Protein AF-0000000082321046 (afdb_homodimer)

Radius of gyration: 27.22 Å; Cα contacts (8 Å, |Δi|>4): 852; chains: 2; bounding box: 82×93×74 Å

Sequence (554 aa):
MPVHYVDAFMRAALNEAELALVEGEVPVGCVLVRTDANEKVHAKLRLQSADAVTGASPHATSLVGFDQLIESCIAARGRNQTNLQHHALAHAEFVAAQNLMDAVARGRGARASASSSEAGRGKGAADPVDEESDNVWTSSPLSSLAEYVLYVTVEPCVMCGAMLLYSRIAHVFFGCCNARFGGNGTVLALHTSPFQRQRLQPRSSQPDQVEPSESRSVRTWECLPSADKSRTAYGGGWWPGYVSEGGHTEEEAIGLLQRFYERENPNAPEHKRRRKVMPVHYVDAFMRAALNEAELALVEGEVPVGCVLVRTDANEKVHAKLRLQSADAVTGASPHATSLVGFDQLIESCIAARGRNQTNLQHHALAHAEFVAAQNLMDAVARGRGARASASSSEAGRGKGAADPVDEESDNVWTSSPLSSLAEYVLYVTVEPCVMCGAMLLYSRIAHVFFGCCNARFGGNGTVLALHTSPFQRQRLQPRSSQPDQVEPSESRSVRTWECLPSADKSRTAYGGGWWPGYVSEGGHTEEEAIGLLQRFYERENPNAPEHKRRRKV

Secondary structure (DSSP, 8-state):
-PPPP-HHHHHHHHHHHHHHHHTTS---EEEEEEHHHHHHHHHHHHHHHHHHHTT-------HHHHHHHHHHHEEEEEE--HHHHT-TT--HHHHHHHHHHHHHHHHHHHHHHHHTTTTTS--------------GGG--SS---TTEEEEEEE--BHHHHHHHHHTT-SEEEEEE--TTTBTBTTS-BTTS-HHHHHHTS-------------------------S-S------TT-----EEE--TTHHHHHHHHHHHHHHH-TTS-GGGS----/-PPPP-HHHHHHHHHHHHHHHHTTS---EEEEEEHHHHHHHHHHHHHHHHHHHTT-------HHHHHHHHHHHEEEEEE--HHHHT-TT--HHHHHHHHHHHHHHHHHHHHHHHHTTTTTS--------------GGG--SS---TTEEEEEEE--BHHHHHHHHHTT-SEEEEEE--TTTBTBTTS-BTTS-HHHHHHTS-------------------------S-S------TT-----EEE--TTHHHHHHHHHHHHHHH-TTS-GGGS----

Solvent-accessible surface area (backbone atoms only — not comparable to full-atom values): 30841 Å² total; per-residue (Å²): 132,90,83,71,87,52,68,70,52,45,52,53,4,45,53,33,9,49,53,12,40,75,72,75,28,72,36,32,7,19,30,34,25,36,47,69,51,46,50,50,51,44,53,54,52,50,53,51,54,51,44,51,68,69,67,51,72,73,65,78,67,47,63,66,54,52,50,50,49,54,57,71,42,48,67,23,56,15,30,23,35,27,74,85,63,70,28,63,69,28,37,15,67,50,37,16,54,50,47,35,50,53,53,51,52,51,51,50,49,52,48,54,63,59,50,67,68,68,64,74,67,82,85,70,82,81,70,81,73,76,73,71,74,66,63,58,85,66,63,53,69,38,75,68,30,51,58,27,30,38,26,27,28,45,34,45,34,42,34,53,30,37,52,38,43,78,22,34,33,45,33,36,41,19,6,24,81,24,78,75,46,6,7,69,54,72,65,38,48,59,39,43,51,72,68,59,58,62,64,69,52,73,80,73,82,69,75,84,68,80,77,76,78,86,63,91,64,74,76,70,72,62,85,63,80,75,80,82,76,83,65,71,68,70,55,95,74,75,49,87,26,40,51,73,48,70,62,50,62,26,67,61,34,48,48,45,44,48,55,48,54,42,23,59,30,83,85,30,60,73,90,48,28,68,72,87,120,132,89,84,71,87,53,68,71,52,44,52,52,4,45,51,32,9,51,51,13,41,76,72,74,28,72,36,30,7,17,30,34,26,36,48,68,51,46,50,50,53,44,53,54,52,49,51,51,54,53,45,51,67,70,66,51,73,75,66,78,67,48,63,67,54,51,51,50,49,53,56,70,42,49,67,24,56,14,30,24,34,27,74,85,64,72,28,64,68,28,37,16,68,51,38,16,53,50,46,35,50,52,52,52,52,51,50,50,50,52,48,53,63,57,51,67,68,67,66,75,68,84,83,69,85,77,72,82,74,77,75,71,76,66,64,58,86,65,62,55,70,37,76,69,31,52,58,26,30,37,26,27,27,45,33,44,33,42,34,53,31,36,51,39,43,76,22,33,32,45,32,37,40,18,7,25,81,25,76,76,44,7,8,70,54,72,65,38,48,60,40,45,50,72,69,61,59,63,66,68,52,73,82,74,82,70,75,85,72,79,78,75,78,85,64,90,65,75,76,70,75,61,85,64,79,75,80,80,72,81,64,71,68,73,55,95,74,74,49,87,25,40,49,74,48,70,64,51,64,25,67,62,34,50,48,46,43,50,54,48,55,43,23,58,29,82,86,30,60,73,92,48,29,69,72,85,121

Nearest PDB structures (foldseek):
  7nz9-assembly1_A  TM=8.332E-01  e=8.127E-14  Mus musculus
  3dh1-assembly2_C  TM=8.004E-01  e=1.618E-13  Homo sapiens
  7bv5-assembly2_B  TM=8.369E-01  e=2.131E-11  Saccharomyces cerevisiae S288C
  1wwr-assembly1_A  TM=8.849E-01  e=5.446E-11  Aquifex aeolicus
  6vpc-assembly1_E  TM=8.682E-01  e=3.180E-09  Escherichia coli

InterPro domains:
  IPR002125 Cytidine and deoxycytidylate deaminase domain [PF00383] (71-176)
  IPR002125 Cytidine and deoxycytidylate deaminase domain [PS51747] (4-203)
  IPR016193 Cytidine deaminase-like [SSF53927] (4-200)

pLDDT: mean 71.38, std 27.26, range [24.44, 98.94]

Structure (mmCIF, N/CA/C/O backbone):
data_AF-0000000082321046-model_v1
#
loop_
_entity.id
_entity.type
_entity.pdbx_description
1 polymer 'CMP/dCMP-type deaminase domain-containing protein'
#
loop_
_atom_site.group_PDB
_atom_site.id
_atom_site.type_symbol
_atom_site.label_atom_id
_atom_site.label_alt_id
_atom_site.label_comp_id
_atom_site.label_asym_id
_atom_site.label_entity_id
_atom_site.label_seq_id
_atom_site.pdbx_PDB_ins_code
_atom_site.Cartn_x
_atom_site.Cartn_y
_atom_site.Cartn_z
_atom_site.occupancy
_atom_site.B_iso_or_equiv
_atom_site.auth_seq_id
_atom_site.auth_comp_id
_atom_site.auth_asym_id
_atom_site.auth_atom_id
_atom_site.pdbx_PDB_model_num
ATOM 1 N N . MET A 1 1 ? 15.484 17.109 16.094 1 63.12 1 MET A N 1
ATOM 2 C CA . MET A 1 1 ? 14.664 18.172 16.672 1 63.12 1 MET A CA 1
ATOM 3 C C . MET A 1 1 ? 13.18 17.828 16.562 1 63.12 1 MET A C 1
ATOM 5 O O . MET A 1 1 ? 12.75 17.219 15.586 1 63.12 1 MET A O 1
ATOM 9 N N . PRO A 1 2 ? 12.359 18.219 17.594 1 83.88 2 PRO A N 1
ATOM 10 C CA . PRO A 1 2 ? 10.93 17.891 17.562 1 83.88 2 PRO A CA 1
ATOM 11 C C . PRO A 1 2 ? 10.18 18.656 16.469 1 83.88 2 PRO A C 1
ATOM 13 O O . PRO A 1 2 ? 10.555 19.766 16.109 1 83.88 2 PRO A O 1
ATOM 16 N N . VAL A 1 3 ? 9.359 18.094 15.719 1 94.75 3 VAL A N 1
ATOM 17 C CA . VAL A 1 3 ? 8.5 18.688 14.695 1 94.75 3 VAL A CA 1
ATOM 18 C C . VAL A 1 3 ? 7.215 19.203 15.336 1 94.75 3 VAL A C 1
ATOM 20 O O . VAL A 1 3 ? 6.535 18.469 16.062 1 94.75 3 VAL A O 1
ATOM 23 N N . HIS A 1 4 ? 6.926 20.547 15.109 1 96.94 4 HIS A N 1
ATOM 24 C CA . HIS A 1 4 ? 5.773 21.156 15.766 1 96.94 4 HIS A CA 1
ATOM 25 C C . HIS A 1 4 ? 4.57 21.203 14.828 1 96.94 4 HIS A C 1
ATOM 27 O O . HIS A 1 4 ? 4.719 21.422 13.625 1 96.94 4 HIS A O 1
ATOM 33 N N . TYR A 1 5 ? 3.422 21.109 15.422 1 97.31 5 TYR A N 1
ATOM 34 C CA . TYR A 1 5 ? 2.164 21.156 14.68 1 97.31 5 TYR A CA 1
ATOM 35 C C . TYR A 1 5 ? 1.86 22.578 14.219 1 97.31 5 TYR A C 1
ATOM 37 O O . TYR A 1 5 ? 2.055 23.547 14.969 1 97.31 5 TYR A O 1
ATOM 45 N N . VAL A 1 6 ? 1.441 22.734 12.961 1 97.06 6 VAL A N 1
ATOM 46 C CA . VAL A 1 6 ? 0.991 24 12.398 1 97.06 6 VAL A CA 1
ATOM 47 C C . VAL A 1 6 ? -0.424 23.844 11.844 1 97.06 6 VAL A C 1
ATOM 49 O O . VAL A 1 6 ? -0.629 23.188 10.82 1 97.06 6 VAL A O 1
ATOM 52 N N . ASP A 1 7 ? -1.38 24.5 12.438 1 97.19 7 ASP A N 1
ATOM 53 C CA . ASP A 1 7 ? -2.797 24.328 12.133 1 97.19 7 ASP A CA 1
ATOM 54 C C . ASP A 1 7 ? -3.09 24.703 10.68 1 97.19 7 ASP A C 1
ATOM 56 O O . ASP A 1 7 ? -3.961 24.094 10.047 1 97.19 7 ASP A O 1
ATOM 60 N N . ALA A 1 8 ? -2.402 25.703 10.156 1 96.75 8 ALA A N 1
ATOM 61 C CA . ALA A 1 8 ? -2.646 26.172 8.797 1 96.75 8 ALA A CA 1
ATOM 62 C C . ALA A 1 8 ? -2.447 25.047 7.785 1 96.75 8 ALA A C 1
ATOM 64 O O . ALA A 1 8 ? -3.143 24.984 6.77 1 96.75 8 ALA A O 1
ATOM 65 N N . PHE A 1 9 ? -1.509 24.141 7.953 1 98.31 9 PHE A N 1
ATOM 66 C CA . PHE A 1 9 ? -1.267 23.016 7.047 1 98.31 9 PHE A CA 1
ATOM 67 C C . PHE A 1 9 ? -2.365 21.969 7.172 1 98.31 9 PHE A C 1
ATOM 69 O O . PHE A 1 9 ? -2.748 21.344 6.184 1 98.31 9 PHE A O 1
ATOM 76 N N . MET A 1 10 ? -2.908 21.766 8.383 1 98.62 10 MET A N 1
ATOM 77 C CA . MET A 1 10 ? -4.031 20.859 8.555 1 98.62 10 MET A CA 1
ATOM 78 C C . MET A 1 10 ? -5.285 21.391 7.871 1 98.62 10 MET A C 1
ATOM 80 O O . MET A 1 10 ? -6.059 20.625 7.289 1 98.62 10 MET A O 1
ATOM 84 N N . ARG A 1 11 ? -5.438 22.688 7.977 1 98.12 11 ARG A N 1
ATOM 85 C CA . ARG A 1 11 ? -6.559 23.312 7.281 1 98.12 11 ARG A CA 1
ATOM 86 C C . ARG A 1 11 ? -6.434 23.125 5.773 1 98.12 11 ARG A C 1
ATOM 88 O O . ARG A 1 11 ? -7.434 22.906 5.082 1 98.12 11 ARG A O 1
ATOM 95 N N . ALA A 1 12 ? -5.184 23.234 5.281 1 98.44 12 ALA A N 1
ATOM 96 C CA . ALA A 1 12 ? -4.949 22.953 3.865 1 98.44 12 ALA A CA 1
ATOM 97 C C . ALA A 1 12 ? -5.32 21.516 3.52 1 98.44 12 ALA A C 1
ATOM 99 O O . ALA A 1 12 ? -5.898 21.25 2.461 1 98.44 12 ALA A O 1
ATOM 100 N N . ALA A 1 13 ? -5.008 20.578 4.387 1 98.81 13 ALA A N 1
ATOM 101 C CA . ALA A 1 13 ? -5.387 19.172 4.199 1 98.81 13 ALA A CA 1
ATOM 102 C C . ALA A 1 13 ? -6.902 19.016 4.188 1 98.81 13 ALA A C 1
ATOM 104 O O . ALA A 1 13 ? -7.445 18.266 3.369 1 98.81 13 ALA A O 1
ATOM 105 N N . LEU A 1 14 ? -7.59 19.703 5.078 1 98.81 14 LEU A N 1
ATOM 106 C CA . LEU A 1 14 ? -9.047 19.656 5.141 1 98.81 14 LEU A CA 1
ATOM 107 C C . LEU A 1 14 ? -9.664 20.172 3.846 1 98.81 14 LEU A C 1
ATOM 109 O O . LEU A 1 14 ? -10.672 19.641 3.377 1 98.81 14 LEU A O 1
ATOM 113 N N . ASN A 1 15 ? -9.047 21.219 3.318 1 98.56 15 ASN A N 1
ATOM 114 C CA . ASN A 1 15 ? -9.516 21.734 2.035 1 98.56 15 ASN A CA 1
ATOM 115 C C . ASN A 1 15 ? -9.414 20.672 0.939 1 98.56 15 ASN A C 1
ATOM 117 O O . ASN A 1 15 ? -10.305 20.547 0.1 1 98.56 15 ASN A O 1
ATOM 121 N N . GLU A 1 16 ? -8.297 19.906 0.89 1 98.75 16 GLU A N 1
ATOM 122 C CA . GLU A 1 16 ? -8.164 18.812 -0.056 1 98.75 16 GLU A CA 1
ATOM 123 C C . GLU A 1 16 ? -9.258 17.766 0.164 1 98.75 16 GLU A C 1
ATOM 125 O O . GLU A 1 16 ? -9.797 17.219 -0.796 1 98.75 16 GLU A O 1
ATOM 130 N N . ALA A 1 17 ? -9.555 17.484 1.417 1 98.75 17 ALA A N 1
ATOM 131 C CA . ALA A 1 17 ? -10.594 16.5 1.74 1 98.75 17 ALA A CA 1
ATOM 132 C C . ALA A 1 17 ? -11.961 16.984 1.241 1 98.75 17 ALA A C 1
ATOM 134 O O . ALA A 1 17 ? -12.758 16.188 0.746 1 98.75 17 ALA A O 1
ATOM 135 N N . GLU A 1 18 ? -12.195 18.219 1.396 1 98.56 18 GLU A N 1
ATOM 136 C CA . GLU A 1 18 ? -13.438 18.797 0.897 1 98.56 18 GLU A CA 1
ATOM 137 C C . GLU A 1 18 ? -13.562 18.625 -0.615 1 98.56 18 GLU A C 1
ATOM 139 O O . GLU A 1 18 ? -14.633 18.312 -1.126 1 98.56 18 GLU A O 1
ATOM 144 N N . LEU A 1 19 ? -12.484 18.875 -1.304 1 98.06 19 LEU A N 1
ATOM 145 C CA . LEU A 1 19 ? -12.477 18.688 -2.75 1 98.06 19 LEU A CA 1
ATOM 146 C C . LEU A 1 19 ? -12.773 17.234 -3.117 1 98.06 19 LEU A C 1
ATOM 148 O O . LEU A 1 19 ? -13.508 16.969 -4.07 1 98.06 19 LEU A O 1
ATOM 152 N N . ALA A 1 20 ? -12.148 16.312 -2.367 1 97.38 20 ALA A N 1
ATOM 153 C CA . ALA A 1 20 ? -12.445 14.898 -2.588 1 97.38 20 ALA A CA 1
ATOM 154 C C . ALA A 1 20 ? -13.938 14.625 -2.422 1 97.38 20 ALA A C 1
ATOM 156 O O . ALA A 1 20 ? -14.539 13.891 -3.215 1 97.38 20 ALA A O 1
ATOM 157 N N . LEU A 1 21 ? -14.531 15.172 -1.411 1 96.31 21 LEU A N 1
ATOM 158 C CA . LEU A 1 21 ? -15.953 15.008 -1.155 1 96.31 21 LEU A CA 1
ATOM 159 C C . LEU A 1 21 ? -16.781 15.492 -2.342 1 96.31 21 LEU A C 1
ATOM 161 O O . LEU A 1 21 ? -17.703 14.812 -2.779 1 96.31 21 LEU A O 1
ATOM 165 N N . VAL A 1 22 ? -16.438 16.641 -2.881 1 95.19 22 VAL A N 1
ATOM 166 C CA . VAL A 1 22 ? -17.141 17.234 -4.008 1 95.19 22 VAL A CA 1
ATOM 167 C C . VAL A 1 22 ? -17.031 16.328 -5.23 1 95.19 22 VAL A C 1
ATOM 169 O O . VAL A 1 22 ? -17.969 16.234 -6.027 1 95.19 22 VAL A O 1
ATOM 172 N N . GLU A 1 23 ? -15.945 15.625 -5.371 1 93.62 23 GLU A N 1
ATOM 173 C CA . GLU A 1 23 ? -15.68 14.758 -6.512 1 93.62 23 GLU A CA 1
ATOM 174 C C . GLU A 1 23 ? -16.297 13.375 -6.301 1 93.62 23 GLU A C 1
ATOM 176 O O . GLU A 1 23 ? -16.125 12.477 -7.125 1 93.62 23 GLU A O 1
ATOM 181 N N . GLY A 1 24 ? -16.922 13.172 -5.191 1 91.5 24 GLY A N 1
ATOM 182 C CA . GLY A 1 24 ? -17.578 11.906 -4.918 1 91.5 24 GLY A CA 1
ATOM 183 C C . GLY A 1 24 ? -16.656 10.844 -4.379 1 91.5 24 GLY A C 1
ATOM 184 O O . GLY A 1 24 ? -16.906 9.648 -4.535 1 91.5 24 GLY A O 1
ATOM 185 N N . GLU A 1 25 ? -15.57 11.305 -3.785 1 93.94 25 GLU A N 1
ATOM 186 C CA . GLU A 1 25 ? -14.594 10.406 -3.178 1 93.94 25 GLU A CA 1
ATOM 187 C C . GLU A 1 25 ? -14.695 10.43 -1.654 1 93.94 25 GLU A C 1
ATOM 189 O O . GLU A 1 25 ? -15.18 11.398 -1.074 1 93.94 25 GLU A O 1
ATOM 194 N N . VAL A 1 26 ? -14.273 9.227 -0.971 1 94.31 26 VAL A N 1
ATOM 195 C CA . VAL A 1 26 ? -14.109 9.312 0.477 1 94.31 26 VAL A CA 1
ATOM 196 C C . VAL A 1 26 ? -13.234 10.508 0.832 1 94.31 26 VAL A C 1
ATOM 198 O O . VAL A 1 26 ? -12.117 10.648 0.321 1 94.31 26 VAL A O 1
ATOM 201 N N . PRO A 1 27 ? -13.695 11.422 1.654 1 97.69 27 PRO A N 1
ATOM 202 C CA . PRO A 1 27 ? -13.055 12.727 1.836 1 97.69 27 PRO A CA 1
ATOM 203 C C . PRO A 1 27 ? -11.82 12.656 2.738 1 97.69 27 PRO A C 1
ATOM 205 O O . PRO A 1 27 ? -11.891 13.039 3.908 1 97.69 27 PRO A O 1
ATOM 208 N N . VAL A 1 28 ? -10.781 12.219 2.232 1 98.62 28 VAL A N 1
ATOM 209 C CA . VAL A 1 28 ? -9.477 12.258 2.879 1 98.62 28 VAL A CA 1
ATOM 210 C C . VAL A 1 28 ? -8.531 13.156 2.078 1 98.62 28 VAL A C 1
ATOM 212 O O . VAL A 1 28 ? -8.453 13.047 0.852 1 98.62 28 VAL A O 1
ATOM 215 N N . GLY A 1 29 ? -7.914 14.07 2.719 1 98.81 29 GLY A N 1
ATOM 216 C CA . GLY A 1 29 ? -6.949 14.977 2.119 1 98.81 29 GLY A CA 1
ATOM 217 C C . GLY A 1 29 ? -5.672 15.117 2.93 1 98.81 29 GLY A C 1
ATOM 218 O O . GLY A 1 29 ? -5.668 14.859 4.133 1 98.81 29 GLY A O 1
ATOM 219 N N . CYS A 1 30 ? -4.574 15.469 2.207 1 98.88 30 CYS A N 1
ATOM 220 C CA . CYS A 1 30 ? -3.312 15.633 2.92 1 98.88 30 CYS A CA 1
ATOM 221 C C . CYS A 1 30 ? -2.396 16.609 2.186 1 98.88 30 CYS A C 1
ATOM 223 O O . CYS A 1 30 ? -2.654 16.953 1.032 1 98.88 30 CYS A O 1
ATOM 225 N N . VAL A 1 31 ? -1.384 17.109 2.865 1 98.88 31 VAL A N 1
ATOM 226 C CA . VAL A 1 31 ? -0.323 17.922 2.279 1 98.88 31 VAL A CA 1
ATOM 227 C C . VAL A 1 31 ? 1.031 17.469 2.828 1 98.88 31 VAL A C 1
ATOM 229 O O . VAL A 1 31 ? 1.123 17 3.961 1 98.88 31 VAL A O 1
ATOM 232 N N . LEU A 1 32 ? 1.985 17.547 2.045 1 98.44 32 LEU A N 1
ATOM 233 C CA . LEU A 1 32 ? 3.379 17.344 2.416 1 98.44 32 LEU A CA 1
ATOM 234 C C . LEU A 1 32 ? 4.129 18.656 2.516 1 98.44 32 LEU A C 1
ATOM 236 O O . LEU A 1 32 ? 4.059 19.484 1.603 1 98.44 32 LEU A O 1
ATOM 240 N N . VAL A 1 33 ? 4.816 18.844 3.662 1 98.38 33 VAL A N 1
ATOM 241 C CA . VAL A 1 33 ? 5.586 20.047 3.932 1 98.38 33 VAL A CA 1
ATOM 242 C C . VAL A 1 33 ? 7.004 19.672 4.355 1 98.38 33 VAL A C 1
ATOM 244 O O . VAL A 1 33 ? 7.203 18.75 5.145 1 98.38 33 VAL A O 1
ATOM 247 N N . ARG A 1 34 ? 7.949 20.391 3.832 1 96.38 34 ARG A N 1
ATOM 248 C CA . ARG A 1 34 ? 9.305 20.141 4.301 1 96.38 34 ARG A CA 1
ATOM 249 C C . ARG A 1 34 ? 9.445 20.484 5.781 1 96.38 34 ARG A C 1
ATOM 251 O O . ARG A 1 34 ? 8.891 21.484 6.246 1 96.38 34 ARG A O 1
ATOM 258 N N . THR A 1 35 ? 10.297 19.75 6.43 1 96.62 35 THR A N 1
ATOM 259 C CA . THR A 1 35 ? 10.445 19.922 7.871 1 96.62 35 THR A CA 1
ATOM 260 C C . THR A 1 35 ? 10.977 21.312 8.203 1 96.62 35 THR A C 1
ATOM 262 O O . THR A 1 35 ? 10.516 21.938 9.164 1 96.62 35 THR A O 1
ATOM 265 N N . ASP A 1 36 ? 11.93 21.766 7.414 1 95.12 36 ASP A N 1
ATOM 266 C CA . ASP A 1 36 ? 12.484 23.094 7.672 1 95.12 36 ASP A CA 1
ATOM 267 C C . ASP A 1 36 ? 11.438 24.172 7.449 1 95.12 36 ASP A C 1
ATOM 269 O O . ASP A 1 36 ? 11.344 25.125 8.234 1 95.12 36 ASP A O 1
ATOM 273 N N . ALA A 1 37 ? 10.648 24.047 6.352 1 95.44 37 ALA A N 1
ATOM 274 C CA . ALA A 1 37 ? 9.562 24.984 6.09 1 95.44 37 ALA A CA 1
ATOM 275 C C . ALA A 1 37 ? 8.516 24.938 7.195 1 95.44 37 ALA A C 1
ATOM 277 O O . ALA A 1 37 ? 7.98 25.984 7.598 1 95.44 37 ALA A O 1
ATOM 278 N N . ASN A 1 38 ? 8.195 23.797 7.676 1 96.75 38 ASN A N 1
ATOM 279 C CA . ASN A 1 38 ? 7.254 23.625 8.773 1 96.75 38 ASN A CA 1
ATOM 280 C C . ASN A 1 38 ? 7.684 24.391 10.016 1 96.75 38 ASN A C 1
ATOM 282 O O . ASN A 1 38 ? 6.891 25.125 10.602 1 96.75 38 ASN A O 1
ATOM 286 N N . GLU A 1 39 ? 8.945 24.297 10.406 1 95.62 39 GLU A N 1
ATOM 287 C CA . GLU A 1 39 ? 9.461 24.938 11.617 1 95.62 39 GLU A CA 1
ATOM 288 C C . GLU A 1 39 ? 9.57 26.438 11.438 1 95.62 39 GLU A C 1
ATOM 290 O O . GLU A 1 39 ? 9.383 27.203 12.383 1 95.62 39 GLU A O 1
ATOM 295 N N . LYS A 1 40 ? 9.891 26.828 10.219 1 92.19 40 LYS A N 1
ATOM 296 C CA . LYS A 1 40 ? 9.938 28.266 9.922 1 92.19 40 LYS A CA 1
ATOM 297 C C . LYS A 1 40 ? 8.562 28.906 10.094 1 92.19 40 LYS A C 1
ATOM 299 O O . LYS A 1 40 ? 8.445 29.969 10.695 1 92.19 40 LYS A O 1
ATOM 304 N N . VAL A 1 41 ? 7.574 28.25 9.531 1 93.38 41 VAL A N 1
ATOM 305 C CA . VAL A 1 41 ? 6.219 28.766 9.641 1 93.38 41 VAL A CA 1
ATOM 306 C C . VAL A 1 41 ? 5.777 28.75 11.102 1 93.38 41 VAL A C 1
ATOM 308 O O . VAL A 1 41 ? 5.156 29.703 11.578 1 93.38 41 VAL A O 1
ATOM 311 N N . HIS A 1 42 ? 6.09 27.703 11.844 1 93.69 42 HIS A N 1
ATOM 312 C CA . HIS A 1 42 ? 5.758 27.625 13.258 1 93.69 42 HIS A CA 1
ATOM 313 C C . HIS A 1 42 ? 6.379 28.797 14.039 1 93.69 42 HIS A C 1
ATOM 315 O O . HIS A 1 42 ? 5.719 29.406 14.867 1 93.69 42 HIS A O 1
ATOM 321 N N . ALA A 1 43 ? 7.648 29.078 13.758 1 90.88 43 ALA A N 1
ATOM 322 C CA . ALA A 1 43 ? 8.375 30.156 14.438 1 90.88 43 ALA A CA 1
ATOM 323 C C . ALA A 1 43 ? 7.75 31.516 14.125 1 90.88 43 ALA A C 1
ATOM 325 O O . ALA A 1 43 ? 7.637 32.375 15.016 1 90.88 43 ALA A O 1
ATOM 326 N N . LYS A 1 44 ? 7.375 31.703 12.898 1 87.44 44 LYS A N 1
ATOM 327 C CA . LYS A 1 44 ? 6.785 32.969 12.477 1 87.44 44 LYS A CA 1
ATOM 328 C C . LYS A 1 44 ? 5.422 33.188 13.133 1 87.44 44 LYS A C 1
ATOM 330 O O . LYS A 1 44 ? 5.07 34.312 13.5 1 87.44 44 LYS A O 1
ATOM 335 N N . LEU A 1 45 ? 4.68 32.156 13.266 1 86.06 45 LEU A N 1
ATOM 336 C CA . LEU A 1 45 ? 3.355 32.219 13.875 1 86.06 45 LEU A CA 1
ATOM 337 C C . LEU A 1 45 ? 3.465 32.469 15.383 1 86.06 45 LEU A C 1
ATOM 339 O O . LEU A 1 45 ? 2.643 33.156 15.969 1 86.06 45 LEU A O 1
ATOM 343 N N . ARG A 1 46 ? 4.406 31.922 16.016 1 81.81 46 ARG A N 1
ATOM 344 C CA . ARG A 1 46 ? 4.621 32.125 17.438 1 81.81 46 ARG A CA 1
ATOM 345 C C . ARG A 1 46 ? 4.992 33.562 17.75 1 81.81 46 ARG A C 1
ATOM 347 O O . ARG A 1 46 ? 4.555 34.125 18.75 1 81.81 46 ARG A O 1
ATOM 354 N N . LEU A 1 47 ? 5.793 34.094 16.922 1 76.56 47 LEU A N 1
ATOM 355 C CA . LEU A 1 47 ? 6.215 35.469 17.094 1 76.56 47 LEU A CA 1
ATOM 356 C C . LEU A 1 47 ? 5.043 36.438 16.906 1 76.56 47 LEU A C 1
ATOM 358 O O . LEU A 1 47 ? 4.922 37.438 17.641 1 76.56 47 LEU A O 1
ATOM 362 N N . GLN A 1 48 ? 4.262 36 15.969 1 70.69 48 GLN A N 1
ATOM 363 C CA . GLN A 1 48 ? 3.096 36.844 15.734 1 70.69 48 GLN A CA 1
ATOM 364 C C . GLN A 1 48 ? 2.115 36.75 16.906 1 70.69 48 GLN A C 1
ATOM 366 O O . GLN A 1 48 ? 1.507 37.75 17.281 1 70.69 48 GLN A O 1
ATOM 371 N N . SER A 1 49 ? 1.966 35.562 17.469 1 67.25 49 SER A N 1
ATOM 372 C CA . SER A 1 49 ? 1.062 35.406 18.609 1 67.25 49 SER A CA 1
ATOM 373 C C . SER A 1 49 ? 1.613 36.094 19.844 1 67.25 49 SER A C 1
ATOM 375 O O . SER A 1 49 ? 0.854 36.656 20.641 1 67.25 49 SER A O 1
ATOM 377 N N . ALA A 1 50 ? 2.906 36.156 20 1 59.38 50 ALA A N 1
ATOM 378 C CA . ALA A 1 50 ? 3.533 36.844 21.125 1 59.38 50 ALA A CA 1
ATOM 379 C C . ALA A 1 50 ? 3.387 38.344 21 1 59.38 50 ALA A C 1
ATOM 381 O O . ALA A 1 50 ? 3.191 39.031 22.016 1 59.38 50 ALA A O 1
ATOM 382 N N . ASP A 1 51 ? 3.545 38.719 19.812 1 51.5 51 ASP A N 1
ATOM 383 C CA . ASP A 1 51 ? 3.396 40.156 19.594 1 51.5 51 ASP A CA 1
ATOM 384 C C . ASP A 1 51 ? 1.949 40.594 19.812 1 51.5 51 ASP A C 1
ATOM 386 O O . ASP A 1 51 ? 1.692 41.719 20.234 1 51.5 51 ASP A O 1
ATOM 390 N N . ALA A 1 52 ? 0.956 39.625 19.5 1 54.25 52 ALA A N 1
ATOM 391 C CA . ALA A 1 52 ? -0.45 39.969 19.719 1 54.25 52 ALA A CA 1
ATOM 392 C C . ALA A 1 52 ? -0.745 40.188 21.203 1 54.25 52 ALA A C 1
ATOM 394 O O . ALA A 1 52 ? -1.604 40.969 21.562 1 54.25 52 ALA A O 1
ATOM 395 N N . VAL A 1 53 ? 0.002 39.531 22.047 1 50.72 53 VAL A N 1
ATOM 396 C CA . VAL A 1 53 ? -0.205 39.719 23.484 1 50.72 53 VAL A CA 1
ATOM 397 C C . VAL A 1 53 ? 0.319 41.094 23.891 1 50.72 53 VAL A C 1
ATOM 399 O O . VAL A 1 53 ? -0.102 41.656 24.906 1 50.72 53 VAL A O 1
ATOM 402 N N . THR A 1 54 ? 1.379 41.531 23.328 1 48.81 54 THR A N 1
ATOM 403 C CA . THR A 1 54 ? 1.955 42.781 23.797 1 48.81 54 THR A CA 1
ATOM 404 C C . THR A 1 54 ? 1.169 43.969 23.266 1 48.81 54 THR A C 1
ATOM 406 O O . THR A 1 54 ? 1.518 45.125 23.547 1 48.81 54 THR A O 1
ATOM 409 N N . GLY A 1 55 ? -0.147 43.938 22.953 1 46.12 55 GLY A N 1
ATOM 410 C CA . GLY A 1 55 ? -1.083 45.031 22.688 1 46.12 55 GLY A CA 1
ATOM 411 C C . GLY A 1 55 ? -0.884 45.656 21.328 1 46.12 55 GLY A C 1
ATOM 412 O O . GLY A 1 55 ? -1.421 46.75 21.062 1 46.12 55 GLY A O 1
ATOM 413 N N . ALA A 1 56 ? 0.305 45.469 20.703 1 42.41 56 ALA A N 1
ATOM 414 C CA . ALA A 1 56 ? 0.46 46.188 19.453 1 42.41 56 ALA A CA 1
ATOM 415 C C . ALA A 1 56 ? -0.62 45.812 18.453 1 42.41 56 ALA A C 1
ATOM 417 O O . ALA A 1 56 ? -1.161 44.688 18.516 1 42.41 56 ALA A O 1
ATOM 418 N N . SER A 1 57 ? -1.352 46.812 17.875 1 40.97 57 SER A N 1
ATOM 419 C CA . SER A 1 57 ? -2.414 46.656 16.891 1 40.97 57 SER A CA 1
ATOM 420 C C . SER A 1 57 ? -2.123 45.5 15.938 1 40.97 57 SER A C 1
ATOM 422 O O . SER A 1 57 ? -0.996 45.344 15.461 1 40.97 57 SER A O 1
ATOM 424 N N . PRO A 1 58 ? -2.859 44.406 16.094 1 40.81 58 PRO A N 1
ATOM 425 C CA . PRO A 1 58 ? -2.629 43.344 15.109 1 40.81 58 PRO A CA 1
ATOM 426 C C . PRO A 1 58 ? -2.367 43.875 13.711 1 40.81 58 PRO A C 1
ATOM 428 O O . PRO A 1 58 ? -3.209 44.594 13.156 1 40.81 58 PRO A O 1
ATOM 431 N N . HIS A 1 59 ? -1.317 44.562 13.539 1 36.97 59 HIS A N 1
ATOM 432 C CA . HIS A 1 59 ? -1.074 44.906 12.133 1 36.97 59 HIS A CA 1
ATOM 433 C C . HIS A 1 59 ? -1.662 43.844 11.211 1 36.97 59 HIS A C 1
ATOM 435 O O . HIS A 1 59 ? -1.6 42.656 11.508 1 36.97 59 HIS A O 1
ATOM 441 N N . ALA A 1 60 ? -2.742 44.156 10.531 1 37.72 60 ALA A N 1
ATOM 442 C CA . ALA A 1 60 ? -3.246 43.438 9.352 1 37.72 60 ALA A CA 1
ATOM 443 C C . ALA A 1 60 ? -2.117 42.719 8.617 1 37.72 60 ALA A C 1
ATOM 445 O O . ALA A 1 60 ? -1.54 43.281 7.676 1 37.72 60 ALA A O 1
ATOM 446 N N . THR A 1 61 ? -1.092 42.375 9.188 1 41.06 61 THR A N 1
ATOM 447 C CA . THR A 1 61 ? -0.162 41.562 8.414 1 41.06 61 THR A CA 1
ATOM 448 C C . THR A 1 61 ? -0.917 40.625 7.488 1 41.06 61 THR A C 1
ATOM 450 O O . THR A 1 61 ? -1.825 39.906 7.926 1 41.06 61 THR A O 1
ATOM 453 N N . SER A 1 62 ? -1.065 41 6.277 1 45.66 62 SER A N 1
ATOM 454 C CA . SER A 1 62 ? -1.869 40.625 5.121 1 45.66 62 SER A CA 1
ATOM 455 C C . SER A 1 62 ? -2.088 39.125 5.07 1 45.66 62 SER A C 1
ATOM 457 O O . SER A 1 62 ? -1.127 38.344 4.98 1 45.66 62 SER A O 1
ATOM 459 N N . LEU A 1 63 ? -3.145 38.719 5.797 1 50.56 63 LEU A N 1
ATOM 460 C CA . LEU A 1 63 ? -3.701 37.375 5.648 1 50.56 63 LEU A CA 1
ATOM 461 C C . LEU A 1 63 ? -3.312 36.781 4.305 1 50.56 63 LEU A C 1
ATOM 463 O O . LEU A 1 63 ? -3.049 35.562 4.215 1 50.56 63 LEU A O 1
ATOM 467 N N . VAL A 1 64 ? -3.338 37.781 3.275 1 53.16 64 VAL A N 1
ATOM 468 C CA . VAL A 1 64 ? -2.965 37.344 1.937 1 53.16 64 VAL A CA 1
ATOM 469 C C . VAL A 1 64 ? -1.512 36.875 1.934 1 53.16 64 VAL A C 1
ATOM 471 O O . VAL A 1 64 ? -1.187 35.844 1.345 1 53.16 64 VAL A O 1
ATOM 474 N N . GLY A 1 65 ? -0.712 37.594 2.803 1 68.31 65 GLY A N 1
ATOM 475 C CA . GLY A 1 65 ? 0.701 37.25 2.838 1 68.31 65 GLY A CA 1
ATOM 476 C C . GLY A 1 65 ? 0.977 35.938 3.525 1 68.31 65 GLY A C 1
ATOM 477 O O . GLY A 1 65 ? 1.786 35.125 3.049 1 68.31 65 GLY A O 1
ATOM 478 N N . PHE A 1 66 ? 0.16 35.812 4.504 1 77.25 66 PHE A N 1
ATOM 479 C CA . PHE A 1 66 ? 0.367 34.594 5.27 1 77.25 66 PHE A CA 1
ATOM 480 C C . PHE A 1 66 ? -0.116 33.375 4.488 1 77.25 66 PHE A C 1
ATOM 482 O O . PHE A 1 66 ? 0.553 32.344 4.469 1 77.25 66 PHE A O 1
ATOM 489 N N . ASP A 1 67 ? -1.29 33.562 3.877 1 82.38 67 ASP A N 1
ATOM 490 C CA . ASP A 1 67 ? -1.83 32.469 3.064 1 82.38 67 ASP A CA 1
ATOM 491 C C . ASP A 1 67 ? -0.869 32.094 1.939 1 82.38 67 ASP A C 1
ATOM 493 O O . ASP A 1 67 ? -0.686 30.906 1.642 1 82.38 67 ASP A O 1
ATOM 497 N N . GLN A 1 68 ? -0.405 33.125 1.378 1 85.38 68 GLN A N 1
ATOM 498 C CA . GLN A 1 68 ? 0.561 32.906 0.309 1 85.38 68 GLN A CA 1
ATOM 499 C C . GLN A 1 68 ? 1.806 32.188 0.836 1 85.38 68 GLN A C 1
ATOM 501 O O . GLN A 1 68 ? 2.379 31.344 0.152 1 85.38 68 GLN A O 1
ATOM 506 N N . LEU A 1 69 ? 2.193 32.562 2.004 1 85.94 69 LEU A N 1
ATOM 507 C CA . LEU A 1 69 ? 3.352 31.922 2.625 1 85.94 69 LEU A CA 1
ATOM 508 C C . LEU A 1 69 ? 3.09 30.453 2.881 1 85.94 69 LEU A C 1
ATOM 510 O O . LEU A 1 69 ? 3.932 29.609 2.568 1 85.94 69 LEU A O 1
ATOM 514 N N . ILE A 1 70 ? 1.934 30.141 3.406 1 91.12 70 ILE A N 1
ATOM 515 C CA . ILE A 1 70 ? 1.566 28.75 3.695 1 91.12 70 ILE A CA 1
ATOM 516 C C . ILE A 1 70 ? 1.562 27.938 2.402 1 91.12 70 ILE A C 1
ATOM 518 O O . ILE A 1 70 ? 2.154 26.859 2.34 1 91.12 70 ILE A O 1
ATOM 522 N N . GLU A 1 71 ? 0.979 28.516 1.388 1 93.44 71 GLU A N 1
ATOM 523 C CA . GLU A 1 71 ? 0.878 27.828 0.1 1 93.44 71 GLU A CA 1
ATOM 524 C C . GLU A 1 71 ? 2.258 27.562 -0.489 1 93.44 71 GLU A C 1
ATOM 526 O O . GLU A 1 71 ? 2.486 26.5 -1.081 1 93.44 71 GLU A O 1
ATOM 531 N N . SER A 1 72 ? 3.109 28.5 -0.292 1 93 72 SER A N 1
ATOM 532 C CA . SER A 1 72 ? 4.445 28.359 -0.862 1 93 72 SER A CA 1
ATOM 533 C C . SER A 1 72 ? 5.254 27.297 -0.133 1 93 72 SER A C 1
ATOM 535 O O . SER A 1 72 ? 6.23 26.781 -0.674 1 93 72 SER A O 1
ATOM 537 N N . CYS A 1 73 ? 4.805 26.953 1.077 1 94.94 73 CYS A N 1
ATOM 538 C CA . CYS A 1 73 ? 5.535 26 1.9 1 94.94 73 CYS A CA 1
ATOM 539 C C . CYS A 1 73 ? 5.039 24.578 1.661 1 94.94 73 CYS A C 1
ATOM 541 O O . CYS A 1 73 ? 5.691 23.609 2.062 1 94.94 73 CYS A O 1
ATOM 543 N N . ILE A 1 74 ? 3.945 24.422 0.984 1 97.81 74 ILE A N 1
ATOM 544 C CA . ILE A 1 74 ? 3.393 23.109 0.7 1 97.81 74 ILE A CA 1
ATOM 545 C C . ILE A 1 74 ? 4.074 22.516 -0.532 1 97.81 74 ILE A C 1
ATOM 547 O O . ILE A 1 74 ? 3.99 23.078 -1.625 1 97.81 74 ILE A O 1
ATOM 551 N N . ALA A 1 75 ? 4.738 21.422 -0.314 1 96.88 75 ALA A N 1
ATOM 552 C CA . ALA A 1 75 ? 5.504 20.797 -1.39 1 96.88 75 ALA A CA 1
ATOM 553 C C . ALA A 1 75 ? 4.598 19.984 -2.312 1 96.88 75 ALA A C 1
ATOM 555 O O . ALA A 1 75 ? 4.848 19.906 -3.518 1 96.88 75 ALA A O 1
ATOM 556 N N . ALA A 1 76 ? 3.594 19.328 -1.795 1 97.25 76 ALA A N 1
ATOM 557 C CA . ALA A 1 76 ? 2.652 18.531 -2.566 1 97.25 76 ALA A CA 1
ATOM 558 C C . ALA A 1 76 ? 1.335 18.359 -1.814 1 97.25 76 ALA A C 1
ATOM 560 O O . ALA A 1 76 ? 1.295 18.453 -0.586 1 97.25 76 ALA A O 1
ATOM 561 N N . ARG A 1 77 ? 0.307 18.156 -2.533 1 98.19 77 ARG A N 1
ATOM 562 C CA . ARG A 1 77 ? -1.038 17.922 -2.021 1 98.19 77 ARG A CA 1
ATOM 563 C C . ARG A 1 77 ? -1.604 16.609 -2.562 1 98.19 77 ARG A C 1
ATOM 565 O O . ARG A 1 77 ? -1.205 16.156 -3.635 1 98.19 77 ARG A O 1
ATOM 572 N N . GLY A 1 78 ? -2.482 16.047 -1.773 1 97.56 78 GLY A N 1
ATOM 573 C CA . GLY A 1 78 ? -3.186 14.852 -2.221 1 97.56 78 GLY A CA 1
ATOM 574 C C . GLY A 1 78 ? -4.566 14.711 -1.611 1 97.56 78 GLY A C 1
ATOM 575 O O . GLY A 1 78 ? -4.812 15.18 -0.501 1 97.56 78 GLY A O 1
ATOM 576 N N . ARG A 1 79 ? -5.41 14.125 -2.344 1 98.12 79 ARG A N 1
ATOM 577 C CA . ARG A 1 79 ? -6.73 13.711 -1.885 1 98.12 79 ARG A CA 1
ATOM 578 C C . ARG A 1 79 ? -7.141 12.383 -2.525 1 98.12 79 ARG A C 1
ATOM 580 O O . ARG A 1 79 ? -6.574 11.984 -3.543 1 98.12 79 ARG A O 1
ATOM 587 N N . ASN A 1 80 ? -8.047 11.664 -1.806 1 95.62 80 ASN A N 1
ATOM 588 C CA . ASN A 1 80 ? -8.508 10.414 -2.404 1 95.62 80 ASN A CA 1
ATOM 589 C C . ASN A 1 80 ? -9.039 10.633 -3.818 1 95.62 80 ASN A C 1
ATOM 591 O O . ASN A 1 80 ? -9.766 11.594 -4.07 1 95.62 80 ASN A O 1
ATOM 595 N N . GLN A 1 81 ? -8.555 9.805 -4.695 1 92.56 81 GLN A N 1
ATOM 596 C CA . GLN A 1 81 ? -8.992 9.82 -6.09 1 92.56 81 GLN A CA 1
ATOM 597 C C . GLN A 1 81 ? -9.188 8.398 -6.617 1 92.56 81 GLN A C 1
ATOM 599 O O . GLN A 1 81 ? -8.719 8.07 -7.707 1 92.56 81 GLN A O 1
ATOM 604 N N . THR A 1 82 ? -9.695 7.547 -5.793 1 81.81 82 THR A N 1
ATOM 605 C CA . THR A 1 82 ? -9.812 6.129 -6.109 1 81.81 82 THR A CA 1
ATOM 606 C C . THR A 1 82 ? -10.758 5.918 -7.293 1 81.81 82 THR A C 1
ATOM 608 O O . THR A 1 82 ? -10.438 5.172 -8.227 1 81.81 82 THR A O 1
ATOM 611 N N . ASN A 1 83 ? -11.906 6.547 -7.266 1 74.38 83 ASN A N 1
ATOM 612 C CA . ASN A 1 83 ? -12.875 6.406 -8.352 1 74.38 83 ASN A CA 1
ATOM 613 C C . ASN A 1 83 ? -12.398 7.117 -9.617 1 74.38 83 ASN A C 1
ATOM 615 O O . ASN A 1 83 ? -12.477 6.562 -10.711 1 74.38 83 ASN A O 1
ATOM 619 N N . LEU A 1 84 ? -11.875 8.32 -9.477 1 69.12 84 LEU A N 1
ATOM 620 C CA . LEU A 1 84 ? -11.43 9.125 -10.609 1 69.12 84 LEU A CA 1
ATOM 621 C C . LEU A 1 84 ? -10.312 8.422 -11.367 1 69.12 84 LEU A C 1
ATOM 623 O O . LEU A 1 84 ? -10.305 8.414 -12.602 1 69.12 84 LEU A O 1
ATOM 627 N N . GLN A 1 85 ? -9.406 7.758 -10.609 1 67.31 85 GLN A N 1
ATOM 628 C CA . GLN A 1 85 ? -8.242 7.137 -11.234 1 67.31 85 GLN A CA 1
ATOM 629 C C . GLN A 1 85 ? -8.484 5.648 -11.492 1 67.31 85 GLN A C 1
ATOM 631 O O . GLN A 1 85 ? -7.648 4.973 -12.086 1 67.31 85 GLN A O 1
ATOM 636 N N . HIS A 1 86 ? -9.68 5.203 -11.078 1 66.81 86 HIS A N 1
ATOM 637 C CA . HIS A 1 86 ? -9.961 3.773 -11.148 1 66.81 86 HIS A CA 1
ATOM 638 C C . HIS A 1 86 ? -8.805 2.957 -10.57 1 66.81 86 HIS A C 1
ATOM 640 O O . HIS A 1 86 ? -8.336 2.008 -11.203 1 66.81 86 HIS A O 1
ATOM 646 N N . HIS A 1 87 ? -8.289 3.592 -9.57 1 67.5 87 HIS A N 1
ATOM 647 C CA . HIS A 1 87 ? -7.141 3.002 -8.891 1 67.5 87 HIS A CA 1
ATOM 648 C C . HIS A 1 87 ? -7.367 2.938 -7.383 1 67.5 87 HIS A C 1
ATOM 650 O O . HIS A 1 87 ? -7.379 3.971 -6.707 1 67.5 87 HIS A O 1
ATOM 656 N N . ALA A 1 88 ? -7.539 1.742 -6.902 1 67.69 88 ALA A N 1
ATOM 657 C CA . ALA A 1 88 ? -7.879 1.521 -5.5 1 67.69 88 ALA A CA 1
ATOM 658 C C . ALA A 1 88 ? -6.789 2.068 -4.578 1 67.69 88 ALA A C 1
ATOM 660 O O . ALA A 1 88 ? -7.043 2.355 -3.408 1 67.69 88 ALA A O 1
ATOM 661 N N . LEU A 1 89 ? -5.672 2.336 -5.133 1 72.31 89 LEU A N 1
ATOM 662 C CA . LEU A 1 89 ? -4.512 2.748 -4.352 1 72.31 89 LEU A CA 1
ATOM 663 C C . LEU A 1 89 ? -4.398 4.266 -4.305 1 72.31 89 LEU A C 1
ATOM 665 O O . LEU A 1 89 ? -3.521 4.809 -3.629 1 72.31 89 LEU A O 1
ATOM 669 N N . ALA A 1 90 ? -5.348 4.91 -4.938 1 85.81 90 ALA A N 1
ATOM 670 C CA . ALA A 1 90 ? -5.203 6.359 -5.062 1 85.81 90 ALA A CA 1
ATOM 671 C C . ALA A 1 90 ? -5.688 7.066 -3.801 1 85.81 90 ALA A C 1
ATOM 673 O O . ALA A 1 90 ? -6.5 7.988 -3.873 1 85.81 90 ALA A O 1
ATOM 674 N N . HIS A 1 91 ? -5.156 6.578 -2.66 1 94.12 91 HIS A N 1
ATOM 675 C CA . HIS A 1 91 ? -5.355 7.27 -1.394 1 94.12 91 HIS A CA 1
ATOM 676 C C . HIS A 1 91 ? -4.609 8.602 -1.369 1 94.12 91 HIS A C 1
ATOM 678 O O . HIS A 1 91 ? -3.635 8.781 -2.1 1 94.12 91 HIS A O 1
ATOM 684 N N . ALA A 1 92 ? -5.086 9.508 -0.585 1 97.56 92 ALA A N 1
ATOM 685 C CA . ALA A 1 92 ? -4.555 10.867 -0.5 1 97.56 92 ALA A CA 1
ATOM 686 C C . ALA A 1 92 ? -3.041 10.852 -0.306 1 97.56 92 ALA A C 1
ATOM 688 O O . ALA A 1 92 ? -2.318 11.609 -0.956 1 97.56 92 ALA A O 1
ATOM 689 N N . GLU A 1 93 ? -2.518 10.008 0.592 1 96.38 93 GLU A N 1
ATOM 690 C CA . GLU A 1 93 ? -1.095 9.945 0.912 1 96.38 93 GLU A CA 1
ATOM 691 C C . GLU A 1 93 ? -0.277 9.492 -0.293 1 96.38 93 GLU A C 1
ATOM 693 O O . GLU A 1 93 ? 0.792 10.039 -0.567 1 96.38 93 GLU A O 1
ATOM 698 N N . PHE A 1 94 ? -0.798 8.492 -1 1 92.56 94 PHE A N 1
ATOM 699 C CA . PHE A 1 94 ? -0.129 8.023 -2.209 1 92.56 94 PHE A CA 1
ATOM 700 C C . PHE A 1 94 ? -0.116 9.109 -3.275 1 92.56 94 PHE A C 1
ATOM 702 O O . PHE A 1 94 ? 0.902 9.328 -3.936 1 92.56 94 PHE A O 1
ATOM 709 N N . VAL A 1 95 ? -1.254 9.742 -3.48 1 93.5 95 VAL A N 1
ATOM 710 C CA . VAL A 1 95 ? -1.388 10.789 -4.484 1 93.5 95 VAL A CA 1
ATOM 711 C C . VAL A 1 95 ? -0.406 11.922 -4.18 1 93.5 95 VAL A C 1
ATOM 713 O O . VAL A 1 95 ? 0.265 12.43 -5.082 1 93.5 95 VAL A O 1
ATOM 716 N N . ALA A 1 96 ? -0.319 12.305 -2.924 1 95.81 96 ALA A N 1
ATOM 717 C CA . ALA A 1 96 ? 0.596 13.375 -2.541 1 95.81 96 ALA A CA 1
ATOM 718 C C . ALA A 1 96 ? 2.047 12.984 -2.805 1 95.81 96 ALA A C 1
ATOM 720 O O . ALA A 1 96 ? 2.832 13.781 -3.316 1 95.81 96 ALA A O 1
ATOM 721 N N . ALA A 1 97 ? 2.393 11.789 -2.398 1 92.44 97 ALA A N 1
ATOM 722 C CA . ALA A 1 97 ? 3.754 11.297 -2.617 1 92.44 97 ALA A CA 1
ATOM 723 C C . ALA A 1 97 ? 4.098 11.289 -4.102 1 92.44 97 ALA A C 1
ATOM 725 O O . ALA A 1 97 ? 5.191 11.711 -4.496 1 92.44 97 ALA A O 1
ATOM 726 N N . GLN A 1 98 ? 3.191 10.805 -4.898 1 88.69 98 GLN A N 1
ATOM 727 C CA . GLN A 1 98 ? 3.408 10.773 -6.34 1 88.69 98 GLN A CA 1
ATOM 728 C C . GLN A 1 98 ? 3.551 12.188 -6.906 1 88.69 98 GLN A C 1
ATOM 730 O O . GLN A 1 98 ? 4.414 12.438 -7.75 1 88.69 98 GLN A O 1
ATOM 735 N N . ASN A 1 99 ? 2.672 13.062 -6.496 1 92.19 99 ASN A N 1
ATOM 736 C CA . ASN A 1 99 ? 2.748 14.445 -6.949 1 92.19 99 ASN A CA 1
ATOM 737 C C . ASN A 1 99 ? 4.09 15.078 -6.598 1 92.19 99 ASN A C 1
ATOM 739 O O . ASN A 1 99 ? 4.633 15.867 -7.375 1 92.19 99 ASN A O 1
ATOM 743 N N . LEU A 1 100 ? 4.574 14.75 -5.414 1 92.56 100 LEU A N 1
ATOM 744 C CA . LEU A 1 100 ? 5.879 15.258 -5 1 92.56 100 LEU A CA 1
ATOM 745 C C . LEU A 1 100 ? 6.98 14.742 -5.918 1 92.56 100 LEU A C 1
ATOM 747 O O . LEU A 1 100 ? 7.852 15.5 -6.34 1 92.56 100 LEU A O 1
ATOM 751 N N . MET A 1 101 ? 6.961 13.469 -6.199 1 86.19 101 MET A N 1
ATOM 752 C CA . MET A 1 101 ? 7.969 12.852 -7.055 1 86.19 101 MET A CA 1
ATOM 753 C C . MET A 1 101 ? 7.938 13.453 -8.453 1 86.19 101 MET A C 1
ATOM 755 O O . MET A 1 101 ? 8.984 13.68 -9.062 1 86.19 101 MET A O 1
ATOM 759 N N . ASP A 1 102 ? 6.762 13.68 -8.961 1 85.94 102 ASP A N 1
ATOM 760 C CA . ASP A 1 102 ? 6.598 14.273 -10.289 1 85.94 102 ASP A CA 1
ATOM 761 C C . ASP A 1 102 ? 7.156 15.695 -10.32 1 85.94 102 ASP A C 1
ATOM 763 O O . ASP A 1 102 ? 7.766 16.109 -11.312 1 85.94 102 ASP A O 1
ATOM 767 N N . ALA A 1 103 ? 6.863 16.406 -9.281 1 86.5 103 ALA A N 1
ATOM 768 C CA . ALA A 1 103 ? 7.344 17.781 -9.203 1 86.5 103 ALA A CA 1
ATOM 769 C C . ALA A 1 103 ? 8.867 17.828 -9.156 1 86.5 103 ALA A C 1
ATOM 771 O O . ALA A 1 103 ? 9.484 18.703 -9.789 1 86.5 103 ALA A O 1
ATOM 772 N N . VAL A 1 104 ? 9.461 16.906 -8.422 1 80.88 104 VAL A N 1
ATOM 773 C CA . VAL A 1 104 ? 10.914 16.859 -8.297 1 80.88 104 VAL A CA 1
ATOM 774 C C . VAL A 1 104 ? 11.539 16.453 -9.633 1 80.88 104 VAL A C 1
ATOM 776 O O . VAL A 1 104 ? 12.555 17.016 -10.047 1 80.88 104 VAL A O 1
ATOM 779 N N . ALA A 1 105 ? 10.93 15.5 -10.32 1 77.69 105 ALA A N 1
ATOM 780 C CA . ALA A 1 105 ? 11.43 15.031 -11.617 1 77.69 105 ALA A CA 1
ATOM 781 C C . ALA A 1 105 ? 11.367 16.141 -12.664 1 77.69 105 ALA A C 1
ATOM 783 O O . ALA A 1 105 ? 12.281 16.281 -13.484 1 77.69 105 ALA A O 1
ATOM 784 N N . ARG A 1 106 ? 10.352 16.875 -12.641 1 75.88 106 ARG A N 1
ATOM 785 C CA . ARG A 1 106 ? 10.203 17.984 -13.578 1 75.88 106 ARG A CA 1
ATOM 786 C C . ARG A 1 106 ? 11.234 19.078 -13.297 1 75.88 106 ARG A C 1
ATOM 788 O O . ARG A 1 106 ? 11.742 19.703 -14.227 1 75.88 106 ARG A O 1
ATOM 795 N N . GLY A 1 107 ? 11.406 19.266 -12.039 1 73.25 107 GLY A N 1
ATOM 796 C CA . GLY A 1 107 ? 12.391 20.266 -11.68 1 73.25 107 GLY A CA 1
ATOM 797 C C . GLY A 1 107 ? 13.805 19.891 -12.078 1 73.25 107 GLY A C 1
ATOM 798 O O . GLY A 1 107 ? 14.578 20.734 -12.531 1 73.25 107 GLY A O 1
ATOM 799 N N . ARG A 1 108 ? 14.148 18.656 -11.938 1 63.94 108 ARG A N 1
ATOM 800 C CA . ARG A 1 108 ? 15.469 18.172 -12.352 1 63.94 108 ARG A CA 1
ATOM 801 C C . ARG A 1 108 ? 15.617 18.234 -13.867 1 63.94 108 ARG A C 1
ATOM 803 O O . ARG A 1 108 ? 16.703 18.547 -14.375 1 63.94 108 ARG A O 1
ATOM 810 N N . GLY A 1 109 ? 14.602 17.828 -14.492 1 55.59 109 GLY A N 1
ATOM 811 C CA . GLY A 1 109 ? 14.648 17.922 -15.938 1 55.59 109 GLY A CA 1
ATOM 812 C C . GLY A 1 109 ? 14.82 19.344 -16.438 1 55.59 109 GLY A C 1
ATOM 813 O O . GLY A 1 109 ? 15.547 19.578 -17.406 1 55.59 109 GLY A O 1
ATOM 814 N N . ALA A 1 110 ? 14.18 20.188 -15.781 1 55.47 110 ALA A N 1
ATOM 815 C CA . ALA A 1 110 ? 14.312 21.594 -16.156 1 55.47 110 ALA A CA 1
ATOM 816 C C . ALA A 1 110 ? 15.719 22.109 -15.875 1 55.47 110 ALA A C 1
ATOM 818 O O . ALA A 1 110 ? 16.25 22.922 -16.641 1 55.47 110 ALA A O 1
ATOM 819 N N . ARG A 1 111 ? 16.328 21.703 -14.875 1 51.75 111 ARG A N 1
ATOM 820 C CA . ARG A 1 111 ? 17.703 22.094 -14.586 1 51.75 111 ARG A CA 1
ATOM 821 C C . ARG A 1 111 ? 18.672 21.453 -15.57 1 51.75 111 ARG A C 1
ATOM 823 O O . ARG A 1 111 ? 19.656 22.062 -15.977 1 51.75 111 ARG A O 1
ATOM 830 N N . ALA A 1 112 ? 18.422 20.219 -15.938 1 51.06 112 ALA A N 1
ATOM 831 C CA . ALA A 1 112 ? 19.281 19.516 -16.875 1 51.06 112 ALA A CA 1
ATOM 832 C C . ALA A 1 112 ? 19.219 20.141 -18.266 1 51.06 112 ALA A C 1
ATOM 834 O O . ALA A 1 112 ? 20.234 20.234 -18.969 1 51.06 112 ALA A O 1
ATOM 835 N N . SER A 1 113 ? 18.125 20.531 -18.625 1 50.72 113 SER A N 1
ATOM 836 C CA . SER A 1 113 ? 18 21.234 -19.906 1 50.72 113 SER A CA 1
ATOM 837 C C . SER A 1 113 ? 18.641 22.609 -19.844 1 50.72 113 SER A C 1
ATOM 839 O O . SER A 1 113 ? 19.188 23.109 -20.828 1 50.72 113 SER A O 1
ATOM 841 N N . ALA A 1 114 ? 18.578 23.219 -18.719 1 50.88 114 ALA A N 1
ATOM 842 C CA . ALA A 1 114 ? 19.188 24.547 -18.609 1 50.88 114 ALA A CA 1
ATOM 843 C C . ALA A 1 114 ? 20.703 24.438 -18.516 1 50.88 114 ALA A C 1
ATOM 845 O O . ALA A 1 114 ? 21.422 25.375 -18.875 1 50.88 114 ALA A O 1
ATOM 846 N N . SER A 1 115 ? 21.188 23.375 -17.922 1 45.94 115 SER A N 1
ATOM 847 C CA . SER A 1 115 ? 22.625 23.219 -17.75 1 45.94 115 SER A CA 1
ATOM 848 C C . SER A 1 115 ? 23.312 22.812 -19.047 1 45.94 115 SER A C 1
ATOM 850 O O . SER A 1 115 ? 24.516 22.969 -19.203 1 45.94 115 SER A O 1
ATOM 852 N N . SER A 1 116 ? 22.641 22.281 -19.891 1 43.5 116 SER A N 1
ATOM 853 C CA . SER A 1 116 ? 23.297 21.875 -21.125 1 43.5 116 SER A CA 1
ATOM 854 C C . SER A 1 116 ? 23.656 23.078 -21.984 1 43.5 116 SER A C 1
ATOM 856 O O . SER A 1 116 ? 24.375 22.953 -22.984 1 43.5 116 SER A O 1
ATOM 858 N N . SER A 1 117 ? 23.156 24.281 -21.672 1 39.69 117 SER A N 1
ATOM 859 C CA . SER A 1 117 ? 23.562 25.297 -22.641 1 39.69 117 SER A CA 1
ATOM 860 C C . SER A 1 117 ? 24.969 25.797 -22.359 1 39.69 117 SER A C 1
ATOM 862 O O . SER A 1 117 ? 25.656 26.297 -23.266 1 39.69 117 SER A O 1
ATOM 864 N N . GLU A 1 118 ? 25.25 26.094 -21.094 1 34.59 118 GLU A N 1
ATOM 865 C CA . GLU A 1 118 ? 26.453 26.891 -20.906 1 34.59 118 GLU A CA 1
ATOM 866 C C . GLU A 1 118 ? 27.688 26 -20.797 1 34.59 118 GLU A C 1
ATOM 868 O O . GLU A 1 118 ? 28.797 26.484 -20.516 1 34.59 118 GLU A O 1
ATOM 873 N N . ALA A 1 119 ? 27.547 24.703 -20.875 1 36.41 119 ALA A N 1
ATOM 874 C CA . ALA A 1 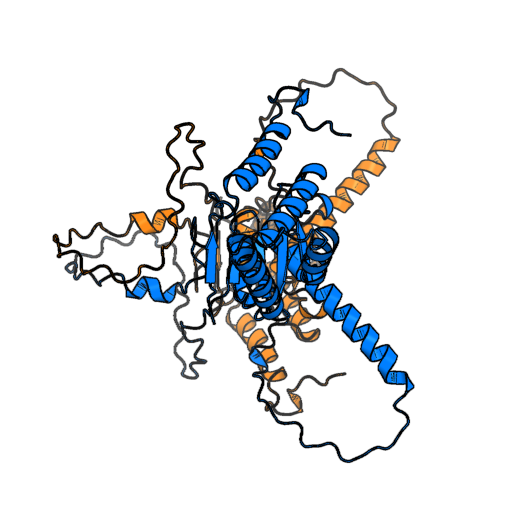119 ? 28.688 23.891 -20.438 1 36.41 119 ALA A CA 1
ATOM 875 C C . ALA A 1 119 ? 29.812 23.922 -21.469 1 36.41 119 ALA A C 1
ATOM 877 O O . ALA A 1 119 ? 30.672 23.047 -21.484 1 36.41 119 ALA A O 1
ATOM 878 N N . GLY A 1 120 ? 29.875 25 -22.219 1 32.06 120 GLY A N 1
ATOM 879 C CA . GLY A 1 120 ? 31.047 24.891 -23.062 1 32.06 120 GLY A CA 1
ATOM 880 C C . GLY A 1 120 ? 32.344 24.953 -22.281 1 32.06 120 GLY A C 1
ATOM 881 O O . GLY A 1 120 ? 33.438 24.891 -22.859 1 32.06 120 GLY A O 1
ATOM 882 N N . ARG A 1 121 ? 32.312 25.781 -21.188 1 29.7 121 ARG A N 1
ATOM 883 C CA . ARG A 1 121 ? 33.719 26.172 -20.938 1 29.7 121 ARG A CA 1
ATOM 884 C C . ARG A 1 121 ? 34.5 25.016 -20.359 1 29.7 121 ARG A C 1
ATOM 886 O O . ARG A 1 121 ? 33.938 24 -19.938 1 29.7 121 ARG A O 1
ATOM 893 N N . GLY A 1 122 ? 35.688 25.297 -19.547 1 29.03 122 GLY A N 1
ATOM 894 C CA . GLY A 1 122 ? 36.969 24.719 -19.266 1 29.03 122 GLY A CA 1
ATOM 895 C C . GLY A 1 122 ? 36.906 23.5 -18.359 1 29.03 122 GLY A C 1
ATOM 896 O O . GLY A 1 122 ? 36.031 23.422 -17.469 1 29.03 122 GLY A O 1
ATOM 897 N N . LYS A 1 123 ? 37.406 22.297 -18.75 1 29.17 123 LYS A N 1
ATOM 898 C CA . LYS A 1 123 ? 37.5 20.938 -18.234 1 29.17 123 LYS A CA 1
ATOM 899 C C . LYS A 1 123 ? 38.219 20.922 -16.891 1 29.17 123 LYS A C 1
ATOM 901 O O . LYS A 1 123 ? 39.375 20.453 -16.797 1 29.17 123 LYS A O 1
ATOM 906 N N . GLY A 1 124 ? 38.094 21.844 -15.984 1 24.44 124 GLY A N 1
ATOM 907 C CA . GLY A 1 124 ? 39.062 21.641 -14.906 1 24.44 124 GLY A CA 1
ATOM 908 C C . GLY A 1 124 ? 38.844 20.312 -14.188 1 24.44 124 GLY A C 1
ATOM 909 O O . GLY A 1 124 ? 37.812 19.672 -14.336 1 24.44 124 GLY A O 1
ATOM 910 N N . ALA A 1 125 ? 39.875 19.875 -13.312 1 27.62 125 ALA A N 1
ATOM 911 C CA . ALA A 1 125 ? 40.219 18.625 -12.633 1 27.62 125 ALA A CA 1
ATOM 912 C C . ALA A 1 125 ? 39.125 18.172 -11.695 1 27.62 125 ALA A C 1
ATOM 914 O O . ALA A 1 125 ? 38.531 18.984 -10.961 1 27.62 125 ALA A O 1
ATOM 915 N N . ALA A 1 126 ? 38.469 17.047 -12.039 1 26.78 126 ALA A N 1
ATOM 916 C CA . ALA A 1 126 ? 37.406 16.344 -11.328 1 26.78 126 ALA A CA 1
ATOM 917 C C . ALA A 1 126 ? 37.781 16.156 -9.852 1 26.78 126 ALA A C 1
ATOM 919 O O . ALA A 1 126 ? 38.844 15.672 -9.531 1 26.78 126 ALA A O 1
ATOM 920 N N . ASP A 1 127 ? 37.5 17.062 -8.945 1 27.3 127 ASP A N 1
ATOM 921 C CA . ASP A 1 127 ? 37.656 16.828 -7.512 1 27.3 127 ASP A CA 1
ATOM 922 C C . ASP A 1 127 ? 37.125 15.445 -7.129 1 27.3 127 ASP A C 1
ATOM 924 O O . ASP A 1 127 ? 36.188 14.93 -7.762 1 27.3 127 ASP A O 1
ATOM 928 N N . PRO A 1 128 ? 37.938 14.672 -6.301 1 27.02 128 PRO A N 1
ATOM 929 C CA . PRO A 1 128 ? 37.625 13.32 -5.84 1 27.02 128 PRO A CA 1
ATOM 930 C C . PRO A 1 128 ? 36.219 13.188 -5.262 1 27.02 128 PRO A C 1
ATOM 932 O O . PRO A 1 128 ? 35.75 14.102 -4.582 1 27.02 128 PRO A O 1
ATOM 935 N N . VAL A 1 129 ? 35.406 12.703 -6.066 1 27.58 129 VAL A N 1
ATOM 936 C CA . VAL A 1 129 ? 34.062 12.32 -5.68 1 27.58 129 VAL A CA 1
ATOM 937 C C . VAL A 1 129 ? 34.094 11.609 -4.328 1 27.58 129 VAL A C 1
ATOM 939 O O . VAL A 1 129 ? 34.875 10.68 -4.125 1 27.58 129 VAL A O 1
ATOM 942 N N . ASP A 1 130 ? 34.031 12.32 -3.25 1 28.22 130 ASP A N 1
ATOM 943 C CA . ASP A 1 130 ? 33.719 11.734 -1.948 1 28.22 130 ASP A CA 1
ATOM 944 C C . ASP A 1 130 ? 32.75 10.547 -2.092 1 28.22 130 ASP A C 1
ATOM 946 O O . ASP A 1 130 ? 31.719 10.648 -2.752 1 28.22 130 ASP A O 1
ATOM 950 N N . GLU A 1 131 ? 33.312 9.367 -2.027 1 27.7 131 GLU A N 1
ATOM 951 C CA . GLU A 1 131 ? 32.781 8.016 -1.929 1 27.7 131 GLU A CA 1
ATOM 952 C C . GLU A 1 131 ? 31.672 7.926 -0.892 1 27.7 131 GLU A C 1
ATOM 954 O O . GLU A 1 131 ? 31.922 7.602 0.271 1 27.7 131 GLU A O 1
ATOM 959 N N . GLU A 1 132 ? 31 8.977 -0.571 1 29.09 132 GLU A N 1
ATOM 960 C CA . GLU A 1 132 ? 29.922 8.617 0.336 1 29.09 132 GLU A CA 1
ATOM 961 C C . GLU A 1 132 ? 29.25 7.309 -0.092 1 29.09 132 GLU A C 1
ATOM 963 O O . GLU A 1 132 ? 28.812 7.176 -1.233 1 29.09 132 GLU A O 1
ATOM 968 N N . SER A 1 133 ? 29.766 6.238 0.402 1 28.39 133 SER A N 1
ATOM 969 C CA . SER A 1 133 ? 29.297 4.852 0.469 1 28.39 133 SER A CA 1
ATOM 970 C C . SER A 1 133 ? 27.781 4.773 0.564 1 28.39 133 SER A C 1
ATOM 972 O O . SER A 1 133 ? 27.234 4.703 1.662 1 28.39 133 SER A O 1
ATOM 974 N N . ASP A 1 134 ? 27.172 5.695 0.009 1 29.83 134 ASP A N 1
ATOM 975 C CA . ASP A 1 134 ? 25.719 5.547 0.023 1 29.83 134 ASP A CA 1
ATOM 976 C C . ASP A 1 134 ? 25.297 4.137 -0.393 1 29.83 134 ASP A C 1
ATOM 978 O O . ASP A 1 134 ? 25.688 3.664 -1.464 1 29.83 134 ASP A O 1
ATOM 982 N N . ASN A 1 135 ? 25.281 3.266 0.566 1 28.97 135 ASN A N 1
ATOM 983 C CA . ASN A 1 135 ? 24.812 1.886 0.54 1 28.97 135 ASN A CA 1
ATOM 984 C C . ASN A 1 135 ? 23.734 1.681 -0.522 1 28.97 135 ASN A C 1
ATOM 986 O O . ASN A 1 135 ? 22.703 2.361 -0.51 1 28.97 135 ASN A O 1
ATOM 990 N N . VAL A 1 136 ? 24.156 1.39 -1.671 1 30.06 136 VAL A N 1
ATOM 991 C CA . VAL A 1 136 ? 23.484 0.981 -2.904 1 30.06 136 VAL A CA 1
ATOM 992 C C . VAL A 1 136 ? 22.234 0.183 -2.572 1 30.06 136 VAL A C 1
ATOM 994 O O . VAL A 1 136 ? 21.281 0.138 -3.367 1 30.06 136 VAL A O 1
ATOM 997 N N . TRP A 1 137 ? 22.391 -0.673 -1.595 1 31.55 137 TRP A N 1
ATOM 998 C CA . TRP A 1 137 ? 21.266 -1.567 -1.349 1 31.55 137 TRP A CA 1
ATOM 999 C C . TRP A 1 137 ? 20 -0.775 -1.061 1 31.55 137 TRP A C 1
ATOM 1001 O O . TRP A 1 137 ? 18.891 -1.294 -1.209 1 31.55 137 TRP A O 1
ATOM 1011 N N . THR A 1 138 ? 20.125 0.352 -0.299 1 33.16 138 THR A N 1
ATOM 1012 C CA . THR A 1 138 ? 18.969 1.131 0.106 1 33.16 138 THR A CA 1
ATOM 1013 C C . THR A 1 138 ? 18.531 2.074 -1.013 1 33.16 138 THR A C 1
ATOM 1015 O O . THR A 1 138 ? 17.891 3.098 -0.756 1 33.16 138 THR A O 1
ATOM 1018 N N . SER A 1 139 ? 19.141 2.062 -2.098 1 33.97 139 SER A N 1
ATOM 1019 C CA . SER A 1 139 ? 18.5 2.973 -3.043 1 33.97 139 SER A CA 1
ATOM 1020 C C . SER A 1 139 ? 17.016 2.676 -3.172 1 33.97 139 SER A C 1
ATOM 1022 O O . SER A 1 139 ? 16.609 1.783 -3.924 1 33.97 139 SER A O 1
ATOM 1024 N N . SER A 1 140 ? 16.312 2.51 -2.139 1 38.97 140 SER A N 1
ATOM 1025 C CA . SER A 1 140 ? 14.859 2.463 -2.248 1 38.97 140 SER A CA 1
ATOM 1026 C C . SER A 1 140 ? 14.344 3.496 -3.244 1 38.97 140 SER A C 1
ATOM 1028 O O . SER A 1 140 ? 14.688 4.676 -3.158 1 38.97 140 SER A O 1
ATOM 1030 N N . PRO A 1 141 ? 14.109 3.09 -4.441 1 39.78 141 PRO A N 1
ATOM 1031 C CA . PRO A 1 141 ? 13.547 4.016 -5.426 1 39.78 141 PRO A CA 1
ATOM 1032 C C . PRO A 1 141 ? 12.648 5.078 -4.793 1 39.78 141 PRO A C 1
ATOM 1034 O O . PRO A 1 141 ? 12.141 5.957 -5.492 1 39.78 141 PRO A O 1
ATOM 1037 N N . LEU A 1 142 ? 11.969 4.762 -3.727 1 48.75 142 LEU A N 1
ATOM 1038 C CA . LEU A 1 142 ? 11.125 5.867 -3.279 1 48.75 142 LEU A CA 1
ATOM 1039 C C . LEU A 1 142 ? 11.969 7.074 -2.887 1 48.75 142 LEU A C 1
ATOM 1041 O O . LEU A 1 142 ? 12.984 6.93 -2.197 1 48.75 142 LEU A O 1
ATOM 1045 N N . SER A 1 143 ? 11.945 8.117 -3.707 1 59.44 143 SER A N 1
ATOM 1046 C CA . SER A 1 143 ? 12.453 9.375 -3.176 1 59.44 143 SER A CA 1
ATOM 1047 C C . SER A 1 143 ? 12.102 9.531 -1.7 1 59.44 143 SER A C 1
ATOM 1049 O O . SER A 1 143 ? 10.969 9.273 -1.294 1 59.44 143 SER A O 1
ATOM 1051 N N . SER A 1 144 ? 13.047 9.555 -0.799 1 82.31 144 SER A N 1
ATOM 1052 C CA . SER A 1 144 ? 12.953 9.594 0.657 1 82.31 144 SER A CA 1
ATOM 1053 C C . SER A 1 144 ? 12.086 10.766 1.125 1 82.31 144 SER A C 1
ATOM 1055 O O . SER A 1 144 ? 12.188 11.867 0.589 1 82.31 144 SER A O 1
ATOM 1057 N N . LEU A 1 145 ? 11.086 10.445 1.889 1 92.75 145 LEU A N 1
ATOM 1058 C CA . LEU A 1 145 ? 10.25 11.453 2.537 1 92.75 145 LEU A CA 1
ATOM 1059 C C . LEU A 1 145 ? 10.828 11.844 3.895 1 92.75 145 LEU A C 1
ATOM 1061 O O . LEU A 1 145 ? 10.117 12.383 4.742 1 92.75 145 LEU A O 1
ATOM 1065 N N . ALA A 1 146 ? 12.094 11.625 4.039 1 93.5 146 ALA A N 1
ATOM 1066 C CA . ALA A 1 146 ? 12.727 11.805 5.34 1 93.5 146 ALA A CA 1
ATOM 1067 C C . ALA A 1 146 ? 12.742 13.273 5.742 1 93.5 146 ALA A C 1
ATOM 1069 O O . ALA A 1 146 ? 12.891 13.594 6.926 1 93.5 146 ALA A O 1
ATOM 1070 N N . GLU A 1 147 ? 12.609 14.164 4.805 1 94.94 147 GLU A N 1
ATOM 1071 C CA . GLU A 1 147 ? 12.664 15.594 5.09 1 94.94 147 GLU A CA 1
ATOM 1072 C C . GLU A 1 147 ? 11.273 16.219 5.078 1 94.94 147 GLU A C 1
ATOM 1074 O O . GLU A 1 147 ? 11.133 17.438 5.051 1 94.94 147 GLU A O 1
ATOM 1079 N N . TYR A 1 148 ? 10.258 15.328 5.07 1 96.81 148 TYR A N 1
ATOM 1080 C CA . TYR A 1 148 ? 8.914 15.859 4.918 1 96.81 148 TYR A CA 1
ATOM 1081 C C . TYR A 1 148 ? 8.039 15.477 6.105 1 96.81 148 TYR A C 1
ATOM 1083 O O . TYR A 1 148 ? 8.234 14.43 6.719 1 96.81 148 TYR A O 1
ATOM 1091 N N . VAL A 1 149 ? 7.078 16.391 6.414 1 98.31 149 VAL A N 1
ATOM 1092 C CA . VAL A 1 149 ? 5.992 16.203 7.367 1 98.31 149 VAL A CA 1
ATOM 1093 C C . VAL A 1 149 ? 4.668 16.047 6.625 1 98.31 149 VAL A C 1
ATOM 1095 O O . VAL A 1 149 ? 4.395 16.766 5.672 1 98.31 149 VAL A O 1
ATOM 1098 N N . LEU A 1 150 ? 3.934 15.031 7.066 1 98.75 150 LEU A N 1
ATOM 1099 C CA . LEU A 1 150 ? 2.619 14.812 6.473 1 98.75 150 LEU A CA 1
ATOM 1100 C C . LEU A 1 150 ? 1.516 15.32 7.398 1 98.75 150 LEU A C 1
ATOM 1102 O O . LEU A 1 150 ? 1.496 14.984 8.586 1 98.75 150 LEU A O 1
ATOM 1106 N N . TYR A 1 151 ? 0.673 16.203 6.863 1 98.94 151 TYR A N 1
ATOM 1107 C CA . TYR A 1 151 ? -0.616 16.516 7.469 1 98.94 151 TYR A CA 1
ATOM 1108 C C . TYR A 1 151 ? -1.752 15.812 6.734 1 98.94 151 TYR A C 1
ATOM 1110 O O . TYR A 1 151 ? -1.933 16 5.527 1 98.94 151 TYR A O 1
ATOM 1118 N N . VAL A 1 152 ? -2.518 14.961 7.453 1 98.94 152 VAL A N 1
ATOM 1119 C CA . VAL A 1 152 ? -3.582 14.203 6.801 1 98.94 152 VAL A CA 1
ATOM 1120 C C . VAL A 1 152 ? -4.82 14.18 7.691 1 98.94 152 VAL A C 1
ATOM 1122 O O . VAL A 1 152 ? -4.711 14.125 8.922 1 98.94 152 VAL A O 1
ATOM 1125 N N . THR A 1 153 ? -6.004 14.211 7.078 1 98.88 153 THR A N 1
ATOM 1126 C CA . THR A 1 153 ? -7.242 14.43 7.82 1 98.88 153 THR A CA 1
ATOM 1127 C C . THR A 1 153 ? -7.637 13.172 8.586 1 98.88 153 THR A C 1
ATOM 1129 O O . THR A 1 153 ? -8.281 13.25 9.633 1 98.88 153 THR A O 1
ATOM 1132 N N . VAL A 1 154 ? -7.293 12.023 8.039 1 98.75 154 VAL A N 1
ATOM 1133 C CA . VAL A 1 154 ? -7.629 10.742 8.664 1 98.75 154 VAL A CA 1
ATOM 1134 C C . VAL A 1 154 ? -6.359 9.93 8.891 1 98.75 154 VAL A C 1
ATOM 1136 O O . VAL A 1 154 ? -5.461 9.914 8.047 1 98.75 154 VAL A O 1
ATOM 1139 N N . GLU A 1 155 ? -6.305 9.258 10.016 1 98.69 155 GLU A N 1
ATOM 1140 C CA . GLU A 1 155 ? -5.18 8.383 10.297 1 98.69 155 GLU A CA 1
ATOM 1141 C C . GLU A 1 155 ? -4.82 7.531 9.086 1 98.69 155 GLU A C 1
ATOM 1143 O O . GLU A 1 155 ? -5.691 6.891 8.492 1 98.69 155 GLU A O 1
ATOM 1148 N N . PRO A 1 156 ? -3.527 7.512 8.688 1 98.44 156 PRO A N 1
ATOM 1149 C CA . PRO A 1 156 ? -3.143 6.645 7.574 1 98.44 156 PRO A CA 1
ATOM 1150 C C . PRO A 1 156 ? -3.555 5.188 7.785 1 98.44 156 PRO A C 1
ATOM 1152 O O . PRO A 1 156 ? -3.412 4.66 8.891 1 98.44 156 PRO A O 1
ATOM 1155 N N . CYS A 1 157 ? -4.098 4.582 6.75 1 96.19 157 CYS A N 1
ATOM 1156 C CA . CYS A 1 157 ? -4.391 3.154 6.816 1 96.19 157 CYS A CA 1
ATOM 1157 C C . CYS A 1 157 ? -3.105 2.336 6.852 1 96.19 157 CYS A C 1
ATOM 1159 O O . CYS A 1 157 ? -2.016 2.877 6.668 1 96.19 157 CYS A O 1
ATOM 1161 N N . VAL A 1 158 ? -3.207 1.065 7.09 1 95.5 158 VAL A N 1
ATOM 1162 C CA . VAL A 1 158 ? -2.053 0.177 7.164 1 95.5 158 VAL A CA 1
ATOM 1163 C C . VAL A 1 158 ? -1.242 0.272 5.871 1 95.5 158 VAL A C 1
ATOM 1165 O O . VAL A 1 158 ? -0.011 0.326 5.906 1 95.5 158 VAL A O 1
ATOM 1168 N N . MET A 1 159 ? -1.86 0.303 4.719 1 94.81 159 MET A N 1
ATOM 1169 C CA . MET A 1 159 ? -1.198 0.387 3.42 1 94.81 159 MET A CA 1
ATOM 1170 C C . MET A 1 159 ? -0.403 1.683 3.297 1 94.81 159 MET A C 1
ATOM 1172 O O . MET A 1 159 ? 0.78 1.659 2.951 1 94.81 159 MET A O 1
ATOM 1176 N N . CYS A 1 160 ? -1.047 2.748 3.617 1 96.31 160 CYS A N 1
ATOM 1177 C CA . CYS A 1 160 ? -0.398 4.051 3.51 1 96.31 160 CYS A CA 1
ATOM 1178 C C . CYS A 1 160 ? 0.674 4.215 4.582 1 96.31 160 CYS A C 1
ATOM 1180 O O . CYS A 1 160 ? 1.705 4.844 4.34 1 96.31 160 CYS A O 1
ATOM 1182 N N . GLY A 1 161 ? 0.356 3.682 5.785 1 96.81 161 GLY A N 1
ATOM 1183 C CA . GLY A 1 161 ? 1.366 3.693 6.832 1 96.81 161 GLY A CA 1
ATOM 1184 C C . GLY A 1 161 ? 2.643 2.977 6.434 1 96.81 161 GLY A C 1
ATOM 1185 O O . GLY A 1 161 ? 3.742 3.445 6.738 1 96.81 161 GLY A O 1
ATOM 1186 N N . ALA A 1 162 ? 2.488 1.846 5.801 1 94.75 162 ALA A N 1
ATOM 1187 C CA . ALA A 1 162 ? 3.652 1.104 5.32 1 94.75 162 ALA A CA 1
ATOM 1188 C C . ALA A 1 162 ? 4.445 1.923 4.305 1 94.75 162 ALA A C 1
ATOM 1190 O O . ALA A 1 162 ? 5.676 1.974 4.367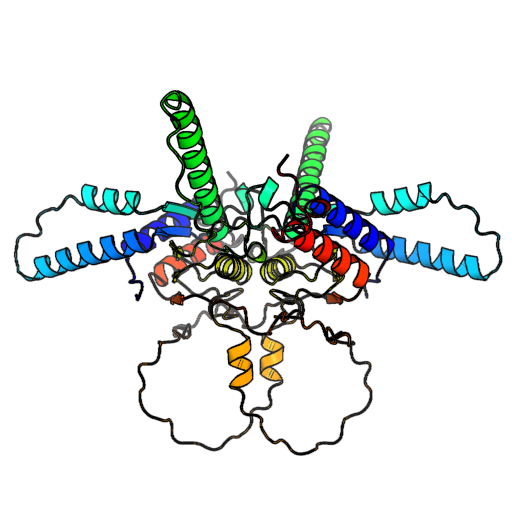 1 94.75 162 ALA A O 1
ATOM 1191 N N . MET A 1 163 ? 3.736 2.547 3.375 1 93.44 163 MET A N 1
ATOM 1192 C CA . MET A 1 163 ? 4.402 3.383 2.381 1 93.44 163 MET A CA 1
ATOM 1193 C C . MET A 1 163 ? 5.191 4.5 3.051 1 93.44 163 MET A C 1
ATOM 1195 O O . MET A 1 163 ? 6.324 4.793 2.656 1 93.44 163 MET A O 1
ATOM 1199 N N . LEU A 1 164 ? 4.59 5.082 4.047 1 95.31 164 LEU A N 1
ATOM 1200 C CA . LEU A 1 164 ? 5.25 6.148 4.789 1 95.31 164 LEU A CA 1
ATOM 1201 C C . LEU A 1 164 ? 6.48 5.625 5.527 1 95.31 164 LEU A C 1
ATOM 1203 O O . LEU A 1 164 ? 7.508 6.297 5.582 1 95.31 164 LEU A O 1
ATOM 1207 N N . LEU A 1 165 ? 6.359 4.465 6.066 1 93.94 165 LEU A N 1
ATOM 1208 C CA . LEU A 1 165 ? 7.465 3.803 6.75 1 93.94 165 LEU A CA 1
ATOM 1209 C C . LEU A 1 165 ? 8.617 3.537 5.789 1 93.94 165 LEU A C 1
ATOM 1211 O O . LEU A 1 165 ? 9.773 3.863 6.09 1 93.94 165 LEU A O 1
ATOM 1215 N N . TYR A 1 166 ? 8.258 2.961 4.617 1 89.88 166 TYR A N 1
ATOM 1216 C CA . TYR A 1 166 ? 9.273 2.635 3.627 1 89.88 166 TYR A CA 1
ATOM 1217 C C . TYR A 1 166 ? 9.977 3.893 3.135 1 89.88 166 TYR A C 1
ATOM 1219 O O . TYR A 1 166 ? 11.18 3.869 2.85 1 89.88 166 TYR A O 1
ATOM 1227 N N . SER A 1 167 ? 9.242 4.945 3.07 1 90.69 167 SER A N 1
ATOM 1228 C CA . SER A 1 167 ? 9.766 6.188 2.52 1 90.69 167 SER A CA 1
ATOM 1229 C C . SER A 1 167 ? 10.414 7.043 3.605 1 90.69 167 SER A C 1
ATOM 1231 O O . SER A 1 167 ? 10.867 8.156 3.338 1 90.69 167 SER A O 1
ATOM 1233 N N . ARG A 1 168 ? 10.352 6.617 4.828 1 92.38 168 ARG A N 1
ATOM 1234 C CA . ARG A 1 168 ? 11.008 7.234 5.973 1 92.38 168 ARG A CA 1
ATOM 1235 C C . ARG A 1 168 ? 10.453 8.625 6.242 1 92.38 168 ARG A C 1
ATOM 1237 O O . ARG A 1 168 ? 11.211 9.57 6.461 1 92.38 168 ARG A O 1
ATOM 1244 N N . ILE A 1 169 ? 9.133 8.719 6.238 1 95.75 169 ILE A N 1
ATOM 1245 C CA . ILE A 1 169 ? 8.484 9.984 6.562 1 95.75 169 ILE A CA 1
ATOM 1246 C C . ILE A 1 169 ? 8.977 10.484 7.922 1 95.75 169 ILE A C 1
ATOM 1248 O O . ILE A 1 169 ? 9.172 9.695 8.844 1 95.75 169 ILE A O 1
ATOM 1252 N N . ALA A 1 170 ? 9.266 11.797 8.016 1 96.12 170 ALA A N 1
ATOM 1253 C CA . ALA A 1 170 ? 9.805 12.352 9.25 1 96.12 170 ALA A CA 1
ATOM 1254 C C . ALA A 1 170 ? 8.75 12.391 10.352 1 96.12 170 ALA A C 1
ATOM 1256 O O . ALA A 1 170 ? 9.023 12.047 11.5 1 96.12 170 ALA A O 1
ATOM 1257 N N . HIS A 1 171 ? 7.59 12.844 9.977 1 97.94 171 HIS A N 1
ATOM 1258 C CA . HIS A 1 171 ? 6.527 13.094 10.945 1 97.94 171 HIS A CA 1
ATOM 1259 C C . HIS A 1 171 ? 5.156 13.062 10.281 1 97.94 171 HIS A C 1
ATOM 1261 O O . HIS A 1 171 ? 5.004 13.508 9.141 1 97.94 171 HIS A O 1
ATOM 1267 N N . VAL A 1 172 ? 4.176 12.5 11.055 1 98.75 172 VAL A N 1
ATOM 1268 C CA . VAL A 1 172 ? 2.801 12.469 10.562 1 98.75 172 VAL A CA 1
ATOM 1269 C C . VAL A 1 172 ? 1.871 13.102 11.602 1 98.75 172 VAL A C 1
ATOM 1271 O O . VAL A 1 172 ? 1.846 12.68 12.758 1 98.75 172 VAL A O 1
ATOM 1274 N N . PHE A 1 173 ? 1.15 14.148 11.172 1 98.81 173 PHE A N 1
ATOM 1275 C CA . PHE A 1 173 ? 0.002 14.672 11.906 1 98.81 173 PHE A CA 1
ATOM 1276 C C . PHE A 1 173 ? -1.302 14.25 11.234 1 98.81 173 PHE A C 1
ATOM 1278 O O . PHE A 1 173 ? -1.464 14.398 10.023 1 98.81 173 PHE A O 1
ATOM 1285 N N . PHE A 1 174 ? -2.221 13.695 12.016 1 98.88 174 PHE A N 1
ATOM 1286 C CA . PHE A 1 174 ? -3.484 13.336 11.391 1 98.88 174 PHE A CA 1
ATOM 1287 C C . PHE A 1 174 ? -4.664 13.836 12.219 1 98.88 174 PHE A C 1
ATOM 1289 O O . PHE A 1 174 ? -4.496 14.227 13.375 1 98.88 174 PHE A O 1
ATOM 1296 N N . GLY A 1 175 ? -5.785 13.898 11.578 1 98.69 175 GLY A N 1
ATOM 1297 C CA . GLY A 1 175 ? -7.012 14.352 12.219 1 98.69 175 GLY A CA 1
ATOM 1298 C C . GLY A 1 175 ? -7.688 13.266 13.039 1 98.69 175 GLY A C 1
ATOM 1299 O O . GLY A 1 175 ? -7.332 13.047 14.195 1 98.69 175 GLY A O 1
ATOM 1300 N N . CYS A 1 176 ? -8.602 12.57 12.5 1 98.06 176 CYS A N 1
ATOM 1301 C CA . CYS A 1 176 ? -9.352 11.562 13.242 1 98.06 176 CYS A CA 1
ATOM 1302 C C . CYS A 1 176 ? -8.781 10.172 13.008 1 98.06 176 CYS A C 1
ATOM 1304 O O . CYS A 1 176 ? -8.031 9.961 12.047 1 98.06 176 CYS A O 1
ATOM 1306 N N . CYS A 1 177 ? -9.148 9.273 13.906 1 97.06 177 CYS A N 1
ATOM 1307 C CA . CYS A 1 177 ? -8.695 7.887 13.836 1 97.06 177 CYS A CA 1
ATOM 1308 C C . CYS A 1 177 ? -9.383 7.145 12.695 1 97.06 177 CYS A C 1
ATOM 1310 O O . CYS A 1 177 ? -10.453 7.555 12.242 1 97.06 177 CYS A O 1
ATOM 1312 N N . ASN A 1 178 ? -8.711 6.254 12.125 1 95.5 178 ASN A N 1
ATOM 1313 C CA . ASN A 1 178 ? -9.25 5.297 11.164 1 95.5 178 ASN A CA 1
ATOM 1314 C C . ASN A 1 178 ? -9.586 3.967 11.828 1 95.5 178 ASN A C 1
ATOM 1316 O O . ASN A 1 178 ? -8.727 3.092 11.953 1 95.5 178 ASN A O 1
ATOM 1320 N N . ALA A 1 179 ? -10.758 3.814 12.219 1 90.38 179 ALA A N 1
ATOM 1321 C CA . ALA A 1 179 ? -11.203 2.705 13.055 1 90.38 179 ALA A CA 1
ATOM 1322 C C . ALA A 1 179 ? -11.094 1.377 12.312 1 90.38 179 ALA A C 1
ATOM 1324 O O . ALA A 1 179 ? -10.906 0.326 12.93 1 90.38 179 ALA A O 1
ATOM 1325 N N . ARG A 1 180 ? -11.141 1.404 11.07 1 87.12 180 ARG A N 1
ATOM 1326 C CA . ARG A 1 180 ? -11.219 0.182 10.273 1 87.12 180 ARG A CA 1
ATOM 1327 C C . ARG A 1 180 ? -9.82 -0.33 9.922 1 87.12 180 ARG A C 1
ATOM 1329 O O . ARG A 1 180 ? -9.539 -1.521 10.062 1 87.12 180 ARG A O 1
ATOM 1336 N N . PHE A 1 181 ? -8.938 0.652 9.484 1 92.06 181 PHE A N 1
ATOM 1337 C CA . PHE A 1 181 ? -7.664 0.203 8.93 1 92.06 181 PHE A CA 1
ATOM 1338 C C . PHE A 1 181 ? -6.52 1.093 9.406 1 92.06 181 PHE A C 1
ATOM 1340 O O . PHE A 1 181 ? -5.48 1.183 8.75 1 92.06 181 PHE A O 1
ATOM 1347 N N . GLY A 1 182 ? -6.68 1.729 10.508 1 95.56 182 GLY A N 1
ATOM 1348 C CA . GLY A 1 182 ? -5.648 2.65 10.961 1 95.56 182 GLY A CA 1
ATOM 1349 C C . GLY A 1 182 ? -4.301 1.985 11.156 1 95.56 182 GLY A C 1
ATOM 1350 O O . GLY A 1 182 ? -4.18 1.023 11.922 1 95.56 182 GLY A O 1
ATOM 1351 N N . GLY A 1 183 ? -3.322 2.516 10.531 1 96.5 183 GLY A N 1
ATOM 1352 C CA . GLY A 1 183 ? -1.992 1.929 10.578 1 96.5 183 GLY A CA 1
ATOM 1353 C C . GLY A 1 183 ? -1.042 2.672 11.5 1 96.5 183 GLY A C 1
ATOM 1354 O O . GLY A 1 183 ? 0.126 2.299 11.625 1 96.5 183 GLY A O 1
ATOM 1355 N N . ASN A 1 184 ? -1.483 3.711 12.117 1 97.44 184 ASN A N 1
ATOM 1356 C CA . ASN A 1 184 ? -0.623 4.512 12.984 1 97.44 184 ASN A CA 1
ATOM 1357 C C . ASN A 1 184 ? -1.069 4.441 14.445 1 97.44 184 ASN A C 1
ATOM 1359 O O . ASN A 1 184 ? -0.872 5.391 15.203 1 97.44 184 ASN A O 1
ATOM 1363 N N . GLY A 1 185 ? -1.736 3.371 14.828 1 93.12 185 GLY A N 1
ATOM 1364 C CA . GLY A 1 185 ? -2.01 3.193 16.25 1 93.12 185 GLY A CA 1
ATOM 1365 C C . GLY A 1 185 ? -3.393 2.631 16.516 1 93.12 185 GLY A C 1
ATOM 1366 O O . GLY A 1 185 ? -3.596 1.929 17.516 1 93.12 185 GLY A O 1
ATOM 1367 N N . THR A 1 186 ? -4.379 2.908 15.672 1 93.75 186 THR A N 1
ATOM 1368 C CA . THR A 1 186 ? -5.75 2.5 15.953 1 93.75 186 THR A CA 1
ATOM 1369 C C . THR A 1 186 ? -5.91 0.993 15.781 1 93.75 186 THR A C 1
ATOM 1371 O O . THR A 1 186 ? -6.445 0.313 16.656 1 93.75 186 THR A O 1
ATOM 1374 N N . VAL A 1 187 ? -5.492 0.433 14.617 1 92.06 187 VAL A N 1
ATOM 1375 C CA . VAL A 1 187 ? -5.566 -1.003 14.367 1 92.06 187 VAL A CA 1
ATOM 1376 C C . VAL A 1 187 ? -4.18 -1.625 14.508 1 92.06 187 VAL A C 1
ATOM 1378 O O . VAL A 1 187 ? -4.016 -2.656 15.164 1 92.06 187 VAL A O 1
ATOM 1381 N N . LEU A 1 188 ? -3.252 -1.052 13.859 1 92.44 188 LEU A N 1
ATOM 1382 C CA . LEU A 1 188 ? -1.842 -1.411 13.961 1 92.44 188 LEU A CA 1
ATOM 1383 C C . LEU A 1 188 ? -0.976 -0.169 14.148 1 92.44 188 LEU A C 1
ATOM 1385 O O . LEU A 1 188 ? -1.341 0.92 13.695 1 92.44 188 LEU A O 1
ATOM 1389 N N . ALA A 1 189 ? 0.119 -0.273 14.82 1 93.88 189 ALA A N 1
ATOM 1390 C CA . ALA A 1 189 ? 1.058 0.829 15.016 1 93.88 189 ALA A CA 1
ATOM 1391 C C . ALA A 1 189 ? 2.334 0.613 14.203 1 93.88 189 ALA A C 1
ATOM 1393 O O . ALA A 1 189 ? 3.387 0.305 14.766 1 93.88 189 ALA A O 1
ATOM 1394 N N . LEU A 1 190 ? 2.232 0.849 12.914 1 94.81 190 LEU A N 1
ATOM 1395 C CA . LEU A 1 190 ? 3.365 0.595 12.031 1 94.81 190 LEU A CA 1
ATOM 1396 C C . LEU A 1 190 ? 4.492 1.587 12.297 1 94.81 190 LEU A C 1
ATOM 1398 O O . LEU A 1 190 ? 5.645 1.337 11.93 1 94.81 190 LEU A O 1
ATOM 1402 N N . HIS A 1 191 ? 4.148 2.746 12.82 1 94.62 191 HIS A N 1
ATOM 1403 C CA . HIS A 1 191 ? 5.121 3.814 13.031 1 94.62 191 HIS A CA 1
ATOM 1404 C C . HIS A 1 191 ? 6.07 3.475 14.172 1 94.62 191 HIS A C 1
ATOM 1406 O O . HIS A 1 191 ? 7.07 4.168 14.375 1 94.62 191 HIS A O 1
ATOM 1412 N N . THR A 1 192 ? 5.723 2.365 14.867 1 91.19 192 THR A N 1
ATOM 1413 C CA . THR A 1 192 ? 6.605 1.851 15.906 1 91.19 192 THR A CA 1
ATOM 1414 C C . THR A 1 192 ? 7.086 0.443 15.562 1 91.19 192 THR A C 1
ATOM 1416 O O . THR A 1 192 ? 6.328 -0.357 15.008 1 91.19 192 THR A O 1
ATOM 1419 N N . SER A 1 193 ? 8.289 0.06 15.953 1 82.69 193 SER A N 1
ATOM 1420 C CA . SER A 1 193 ? 8.844 -1.242 15.594 1 82.69 193 SER A CA 1
ATOM 1421 C C . SER A 1 193 ? 8.062 -2.375 16.25 1 82.69 193 SER A C 1
ATOM 1423 O O . SER A 1 193 ? 7.797 -2.338 17.453 1 82.69 193 SER A O 1
ATOM 1425 N N . PRO A 1 194 ? 7.641 -3.309 15.484 1 71.5 194 PRO A N 1
ATOM 1426 C CA . PRO A 1 194 ? 6.926 -4.449 16.062 1 71.5 194 PRO A CA 1
ATOM 1427 C C . PRO A 1 194 ? 7.82 -5.324 16.938 1 71.5 194 PRO A C 1
ATOM 1429 O O . PRO A 1 194 ? 7.32 -6.148 17.703 1 71.5 194 PRO A O 1
ATOM 1432 N N . PHE A 1 195 ? 9.055 -5.258 16.719 1 65.12 195 PHE A N 1
ATOM 1433 C CA . PHE A 1 195 ? 10 -6.09 17.453 1 65.12 195 PHE A CA 1
ATOM 1434 C C . PHE A 1 195 ? 10.141 -5.609 18.891 1 65.12 195 PHE A C 1
ATOM 1436 O O . PHE A 1 195 ? 10.484 -6.391 19.797 1 65.12 195 PHE A O 1
ATOM 1443 N N . GLN A 1 196 ? 9.93 -4.352 19.016 1 54.28 196 GLN A N 1
ATOM 1444 C CA . GLN A 1 196 ? 10.055 -3.82 20.375 1 54.28 196 GLN A CA 1
ATOM 1445 C C . GLN A 1 196 ? 8.906 -4.301 21.25 1 54.28 196 GLN A C 1
ATOM 1447 O O . GLN A 1 196 ? 9.094 -4.535 22.453 1 54.28 196 GLN A O 1
ATOM 1452 N N . ARG A 1 197 ? 7.723 -4.484 20.688 1 47.94 197 ARG A N 1
ATOM 1453 C CA . ARG A 1 197 ? 6.609 -4.824 21.562 1 47.94 197 ARG A CA 1
ATOM 1454 C C . ARG A 1 197 ? 6.742 -6.25 22.094 1 47.94 197 ARG A C 1
ATOM 1456 O O . ARG A 1 197 ? 6.23 -6.57 23.172 1 47.94 197 ARG A O 1
ATOM 1463 N N . GLN A 1 198 ? 7.273 -7.238 21.266 1 44.53 198 GLN A N 1
ATOM 1464 C CA . GLN A 1 198 ? 7.434 -8.594 21.781 1 44.53 198 GLN A CA 1
ATOM 1465 C C . GLN A 1 198 ? 8.367 -8.617 22.984 1 44.53 198 GLN A C 1
ATOM 1467 O O . GLN A 1 198 ? 8.195 -9.43 23.891 1 44.53 198 GLN A O 1
ATOM 1472 N N . ARG A 1 199 ? 9.281 -7.746 23 1 40.91 199 ARG A N 1
ATOM 1473 C CA . ARG A 1 199 ? 10.211 -7.824 24.125 1 40.91 199 ARG A CA 1
ATOM 1474 C C . ARG A 1 199 ? 9.531 -7.426 25.422 1 40.91 199 ARG A C 1
ATOM 1476 O O . ARG A 1 199 ? 9.875 -7.941 26.5 1 40.91 199 ARG A O 1
ATOM 1483 N N . LEU A 1 200 ? 8.547 -6.535 25.328 1 40.75 200 LEU A N 1
ATOM 1484 C CA . LEU A 1 200 ? 8.078 -6.09 26.641 1 40.75 200 LEU A CA 1
ATOM 1485 C C . LEU A 1 200 ? 7.094 -7.094 27.234 1 40.75 200 LEU A C 1
ATOM 1487 O O . LEU A 1 200 ? 6.566 -6.879 28.328 1 40.75 200 LEU A O 1
ATOM 1491 N N . GLN A 1 201 ? 6.605 -8.133 26.438 1 37.69 201 GLN A N 1
ATOM 1492 C CA . GLN A 1 201 ? 5.785 -9.078 27.188 1 37.69 201 GLN A CA 1
ATOM 1493 C C . GLN A 1 201 ? 6.645 -9.906 28.141 1 37.69 201 GLN A C 1
ATOM 1495 O O . GLN A 1 201 ? 7.656 -10.477 27.734 1 37.69 201 GLN A O 1
ATOM 1500 N N . PRO A 1 202 ? 6.543 -9.688 29.406 1 33.66 202 PRO A N 1
ATOM 1501 C CA . PRO A 1 202 ? 7.262 -10.539 30.359 1 33.66 202 PRO A CA 1
ATOM 1502 C C . PRO A 1 202 ? 7.09 -12.031 30.062 1 33.66 202 PRO A C 1
ATOM 1504 O O . PRO A 1 202 ? 5.988 -12.469 29.719 1 33.66 202 PRO A O 1
ATOM 1507 N N . ARG A 1 203 ? 8.062 -12.758 29.703 1 35.16 203 ARG A N 1
ATOM 1508 C CA . ARG A 1 203 ? 8.062 -14.211 29.703 1 35.16 203 ARG A CA 1
ATOM 1509 C C . ARG A 1 203 ? 7.312 -14.758 30.922 1 35.16 203 ARG A C 1
ATOM 1511 O O . ARG A 1 203 ? 7.793 -14.656 32.031 1 35.16 203 ARG A O 1
ATOM 1518 N N . SER A 1 204 ? 6.016 -14.789 30.969 1 33.88 204 SER A N 1
ATOM 1519 C CA . SER A 1 204 ? 5.445 -15.578 32.062 1 33.88 204 SER A CA 1
ATOM 1520 C C . SER A 1 204 ? 5.969 -17 32.031 1 33.88 204 SER A C 1
ATOM 1522 O O . SER A 1 204 ? 6.008 -17.641 30.984 1 33.88 204 SER A O 1
ATOM 1524 N N . SER A 1 205 ? 6.715 -17.438 33 1 35.19 205 SER A N 1
ATOM 1525 C CA . SER A 1 205 ? 7.098 -18.781 33.438 1 35.19 205 SER A CA 1
ATOM 1526 C C . SER A 1 205 ? 5.887 -19.703 33.5 1 35.19 205 SER A C 1
ATOM 1528 O O . SER A 1 205 ? 5.277 -19.859 34.562 1 35.19 205 SER A O 1
ATOM 1530 N N . GLN A 1 206 ? 4.84 -19.656 32.688 1 33.72 206 GLN A N 1
ATOM 1531 C CA . GLN A 1 206 ? 3.896 -20.734 32.969 1 33.72 206 GLN A CA 1
ATOM 1532 C C . GLN A 1 206 ? 4.562 -22.094 32.875 1 33.72 206 GLN A C 1
ATOM 1534 O O . GLN A 1 206 ? 5.406 -22.312 32 1 33.72 206 GLN A O 1
ATOM 1539 N N . PRO A 1 207 ? 4.262 -22.953 33.906 1 33.03 207 PRO A N 1
ATOM 1540 C CA . PRO A 1 207 ? 4.754 -24.328 33.969 1 33.03 207 PRO A CA 1
ATOM 1541 C C . PRO A 1 207 ? 4.504 -25.094 32.656 1 33.03 207 PRO A C 1
ATOM 1543 O O . PRO A 1 207 ? 3.645 -24.703 31.875 1 33.03 207 PRO A O 1
ATOM 1546 N N . ASP A 1 208 ? 5.125 -26.234 32.469 1 34.06 208 ASP A N 1
ATOM 1547 C CA . ASP A 1 208 ? 5.289 -27.266 31.469 1 34.06 208 ASP A CA 1
ATOM 1548 C C . ASP A 1 208 ? 3.938 -27.797 31 1 34.06 208 ASP A C 1
ATOM 1550 O O . ASP A 1 208 ? 3.393 -28.734 31.594 1 34.06 208 ASP A O 1
ATOM 1554 N N . GLN A 1 209 ? 2.826 -27.047 30.938 1 31.81 209 GLN A N 1
ATOM 1555 C CA . GLN A 1 209 ? 1.672 -27.906 30.688 1 31.81 209 GLN A CA 1
ATOM 1556 C C . GLN A 1 209 ? 1.87 -28.734 29.422 1 31.81 209 GLN A C 1
ATOM 1558 O O . GLN A 1 209 ? 2.588 -28.312 28.516 1 31.81 209 GLN A O 1
ATOM 1563 N N . VAL A 1 210 ? 1.457 -29.984 29.531 1 31 210 VAL A N 1
ATOM 1564 C CA . VAL A 1 210 ? 1.469 -31.109 28.609 1 31 210 VAL A CA 1
ATOM 1565 C C . VAL A 1 210 ? 0.858 -30.688 27.266 1 31 210 VAL A C 1
ATOM 1567 O O . VAL A 1 210 ? -0.166 -30 27.234 1 31 210 VAL A O 1
ATOM 1570 N N . GLU A 1 211 ? 1.616 -30.75 26.188 1 31.91 211 GLU A N 1
ATOM 1571 C CA . GLU A 1 211 ? 1.402 -30.406 24.781 1 31.91 211 GLU A CA 1
ATOM 1572 C C . GLU A 1 211 ? 0.169 -31.094 24.219 1 31.91 211 GLU A C 1
ATOM 1574 O O . GLU A 1 211 ? 0.071 -32.344 24.266 1 31.91 211 GLU A O 1
ATOM 1579 N N . PRO A 1 212 ? -1.078 -30.5 24.391 1 30.3 212 PRO A N 1
ATOM 1580 C CA . PRO A 1 212 ? -2.152 -31.328 23.844 1 30.3 212 PRO A CA 1
ATOM 1581 C C . PRO A 1 212 ? -1.804 -31.906 22.469 1 30.3 212 PRO A C 1
ATOM 1583 O O . PRO A 1 212 ? -0.902 -31.406 21.797 1 30.3 212 PRO A O 1
ATOM 1586 N N . SER A 1 213 ? -2.553 -32.938 22.016 1 28.86 213 SER A N 1
ATOM 1587 C CA . SER A 1 213 ? -2.516 -33.875 20.875 1 28.86 213 SER A CA 1
ATOM 1588 C C . SER A 1 213 ? -2.459 -33.094 19.562 1 28.86 213 SER A C 1
ATOM 1590 O O . SER A 1 213 ? -2.844 -31.938 19.5 1 28.86 213 SER A O 1
ATOM 1592 N N . GLU A 1 214 ? -2.062 -33.812 18.391 1 29.45 214 GLU A N 1
ATOM 1593 C CA . GLU A 1 214 ? -1.618 -33.594 17.016 1 29.45 214 GLU A CA 1
ATOM 1594 C C . GLU A 1 214 ? -2.686 -32.875 16.203 1 29.45 214 GLU A C 1
ATOM 1596 O O . GLU A 1 214 ? -3.535 -33.531 15.578 1 29.45 214 GLU A O 1
ATOM 1601 N N . SER A 1 215 ? -3.525 -32.062 16.734 1 29.66 215 SER A N 1
ATOM 1602 C CA . SER A 1 215 ? -4.465 -31.688 15.68 1 29.66 215 SER A CA 1
ATOM 1603 C C . SER A 1 215 ? -3.732 -31.188 14.438 1 29.66 215 SER A C 1
ATOM 1605 O O . SER A 1 215 ? -2.596 -30.719 14.531 1 29.66 215 SER A O 1
ATOM 1607 N N . ARG A 1 216 ? -4.238 -31.391 13.141 1 30.52 216 ARG A N 1
ATOM 1608 C CA . ARG A 1 216 ? -3.824 -31.094 11.773 1 30.52 216 ARG A CA 1
ATOM 1609 C C . ARG A 1 216 ? -3.375 -29.641 11.648 1 30.52 216 ARG A C 1
ATOM 1611 O O . ARG A 1 216 ? -4.199 -28.734 11.695 1 30.52 216 ARG A O 1
ATOM 1618 N N . SER A 1 217 ? -2.193 -29.25 12.219 1 27.97 217 SER A N 1
ATOM 1619 C CA . SER A 1 217 ? -1.48 -27.969 12.273 1 27.97 217 SER A CA 1
ATOM 1620 C C . SER A 1 217 ? -1.384 -27.344 10.891 1 27.97 217 SER A C 1
ATOM 1622 O O . SER A 1 217 ? -0.993 -28 9.922 1 27.97 217 SER A O 1
ATOM 1624 N N . VAL A 1 218 ? -2.305 -26.578 10.555 1 32.12 218 VAL A N 1
ATOM 1625 C CA . VAL A 1 218 ? -1.964 -25.641 9.492 1 32.12 218 VAL A CA 1
ATOM 1626 C C . VAL A 1 218 ? -0.485 -25.266 9.586 1 32.12 218 VAL A C 1
ATOM 1628 O O . VAL A 1 218 ? -0.034 -24.75 10.609 1 32.12 218 VAL A O 1
ATOM 1631 N N . ARG A 1 219 ? 0.468 -26.062 9.055 1 29.88 219 ARG A N 1
ATOM 1632 C CA . ARG A 1 219 ? 1.872 -25.703 8.906 1 29.88 219 ARG A CA 1
ATOM 1633 C C . ARG A 1 219 ? 2.031 -24.188 8.758 1 29.88 219 ARG A C 1
ATOM 1635 O O . ARG A 1 219 ? 1.715 -23.625 7.703 1 29.88 219 ARG A O 1
ATOM 1642 N N . THR A 1 220 ? 1.761 -23.422 9.75 1 33.56 220 THR A N 1
ATOM 1643 C CA . THR A 1 220 ? 2.398 -22.109 9.789 1 33.56 220 THR A CA 1
ATOM 1644 C C . THR A 1 220 ? 3.85 -22.203 9.328 1 33.56 220 THR A C 1
ATOM 1646 O O . THR A 1 220 ? 4.695 -22.766 10.023 1 33.56 220 THR A O 1
ATOM 1649 N N . TRP A 1 221 ? 4.152 -22.531 8.125 1 31.88 221 TRP A N 1
ATOM 1650 C CA . TRP A 1 221 ? 5.512 -22.5 7.594 1 31.88 221 TRP A CA 1
ATOM 1651 C C . TRP A 1 221 ? 6.316 -21.375 8.234 1 31.88 221 TRP A C 1
ATOM 1653 O O . TRP A 1 221 ? 6.066 -20.188 7.965 1 31.88 221 TRP A O 1
ATOM 1663 N N . GLU A 1 222 ? 6.664 -21.562 9.469 1 35.66 222 GLU A N 1
ATOM 1664 C CA . GLU A 1 222 ? 7.766 -20.75 9.977 1 35.66 222 GLU A CA 1
ATOM 1665 C C . GLU A 1 222 ? 8.906 -20.672 8.969 1 35.66 222 GLU A C 1
ATOM 1667 O O . GLU A 1 222 ? 9.336 -21.703 8.43 1 35.66 222 GLU A O 1
ATOM 1672 N N . CYS A 1 223 ? 8.938 -19.641 8.18 1 38.94 223 CYS A N 1
ATOM 1673 C CA . CYS A 1 223 ? 10.203 -19.406 7.488 1 38.94 223 CYS A CA 1
ATOM 1674 C C . CYS A 1 223 ? 11.375 -19.922 8.305 1 38.94 223 CYS A C 1
ATOM 1676 O O . CYS A 1 223 ? 11.836 -19.266 9.234 1 38.94 223 CYS A O 1
ATOM 1678 N N . LEU A 1 224 ? 11.383 -21.312 8.672 1 31.83 224 LEU A N 1
ATOM 1679 C CA . LEU A 1 224 ? 12.555 -21.844 9.352 1 31.83 224 LEU A CA 1
ATOM 1680 C C . LEU A 1 224 ? 13.836 -21.312 8.719 1 31.83 224 LEU A C 1
ATOM 1682 O O . LEU A 1 224 ? 13.938 -21.219 7.496 1 31.83 224 LEU A O 1
ATOM 1686 N N . PRO A 1 225 ? 14.742 -20.75 9.516 1 31.67 225 PRO A N 1
ATOM 1687 C CA . PRO A 1 225 ? 16.078 -20.391 9.008 1 31.67 225 PRO A CA 1
ATOM 1688 C C . PRO A 1 225 ? 16.766 -21.562 8.312 1 31.67 225 PRO A C 1
ATOM 1690 O O . PRO A 1 225 ? 16.828 -22.672 8.852 1 31.67 225 PRO A O 1
ATOM 1693 N N . SER A 1 226 ? 16.672 -21.984 7.074 1 30.61 226 SER A N 1
ATOM 1694 C CA . SER A 1 226 ? 17.656 -22.906 6.527 1 30.61 226 SER A CA 1
ATOM 1695 C C . SER A 1 226 ? 19.031 -22.688 7.172 1 30.61 226 SER A C 1
ATOM 1697 O O . SER A 1 226 ? 19.391 -21.562 7.52 1 30.61 226 SER A O 1
ATOM 1699 N N . ALA A 1 227 ? 19.891 -23.797 7.473 1 27.89 227 ALA A N 1
ATOM 1700 C CA . ALA A 1 227 ? 21.141 -23.969 8.203 1 27.89 227 ALA A CA 1
ATOM 1701 C C . ALA A 1 227 ? 22.219 -23.016 7.688 1 27.89 227 ALA A C 1
ATOM 1703 O O . ALA A 1 227 ? 23.203 -22.734 8.391 1 27.89 227 ALA A O 1
ATOM 1704 N N . ASP A 1 228 ? 22.781 -23.188 6.434 1 29 228 ASP A N 1
ATOM 1705 C CA . ASP A 1 228 ? 24.141 -22.703 6.207 1 29 228 ASP A CA 1
ATOM 1706 C C . ASP A 1 228 ? 24.266 -21.234 6.621 1 29 228 ASP A C 1
ATOM 1708 O O . ASP A 1 228 ? 23.266 -20.516 6.676 1 29 228 ASP A O 1
ATOM 1712 N N . LYS A 1 229 ? 25.734 -20.625 6.879 1 28.89 229 LYS A N 1
ATOM 1713 C CA . LYS A 1 229 ? 26.531 -19.594 7.539 1 28.89 229 LYS A CA 1
ATOM 1714 C C . LYS A 1 229 ? 26.125 -18.203 7.051 1 28.89 229 LYS A C 1
ATOM 1716 O O . LYS A 1 229 ? 26.484 -17.188 7.66 1 28.89 229 LYS A O 1
ATOM 1721 N N . SER A 1 230 ? 26.312 -17.969 5.742 1 26.62 230 SER A N 1
ATOM 1722 C CA . SER A 1 230 ? 26.406 -16.547 5.484 1 26.62 230 SER A CA 1
ATOM 1723 C C . SER A 1 230 ? 25.141 -15.812 5.891 1 26.62 230 SER A C 1
ATOM 1725 O O . SER A 1 230 ? 24.078 -16.031 5.301 1 26.62 230 SER A O 1
ATOM 1727 N N . ARG A 1 231 ? 24.828 -15.664 7.184 1 28.11 231 ARG A N 1
ATOM 1728 C CA . ARG A 1 231 ? 23.922 -14.781 7.898 1 28.11 231 ARG A CA 1
ATOM 1729 C C . ARG A 1 231 ? 23.688 -13.492 7.129 1 28.11 231 ARG A C 1
ATOM 1731 O O . ARG A 1 231 ? 24.469 -12.547 7.242 1 28.11 231 ARG A O 1
ATOM 1738 N N . THR A 1 232 ? 23.594 -13.562 5.91 1 28.08 232 THR A N 1
ATOM 1739 C CA . THR A 1 232 ? 23.062 -12.258 5.555 1 28.08 232 THR A CA 1
ATOM 1740 C C . THR A 1 232 ? 22.078 -11.773 6.609 1 28.08 232 THR A C 1
ATOM 1742 O O . THR A 1 232 ? 21.047 -12.422 6.859 1 28.08 232 THR A O 1
ATOM 1745 N N . ALA A 1 233 ? 22.547 -11.297 7.648 1 27.88 233 ALA A N 1
ATOM 1746 C CA . ALA A 1 233 ? 21.938 -10.555 8.75 1 27.88 233 ALA A CA 1
ATOM 1747 C C . ALA A 1 233 ? 20.641 -9.875 8.305 1 27.88 233 ALA A C 1
ATOM 1749 O O . ALA A 1 233 ? 20.656 -8.734 7.832 1 27.88 233 ALA A O 1
ATOM 1750 N N . TYR A 1 234 ? 19.922 -10.453 7.418 1 32.81 234 TYR A N 1
ATOM 1751 C CA . TYR A 1 234 ? 18.609 -9.82 7.527 1 32.81 234 TYR A CA 1
ATOM 1752 C C . TYR A 1 234 ? 18.219 -9.609 8.984 1 32.81 234 TYR A C 1
ATOM 1754 O O . TYR A 1 234 ? 17.734 -10.539 9.641 1 32.81 234 TYR A O 1
ATOM 1762 N N . GLY A 1 235 ? 19 -9.234 9.781 1 33.06 235 GLY A N 1
ATOM 1763 C CA . GLY A 1 235 ? 18.766 -8.82 11.156 1 33.06 235 GLY A CA 1
ATOM 1764 C C . GLY A 1 235 ? 17.328 -8.398 11.414 1 33.06 235 GLY A C 1
ATOM 1765 O O . GLY A 1 235 ? 16.656 -7.906 10.508 1 33.06 235 GLY A O 1
ATOM 1766 N N . GLY A 1 236 ? 16.469 -9.062 12.242 1 41.56 236 GLY A N 1
ATOM 1767 C CA . GLY A 1 236 ? 15.211 -8.719 12.875 1 41.56 236 GLY A CA 1
ATOM 1768 C C . GLY A 1 236 ? 14.805 -7.27 12.648 1 41.56 236 GLY A C 1
ATOM 1769 O O . GLY A 1 236 ? 13.648 -6.898 12.875 1 41.56 236 GLY A O 1
ATOM 1770 N N . GLY A 1 237 ? 15.703 -6.141 12.797 1 51.06 237 GLY A N 1
ATOM 1771 C CA . GLY A 1 237 ? 15.836 -4.836 13.43 1 51.06 237 GLY A CA 1
ATOM 1772 C C . GLY A 1 237 ? 15.469 -3.688 12.508 1 51.06 237 GLY A C 1
ATOM 1773 O O . GLY A 1 237 ? 15.461 -2.529 12.93 1 51.06 237 GLY A O 1
ATOM 1774 N N . TRP A 1 238 ? 15.352 -4.027 11.117 1 64.31 238 TRP A N 1
ATOM 1775 C CA . TRP A 1 238 ? 15.258 -2.74 10.43 1 64.31 238 TRP A CA 1
ATOM 1776 C C . TRP A 1 238 ? 13.812 -2.25 10.391 1 64.31 238 TRP A C 1
ATOM 1778 O O . TRP A 1 238 ? 12.961 -2.865 9.742 1 64.31 238 TRP A O 1
ATOM 1788 N N . TRP A 1 239 ? 13.375 -1.606 11.141 1 81.38 239 TRP A N 1
ATOM 1789 C CA . TRP A 1 239 ? 12.117 -0.869 11.219 1 81.38 239 TRP A CA 1
ATOM 1790 C C . TRP A 1 239 ? 12.359 0.577 11.641 1 81.38 239 TRP A C 1
ATOM 1792 O O . TRP A 1 239 ? 12.414 0.88 12.836 1 81.38 239 TRP A O 1
ATOM 1802 N N . PRO A 1 240 ? 12.594 1.388 10.633 1 82.94 240 PRO A N 1
ATOM 1803 C CA . PRO A 1 240 ? 13.008 2.746 10.992 1 82.94 240 PRO A CA 1
ATOM 1804 C C . PRO A 1 240 ? 11.969 3.48 11.828 1 82.94 240 PRO A C 1
ATOM 1806 O O . PRO A 1 240 ? 12.312 4.359 12.625 1 82.94 240 PRO A O 1
ATOM 1809 N N . GLY A 1 241 ? 10.68 3.07 11.664 1 90.19 241 GLY A N 1
ATOM 1810 C CA . GLY A 1 241 ? 9.633 3.781 12.375 1 90.19 241 GLY A CA 1
ATOM 1811 C C . GLY A 1 241 ? 9.508 5.234 11.953 1 90.19 241 GLY A C 1
ATOM 1812 O O . GLY A 1 241 ? 10.195 5.684 11.031 1 90.19 241 GLY A O 1
ATOM 1813 N N . TYR A 1 242 ? 8.609 6.008 12.5 1 94.25 242 TYR A N 1
ATOM 1814 C CA . TYR A 1 242 ? 8.422 7.449 12.367 1 94.25 242 TYR A CA 1
ATOM 1815 C C . TYR A 1 242 ? 7.488 7.984 13.445 1 94.25 242 TYR A C 1
ATOM 1817 O O . TYR A 1 242 ? 6.844 7.207 14.156 1 94.25 242 TYR A O 1
ATOM 1825 N N . VAL A 1 243 ? 7.488 9.32 13.648 1 96.62 243 VAL A N 1
ATOM 1826 C CA . VAL A 1 243 ? 6.641 9.93 14.672 1 96.62 243 VAL A CA 1
ATOM 1827 C C . VAL A 1 243 ? 5.254 10.195 14.094 1 96.62 243 VAL A C 1
ATOM 1829 O O . VAL A 1 243 ? 5.125 10.648 12.953 1 96.62 243 VAL A O 1
ATOM 1832 N N . SER A 1 244 ? 4.234 9.836 14.844 1 97.69 244 SER A N 1
ATOM 1833 C CA . SER A 1 244 ? 2.852 10.023 14.422 1 97.69 244 SER A CA 1
ATOM 1834 C C . SER A 1 244 ? 1.993 10.555 15.562 1 97.69 244 SER A C 1
ATOM 1836 O O . SER A 1 244 ? 2.062 10.055 16.688 1 97.69 244 SER A O 1
ATOM 1838 N N . GLU A 1 245 ? 1.232 11.609 15.281 1 96.88 245 GLU A N 1
ATOM 1839 C CA . GLU A 1 245 ? 0.354 12.25 16.25 1 96.88 245 GLU A CA 1
ATOM 1840 C C . GLU A 1 245 ? -1.02 12.539 15.656 1 96.88 245 GLU A C 1
ATOM 1842 O O . GLU A 1 245 ? -1.12 13.055 14.547 1 96.88 245 GLU A O 1
ATOM 1847 N N . GLY A 1 246 ? -2.086 12.195 16.391 1 97.38 246 GLY A N 1
ATOM 1848 C CA . GLY A 1 246 ? -3.436 12.414 15.898 1 97.38 246 GLY A CA 1
ATOM 1849 C C . GLY A 1 246 ? -4.25 13.344 16.766 1 97.38 246 GLY A C 1
ATOM 1850 O O . GLY A 1 246 ? -3.725 13.938 17.719 1 97.38 246 GLY A O 1
ATOM 1851 N N . GLY A 1 247 ? -5.539 13.57 16.297 1 96.88 247 GLY A N 1
ATOM 1852 C CA . GLY A 1 247 ? -6.484 14.328 17.109 1 96.88 247 GLY A CA 1
ATOM 1853 C C . GLY A 1 247 ? -6.602 15.781 16.672 1 96.88 247 GLY A C 1
ATOM 1854 O O . GLY A 1 247 ? -7.281 16.578 17.312 1 96.88 247 GLY A O 1
ATOM 1855 N N . HIS A 1 248 ? -5.941 16.203 15.609 1 97.38 248 HIS A N 1
ATOM 1856 C CA . HIS A 1 248 ? -5.992 17.562 15.117 1 97.38 248 HIS A CA 1
ATOM 1857 C C . HIS A 1 248 ? -7.195 17.781 14.203 1 97.38 248 HIS A C 1
ATOM 1859 O O . HIS A 1 248 ? -7.336 17.094 13.188 1 97.38 248 HIS A O 1
ATOM 1865 N N . THR A 1 249 ? -8.055 18.719 14.508 1 97.75 249 THR A N 1
ATOM 1866 C CA . THR A 1 249 ? -9.266 19 13.75 1 97.75 249 THR A CA 1
ATOM 1867 C C . THR A 1 249 ? -10.109 17.734 13.586 1 97.75 249 THR A C 1
ATOM 1869 O O . THR A 1 249 ? -10.617 17.453 12.492 1 97.75 249 THR A O 1
ATOM 1872 N N . GLU A 1 250 ? -10.188 16.969 14.586 1 98 250 GLU A N 1
ATOM 1873 C CA . GLU A 1 250 ? -10.844 15.672 14.578 1 98 250 GLU A CA 1
ATOM 1874 C C . GLU A 1 250 ? -12.32 15.797 14.195 1 98 250 GLU A C 1
ATOM 1876 O O . GLU A 1 250 ? -12.812 15.062 13.344 1 98 250 GLU A O 1
ATOM 1881 N N . GLU A 1 251 ? -13.008 16.75 14.781 1 97.56 251 GLU A N 1
ATOM 1882 C CA . GLU A 1 251 ? -14.438 16.922 14.555 1 97.56 251 GLU A CA 1
ATOM 1883 C C . GLU A 1 251 ? -14.719 17.266 13.094 1 97.56 251 GLU A C 1
ATOM 1885 O O . GLU A 1 251 ? -15.672 16.766 12.5 1 97.56 251 GLU A O 1
ATOM 1890 N N . GLU A 1 252 ? -13.906 18.156 12.562 1 98.31 252 GLU A N 1
ATOM 1891 C CA . GLU A 1 252 ? -14.078 18.547 11.164 1 98.31 252 GLU A CA 1
ATOM 1892 C C . GLU A 1 252 ? -13.836 17.359 10.234 1 98.31 252 GLU A C 1
ATOM 1894 O O . GLU A 1 252 ? -14.578 17.156 9.273 1 98.31 252 GLU A O 1
ATOM 1899 N N . ALA A 1 253 ? -12.789 16.609 10.539 1 98.25 253 ALA A N 1
ATOM 1900 C CA . ALA A 1 253 ? -12.477 15.43 9.734 1 98.25 253 ALA A CA 1
ATOM 1901 C C . ALA A 1 253 ? -13.617 14.422 9.781 1 98.25 253 ALA A C 1
ATOM 1903 O O . ALA A 1 253 ? -14.047 13.914 8.742 1 98.25 253 ALA A O 1
ATOM 1904 N N . ILE A 1 254 ? -14.109 14.133 10.922 1 97.5 254 ILE A N 1
ATOM 1905 C CA . ILE A 1 254 ? -15.227 13.211 11.102 1 97.5 254 ILE A CA 1
ATOM 1906 C C . ILE A 1 254 ? -16.453 13.742 10.375 1 97.5 254 ILE A C 1
ATOM 1908 O O . ILE A 1 254 ? -17.188 12.984 9.727 1 97.5 254 ILE A O 1
ATOM 1912 N N . GLY A 1 255 ? -16.656 15.055 10.531 1 97.81 255 GLY A N 1
ATOM 1913 C CA . GLY A 1 255 ? -17.781 15.672 9.852 1 97.81 255 GLY A CA 1
ATOM 1914 C C . GLY A 1 255 ? -17.766 15.453 8.352 1 97.81 255 GLY A C 1
ATOM 1915 O O . GLY A 1 255 ? -18.812 15.195 7.742 1 97.81 255 GLY A O 1
ATOM 1916 N N . LEU A 1 256 ? -16.656 15.555 7.703 1 97.62 256 LEU A N 1
ATOM 1917 C CA . LEU A 1 256 ? -16.516 15.32 6.27 1 97.62 256 LEU A CA 1
ATOM 1918 C C . LEU A 1 256 ? -16.859 13.875 5.922 1 97.62 256 LEU A C 1
ATOM 1920 O O . LEU A 1 256 ? -17.547 13.617 4.93 1 97.62 256 LEU A O 1
ATOM 1924 N N . LEU A 1 257 ? -16.375 12.898 6.734 1 95.44 257 LEU A N 1
ATOM 1925 C CA . LEU A 1 257 ? -16.688 11.492 6.508 1 95.44 257 LEU A CA 1
ATOM 1926 C C . LEU A 1 257 ? -18.188 11.234 6.625 1 95.44 257 LEU A C 1
ATOM 1928 O O . LEU A 1 257 ? -18.766 10.523 5.797 1 95.44 257 LEU A O 1
ATOM 1932 N N . GLN A 1 258 ? -18.828 11.828 7.582 1 95.06 258 GLN A N 1
ATOM 1933 C CA . GLN A 1 258 ? -20.25 11.656 7.789 1 95.06 258 GLN A CA 1
ATOM 1934 C C . GLN A 1 258 ? -21.047 12.195 6.602 1 95.06 258 GLN A C 1
ATOM 1936 O O . GLN A 1 258 ? -22.016 11.562 6.156 1 95.06 258 GLN A O 1
ATOM 1941 N N . ARG A 1 259 ? -20.641 13.328 6.148 1 95.12 259 ARG A N 1
ATOM 1942 C CA . ARG A 1 259 ? -21.312 13.906 4.988 1 95.12 259 ARG A CA 1
ATOM 1943 C C . ARG A 1 259 ? -21.203 12.984 3.777 1 95.12 259 ARG A C 1
ATOM 1945 O O . ARG A 1 259 ? -22.156 12.836 3.012 1 95.12 259 ARG A O 1
ATOM 1952 N N . PHE A 1 260 ? -20.125 12.383 3.611 1 93.62 260 PHE A N 1
ATOM 1953 C CA . PHE A 1 260 ? -19.922 11.453 2.51 1 93.62 260 PHE A CA 1
ATOM 1954 C C . PHE A 1 260 ? -20.859 10.25 2.639 1 93.62 260 PHE A C 1
ATOM 1956 O O . PHE A 1 260 ? -21.531 9.883 1.679 1 93.62 260 PHE A O 1
ATOM 1963 N N . TYR A 1 261 ? -20.875 9.633 3.781 1 87.25 261 TYR A N 1
ATOM 1964 C CA . TYR A 1 261 ? -21.625 8.398 3.965 1 87.25 261 TYR A CA 1
ATOM 1965 C C . TYR A 1 261 ? -23.125 8.672 3.973 1 87.25 261 TYR A C 1
ATOM 1967 O O . TYR A 1 261 ? -23.922 7.801 3.605 1 87.25 261 TYR A O 1
ATOM 1975 N N . GLU A 1 262 ? -23.484 9.844 4.363 1 86.44 262 GLU A N 1
ATOM 1976 C CA . GLU A 1 262 ? -24.891 10.242 4.27 1 86.44 262 GLU A CA 1
ATOM 1977 C C . GLU A 1 262 ? -25.328 10.367 2.816 1 86.44 262 GLU A C 1
ATOM 1979 O O . GLU A 1 262 ? -26.469 10.039 2.477 1 86.44 262 GLU A O 1
ATOM 1984 N N . ARG A 1 263 ? -24.469 10.766 1.968 1 81.69 263 ARG A N 1
ATOM 1985 C CA . ARG A 1 263 ? -24.766 10.93 0.548 1 81.69 263 ARG A CA 1
ATOM 1986 C C . ARG A 1 263 ? -24.844 9.57 -0.15 1 81.69 263 ARG A C 1
ATOM 1988 O O . ARG A 1 263 ? -25.562 9.422 -1.14 1 81.69 263 ARG A O 1
ATOM 1995 N N . GLU A 1 264 ? -24.094 8.641 0.313 1 69.56 264 GLU A N 1
ATOM 1996 C CA . GLU A 1 264 ? -24.031 7.324 -0.32 1 69.56 264 GLU A CA 1
ATOM 1997 C C . GLU A 1 264 ? -25.172 6.434 0.161 1 69.56 264 GLU A C 1
ATOM 1999 O O . GLU A 1 264 ? -25.453 5.391 -0.437 1 69.56 264 GLU A O 1
ATOM 2004 N N . ASN A 1 265 ? -25.844 6.867 1.215 1 56.78 265 ASN A N 1
ATOM 2005 C CA . ASN A 1 265 ? -26.969 6.133 1.786 1 56.78 265 ASN A CA 1
ATOM 2006 C C . ASN A 1 265 ? -28.234 6.285 0.935 1 56.78 265 ASN A C 1
ATOM 2008 O O . ASN A 1 265 ? -28.766 7.391 0.797 1 56.78 265 ASN A O 1
ATOM 2012 N N . PRO A 1 266 ? -28.484 5.18 0.119 1 58.16 266 PRO A N 1
ATOM 2013 C CA . PRO A 1 266 ? -29.688 5.246 -0.709 1 58.16 266 PRO A CA 1
ATOM 2014 C C . PRO A 1 266 ? -30.922 5.652 0.085 1 58.16 266 PRO A C 1
ATOM 2016 O O . PRO A 1 266 ? -31.906 6.145 -0.491 1 58.16 266 PRO A O 1
ATOM 2019 N N . ASN A 1 267 ? -30.953 5.254 1.286 1 53.41 267 ASN A N 1
ATOM 2020 C CA . ASN A 1 267 ? -32.094 5.578 2.125 1 53.41 267 ASN A CA 1
ATOM 2021 C C . ASN A 1 267 ? -32 7 2.68 1 53.41 267 ASN A C 1
ATOM 2023 O O . ASN A 1 267 ? -32.875 7.438 3.432 1 53.41 267 ASN A O 1
ATOM 2027 N N . ALA A 1 268 ? -30.906 7.59 2.338 1 54.28 268 ALA A N 1
ATOM 2028 C CA . ALA A 1 268 ? -30.781 8.977 2.768 1 54.28 268 ALA A CA 1
ATOM 2029 C C . ALA A 1 268 ? -31.766 9.875 2.021 1 54.28 268 ALA A C 1
ATOM 2031 O O . ALA A 1 268 ? -32.094 9.617 0.861 1 54.28 268 ALA A O 1
ATOM 2032 N N . PRO A 1 269 ? -32.438 10.805 2.781 1 52.84 269 PRO A N 1
ATOM 2033 C CA . PRO A 1 269 ? -33.312 11.711 2.059 1 52.84 269 PRO A CA 1
ATOM 2034 C C . PRO A 1 269 ? -32.719 12.227 0.754 1 52.84 269 PRO A C 1
ATOM 2036 O O . PRO A 1 269 ? -31.484 12.367 0.652 1 52.84 269 PRO A O 1
ATOM 2039 N N . GLU A 1 270 ? -33.5 12.141 -0.356 1 52.75 270 GLU A N 1
ATOM 2040 C CA . GLU A 1 270 ? -33.156 12.461 -1.738 1 52.75 270 GLU A CA 1
ATOM 2041 C C . GLU A 1 270 ? -32.219 13.648 -1.808 1 52.75 270 GLU A C 1
ATOM 2043 O O . GLU A 1 270 ? -31.281 13.656 -2.623 1 52.75 270 GLU A O 1
ATOM 2048 N N . HIS A 1 271 ? -32.406 14.641 -0.974 1 51.09 271 HIS A N 1
ATOM 2049 C CA . HIS A 1 271 ? -31.625 15.867 -1.064 1 51.09 271 HIS A CA 1
ATOM 2050 C C . HIS A 1 271 ? -30.203 15.656 -0.562 1 51.09 271 HIS A C 1
ATOM 2052 O O . HIS A 1 271 ? -29.328 16.484 -0.793 1 51.09 271 HIS A O 1
ATOM 2058 N N . LYS A 1 272 ? -30.078 14.547 0.156 1 51.94 272 LYS A N 1
ATOM 2059 C CA . LYS A 1 272 ? -28.75 14.258 0.708 1 51.94 272 LYS A CA 1
ATOM 2060 C C . LYS A 1 272 ? -28.047 13.18 -0.103 1 51.94 272 LYS A C 1
ATOM 2062 O O . LYS A 1 272 ? -26.891 12.859 0.168 1 51.94 272 LYS A O 1
ATOM 2067 N N . ARG A 1 273 ? -28.766 12.688 -1.122 1 51.12 273 ARG A N 1
ATOM 2068 C CA . ARG A 1 273 ? -28.266 11.594 -1.946 1 51.12 273 ARG A CA 1
ATOM 2069 C C . ARG A 1 273 ? -27.516 12.117 -3.16 1 51.12 273 ARG A C 1
ATOM 2071 O O . ARG A 1 273 ? -27.828 13.18 -3.688 1 51.12 273 ARG A O 1
ATOM 2078 N N . ARG A 1 274 ? -26.328 11.539 -3.498 1 55.03 274 ARG A N 1
ATOM 2079 C CA . ARG A 1 274 ? -25.578 11.891 -4.699 1 55.03 274 ARG A CA 1
ATOM 2080 C C . ARG A 1 274 ? -26.469 11.852 -5.934 1 55.03 274 ARG A C 1
ATOM 2082 O O . ARG A 1 274 ? -27.109 10.836 -6.203 1 55.03 274 ARG A O 1
ATOM 2089 N N . ARG A 1 275 ? -26.859 13 -6.512 1 40.78 275 ARG A N 1
ATOM 2090 C CA . ARG A 1 275 ? -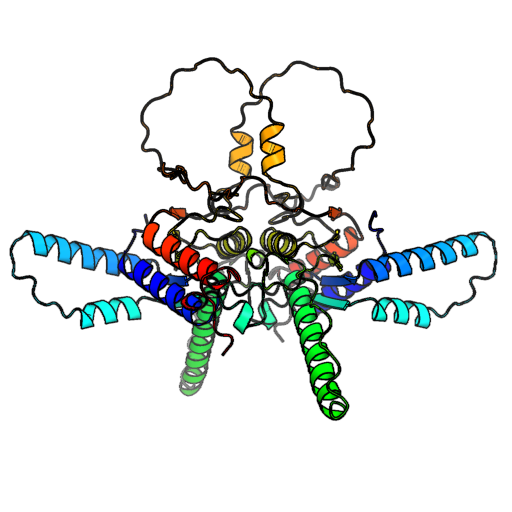27.422 12.953 -7.859 1 40.78 275 ARG A CA 1
ATOM 2091 C C . ARG A 1 275 ? -26.406 12.383 -8.852 1 40.78 275 ARG A C 1
ATOM 2093 O O . ARG A 1 275 ? -25.25 12.805 -8.883 1 40.78 275 ARG A O 1
ATOM 2100 N N . LYS A 1 276 ? -26.547 11.102 -9.18 1 37.5 276 LYS A N 1
ATOM 2101 C CA . LYS A 1 276 ? -25.828 10.664 -10.375 1 37.5 276 LYS A CA 1
ATOM 2102 C C . LYS A 1 276 ? -25.953 11.688 -11.5 1 37.5 276 LYS A C 1
ATOM 2104 O O . LYS A 1 276 ? -27.047 11.914 -12.031 1 37.5 276 LYS A O 1
ATOM 2109 N N . VAL A 1 277 ? -25.172 12.836 -11.461 1 30.92 277 VAL A N 1
ATOM 2110 C CA . VAL A 1 277 ? -25.156 13.578 -12.711 1 30.92 277 VAL A CA 1
ATOM 2111 C C . VAL A 1 277 ? -24.438 12.773 -13.797 1 30.92 277 VAL A C 1
ATOM 2113 O O . VAL A 1 277 ? -23.406 12.164 -13.539 1 30.92 277 VAL A O 1
ATOM 2116 N N . MET B 1 1 ? -14.211 -23.75 -0.564 1 63.31 1 MET B N 1
ATOM 2117 C CA . MET B 1 1 ? -13.383 -24.859 -1.037 1 63.31 1 MET B CA 1
ATOM 2118 C C . MET B 1 1 ? -11.906 -24.5 -0.996 1 63.31 1 MET B C 1
ATOM 2120 O O . MET B 1 1 ? -11.539 -23.344 -1.233 1 63.31 1 MET B O 1
ATOM 2124 N N . PRO B 1 2 ? -11.016 -25.484 -0.658 1 84.06 2 PRO B N 1
ATOM 2125 C CA . PRO B 1 2 ? -9.586 -25.172 -0.574 1 84.06 2 PRO B CA 1
ATOM 2126 C C . PRO B 1 2 ? -8.969 -24.844 -1.933 1 84.06 2 PRO B C 1
ATOM 2128 O O . PRO B 1 2 ? -9.422 -25.375 -2.957 1 84.06 2 PRO B O 1
ATOM 2131 N N . VAL B 1 3 ? -8.203 -23.875 -2.111 1 94.81 3 VAL B N 1
ATOM 2132 C CA . VAL B 1 3 ? -7.473 -23.484 -3.312 1 94.81 3 VAL B CA 1
ATOM 2133 C C . VAL B 1 3 ? -6.156 -24.266 -3.393 1 94.81 3 VAL B C 1
ATOM 2135 O O . VAL B 1 3 ? -5.383 -24.281 -2.434 1 94.81 3 VAL B O 1
ATOM 2138 N N . HIS B 1 4 ? -5.938 -24.984 -4.562 1 97 4 HIS B N 1
ATOM 2139 C CA . HIS B 1 4 ? -4.754 -25.828 -4.688 1 97 4 HIS B CA 1
ATOM 2140 C C . HIS B 1 4 ? -3.641 -25.109 -5.445 1 97 4 HIS B C 1
ATOM 2142 O O . HIS B 1 4 ? -3.906 -24.359 -6.395 1 97 4 HIS B O 1
ATOM 2148 N N . TYR B 1 5 ? -2.457 -25.438 -5.082 1 97.31 5 TYR B N 1
ATOM 2149 C CA . TYR B 1 5 ? -1.273 -24.875 -5.723 1 97.31 5 TYR B CA 1
ATOM 2150 C C . TYR B 1 5 ? -1.074 -25.469 -7.117 1 97.31 5 TYR B C 1
ATOM 2152 O O . TYR B 1 5 ? -1.242 -26.672 -7.316 1 97.31 5 TYR B O 1
ATOM 2160 N N . VAL B 1 6 ? -0.761 -24.609 -8.094 1 97.12 6 VAL B N 1
ATOM 2161 C CA . VAL B 1 6 ? -0.419 -25.031 -9.453 1 97.12 6 VAL B CA 1
ATOM 2162 C C . VAL B 1 6 ? 0.945 -24.453 -9.836 1 97.12 6 VAL B C 1
ATOM 2164 O O . VAL B 1 6 ? 1.084 -23.25 -10.055 1 97.12 6 VAL B O 1
ATOM 2167 N N . ASP B 1 7 ? 1.916 -25.297 -10.016 1 97.25 7 ASP B N 1
ATOM 2168 C CA . ASP B 1 7 ? 3.305 -24.906 -10.219 1 97.25 7 ASP B CA 1
ATOM 2169 C C . ASP B 1 7 ? 3.451 -24.047 -11.484 1 97.25 7 ASP B C 1
ATOM 2171 O O . ASP B 1 7 ? 4.285 -23.141 -11.531 1 97.25 7 ASP B O 1
ATOM 2175 N N . ALA B 1 8 ? 2.672 -24.359 -12.523 1 96.81 8 ALA B N 1
ATOM 2176 C CA . ALA B 1 8 ? 2.773 -23.641 -13.797 1 96.81 8 ALA B CA 1
ATOM 2177 C C . ALA B 1 8 ? 2.529 -22.156 -13.602 1 96.81 8 ALA B C 1
ATOM 2179 O O . ALA B 1 8 ? 3.129 -21.328 -14.297 1 96.81 8 ALA B O 1
ATOM 2180 N N . PHE B 1 9 ? 1.65 -21.719 -12.727 1 98.38 9 PHE B N 1
ATOM 2181 C CA . PHE B 1 9 ? 1.374 -20.297 -12.469 1 98.38 9 PHE B CA 1
ATOM 2182 C C . PHE B 1 9 ? 2.523 -19.656 -11.711 1 98.38 9 PHE B C 1
ATOM 2184 O O . PHE B 1 9 ? 2.84 -18.484 -11.93 1 98.38 9 PHE B O 1
ATOM 2191 N N . MET B 1 10 ? 3.188 -20.406 -10.812 1 98.62 10 MET B N 1
ATOM 2192 C CA . MET B 1 10 ? 4.359 -19.875 -10.117 1 98.62 10 MET B CA 1
ATOM 2193 C C . MET B 1 10 ? 5.52 -19.688 -11.086 1 98.62 10 MET B C 1
ATOM 2195 O O . MET B 1 10 ? 6.27 -18.703 -10.977 1 98.62 10 MET B O 1
ATOM 2199 N N . ARG B 1 11 ? 5.629 -20.609 -12 1 98.19 11 ARG B N 1
ATOM 2200 C CA . ARG B 1 11 ? 6.656 -20.469 -13.023 1 98.19 11 ARG B CA 1
ATOM 2201 C C . ARG B 1 11 ? 6.406 -19.219 -13.875 1 98.19 11 ARG B C 1
ATOM 2203 O O . ARG B 1 11 ? 7.344 -18.531 -14.266 1 98.19 11 ARG B O 1
ATOM 2210 N N . ALA B 1 12 ? 5.109 -18.969 -14.172 1 98.5 12 ALA B N 1
ATOM 2211 C CA . ALA B 1 12 ? 4.762 -17.734 -14.875 1 98.5 12 ALA B CA 1
ATOM 2212 C C . ALA B 1 12 ? 5.16 -16.516 -14.07 1 98.5 12 ALA B C 1
ATOM 2214 O O . ALA B 1 12 ? 5.648 -15.523 -14.625 1 98.5 12 ALA B O 1
ATOM 2215 N N . ALA B 1 13 ? 4.965 -16.547 -12.766 1 98.81 13 ALA B N 1
ATOM 2216 C CA . ALA B 1 13 ? 5.383 -15.469 -11.883 1 98.81 13 ALA B CA 1
ATOM 2217 C C . ALA B 1 13 ? 6.898 -15.289 -11.914 1 98.81 13 ALA B C 1
ATOM 2219 O O . ALA B 1 13 ? 7.398 -14.164 -11.953 1 98.81 13 ALA B O 1
ATOM 2220 N N . LEU B 1 14 ? 7.633 -16.391 -11.898 1 98.81 14 LEU B N 1
ATOM 2221 C CA . LEU B 1 14 ? 9.094 -16.344 -11.961 1 98.81 14 LEU B CA 1
ATOM 2222 C C . LEU B 1 14 ? 9.562 -15.695 -13.258 1 98.81 14 LEU B C 1
ATOM 2224 O O . LEU B 1 14 ? 10.547 -14.953 -13.266 1 98.81 14 LEU B O 1
ATOM 2228 N N . ASN B 1 15 ? 8.852 -16.016 -14.32 1 98.62 15 ASN B N 1
ATOM 2229 C CA . ASN B 1 15 ? 9.18 -15.383 -15.594 1 98.62 15 ASN B CA 1
ATOM 2230 C C . ASN B 1 15 ? 9.023 -13.867 -15.523 1 98.62 15 ASN B C 1
ATOM 2232 O O . ASN B 1 15 ? 9.844 -13.125 -16.062 1 98.62 15 ASN B O 1
ATOM 2236 N N . GLU B 1 16 ? 7.949 -13.375 -14.883 1 98.75 16 GLU B N 1
ATOM 2237 C CA . GLU B 1 16 ? 7.777 -11.938 -14.672 1 98.75 16 GLU B CA 1
ATOM 2238 C C . GLU B 1 16 ? 8.922 -11.359 -13.844 1 98.75 16 GLU B C 1
ATOM 2240 O O . GLU B 1 16 ? 9.398 -10.258 -14.125 1 98.75 16 GLU B O 1
ATOM 2245 N N . ALA B 1 17 ? 9.359 -12.094 -12.844 1 98.75 17 ALA B N 1
ATOM 2246 C CA . ALA B 1 17 ? 10.469 -11.648 -12 1 98.75 17 ALA B CA 1
ATOM 2247 C C . ALA B 1 17 ? 11.758 -11.539 -12.812 1 98.75 17 ALA B C 1
ATOM 2249 O O . ALA B 1 17 ? 12.539 -10.602 -12.625 1 98.75 17 ALA B O 1
ATOM 2250 N N . GLU B 1 18 ? 11.953 -12.469 -13.656 1 98.62 18 GLU B N 1
ATOM 2251 C CA . GLU B 1 18 ? 13.125 -12.43 -14.531 1 98.62 18 GLU B CA 1
ATOM 2252 C C . GLU B 1 18 ? 13.109 -11.188 -15.414 1 98.62 18 GLU B C 1
ATOM 2254 O O . GLU B 1 18 ? 14.148 -10.555 -15.617 1 98.62 18 GLU B O 1
ATOM 2259 N N . LEU B 1 19 ? 11.961 -10.883 -15.961 1 98.06 19 LEU B N 1
ATOM 2260 C CA . LEU B 1 19 ? 11.828 -9.688 -16.781 1 98.06 19 LEU B CA 1
ATOM 2261 C C . LEU B 1 19 ? 12.148 -8.438 -15.969 1 98.06 19 LEU B C 1
ATOM 2263 O O . LEU B 1 19 ? 12.805 -7.52 -16.469 1 98.06 19 LEU B O 1
ATOM 2267 N N . ALA B 1 20 ? 11.641 -8.391 -14.727 1 97.5 20 ALA B N 1
ATOM 2268 C CA . ALA B 1 20 ? 11.977 -7.273 -13.852 1 97.5 20 ALA B CA 1
ATOM 2269 C C . ALA B 1 20 ? 13.492 -7.152 -13.672 1 97.5 20 ALA B C 1
ATOM 2271 O O . ALA B 1 20 ? 14.039 -6.051 -13.711 1 97.5 20 ALA B O 1
ATOM 2272 N N . LEU B 1 21 ? 14.148 -8.25 -13.469 1 96.44 21 LEU B N 1
ATOM 2273 C CA . LEU B 1 21 ? 15.594 -8.266 -13.312 1 96.44 21 LEU B CA 1
ATOM 2274 C C . LEU B 1 21 ? 16.281 -7.676 -14.539 1 96.44 21 LEU B C 1
ATOM 2276 O O . LEU B 1 21 ? 17.203 -6.855 -14.406 1 96.44 21 LEU B O 1
ATOM 2280 N N . VAL B 1 22 ? 15.836 -8.047 -15.711 1 95.31 22 VAL B N 1
ATOM 2281 C CA . VAL B 1 22 ? 16.406 -7.582 -16.969 1 95.31 22 VAL B CA 1
ATOM 2282 C C . VAL B 1 22 ? 16.219 -6.074 -17.094 1 95.31 22 VAL B C 1
ATOM 2284 O O . VAL B 1 22 ? 17.094 -5.375 -17.625 1 95.31 22 VAL B O 1
ATOM 2287 N N . GLU B 1 23 ? 15.164 -5.547 -16.562 1 93.88 23 GLU B N 1
ATOM 2288 C CA . GLU B 1 23 ? 14.844 -4.125 -16.641 1 93.88 23 GLU B CA 1
ATOM 2289 C C . GLU B 1 23 ? 15.531 -3.338 -15.531 1 93.88 23 GLU B C 1
ATOM 2291 O O . GLU B 1 23 ? 15.32 -2.133 -15.391 1 93.88 23 GLU B O 1
ATOM 2296 N N . GLY B 1 24 ? 16.25 -3.994 -14.695 1 91.75 24 GLY B N 1
ATOM 2297 C CA . GLY B 1 24 ? 17 -3.326 -13.641 1 91.75 24 GLY B CA 1
ATOM 2298 C C . GLY B 1 24 ? 16.156 -3.055 -12.406 1 91.75 24 GLY B C 1
ATOM 2299 O O . GLY B 1 24 ? 16.438 -2.121 -11.648 1 91.75 24 GLY B O 1
ATOM 2300 N N . GLU B 1 25 ? 15.125 -3.857 -12.25 1 94.12 25 GLU B N 1
ATOM 2301 C CA . GLU B 1 25 ? 14.25 -3.748 -11.094 1 94.12 25 GLU B CA 1
ATOM 2302 C C . GLU B 1 25 ? 14.484 -4.891 -10.109 1 94.12 25 GLU B C 1
ATOM 2304 O O . GLU B 1 25 ? 14.992 -5.949 -10.492 1 94.12 25 GLU B O 1
ATOM 2309 N N . VAL B 1 26 ? 14.172 -4.613 -8.727 1 94.56 26 VAL B N 1
ATOM 2310 C CA . VAL B 1 26 ? 14.141 -5.75 -7.816 1 94.56 26 VAL B CA 1
ATOM 2311 C C . VAL B 1 26 ? 13.25 -6.848 -8.391 1 94.56 26 VAL B C 1
ATOM 2313 O O . VAL B 1 26 ? 12.094 -6.605 -8.734 1 94.56 26 VAL B O 1
ATOM 2316 N N . PRO B 1 27 ? 13.758 -8.062 -8.57 1 97.81 27 PRO B N 1
ATOM 2317 C CA . PRO B 1 27 ? 13.078 -9.094 -9.359 1 97.81 27 PRO B CA 1
ATOM 2318 C C . PRO B 1 27 ? 11.938 -9.766 -8.602 1 97.81 27 PRO B C 1
ATOM 2320 O O . PRO B 1 27 ? 12.094 -10.891 -8.125 1 97.81 27 PRO B O 1
ATOM 2323 N N . VAL B 1 28 ? 10.867 -9.133 -8.508 1 98.62 28 VAL B N 1
ATOM 2324 C CA . VAL B 1 28 ? 9.625 -9.695 -7.988 1 98.62 28 VAL B CA 1
ATOM 2325 C C . VAL B 1 28 ? 8.578 -9.734 -9.102 1 98.62 28 VAL B C 1
ATOM 2327 O O . VAL B 1 28 ? 8.398 -8.75 -9.828 1 98.62 28 VAL B O 1
ATOM 2330 N N . GLY B 1 29 ? 7.98 -10.852 -9.297 1 98.88 29 GLY B N 1
ATOM 2331 C CA . GLY B 1 29 ? 6.93 -11.055 -10.281 1 98.88 29 GLY B CA 1
ATOM 2332 C C . GLY B 1 29 ? 5.727 -11.797 -9.734 1 98.88 29 GLY B C 1
ATOM 2333 O O . GLY B 1 29 ? 5.844 -12.531 -8.75 1 98.88 29 GLY B O 1
ATOM 2334 N N . CYS B 1 30 ? 4.551 -11.531 -10.375 1 98.88 30 CYS B N 1
ATOM 2335 C CA . CYS B 1 30 ? 3.354 -12.219 -9.914 1 98.88 30 CYS B CA 1
ATOM 2336 C C . CYS B 1 30 ? 2.336 -12.359 -11.039 1 98.88 30 CYS B C 1
ATOM 2338 O O . CYS B 1 30 ? 2.479 -11.734 -12.094 1 98.88 30 CYS B O 1
ATOM 2340 N N . VAL B 1 31 ? 1.37 -13.258 -10.859 1 98.88 31 VAL B N 1
ATOM 2341 C CA . VAL B 1 31 ? 0.226 -13.406 -11.758 1 98.88 31 VAL B CA 1
ATOM 2342 C C . VAL B 1 31 ? -1.053 -13.57 -10.938 1 98.88 31 VAL B C 1
ATOM 2344 O O . VAL B 1 31 ? -1.021 -14.102 -9.82 1 98.88 31 VAL B O 1
ATOM 2347 N N . LEU B 1 32 ? -2.08 -13.07 -11.422 1 98.44 32 LEU B N 1
ATOM 2348 C CA . LEU B 1 32 ? -3.424 -13.258 -10.891 1 98.44 32 LEU B CA 1
ATOM 2349 C C . LEU B 1 32 ? -4.215 -14.25 -11.742 1 98.44 32 LEU B C 1
ATOM 2351 O O . LEU B 1 32 ? -4.266 -14.117 -12.969 1 98.44 32 LEU B O 1
ATOM 2355 N N . VAL B 1 33 ? -4.809 -15.242 -11.055 1 98.38 33 VAL B N 1
ATOM 2356 C CA . VAL B 1 33 ? -5.598 -16.281 -11.703 1 98.38 33 VAL B CA 1
ATOM 2357 C C . VAL B 1 33 ? -6.957 -16.406 -11.016 1 98.38 33 VAL B C 1
ATOM 2359 O O . VAL B 1 33 ? -7.043 -16.391 -9.789 1 98.38 33 VAL B O 1
ATOM 2362 N N . ARG B 1 34 ? -7.988 -16.531 -11.812 1 96.31 34 ARG B N 1
ATOM 2363 C CA . ARG B 1 34 ? -9.281 -16.766 -11.188 1 96.31 34 ARG B CA 1
ATOM 2364 C C . ARG B 1 34 ? -9.305 -18.094 -10.453 1 96.31 34 ARG B C 1
ATOM 2366 O O . ARG B 1 34 ? -8.758 -19.094 -10.938 1 96.31 34 ARG B O 1
ATOM 2373 N N . THR B 1 35 ? -10.055 -18.141 -9.398 1 96.62 35 THR B N 1
ATOM 2374 C CA . THR B 1 35 ? -10.086 -19.328 -8.555 1 96.62 35 THR B CA 1
ATOM 2375 C C . THR B 1 35 ? -10.641 -20.516 -9.32 1 96.62 35 THR B C 1
ATOM 2377 O O . THR B 1 35 ? -10.125 -21.641 -9.188 1 96.62 35 THR B O 1
ATOM 2380 N N . ASP B 1 36 ? -11.672 -20.266 -10.102 1 95.12 36 ASP B N 1
ATOM 2381 C CA . ASP B 1 36 ? -12.258 -21.359 -10.867 1 95.12 36 ASP B CA 1
ATOM 2382 C C . ASP B 1 36 ? -11.281 -21.875 -11.922 1 95.12 36 ASP B C 1
ATOM 2384 O O . ASP B 1 36 ? -11.148 -23.094 -12.109 1 95.12 36 ASP B O 1
ATOM 2388 N N . ALA B 1 37 ? -10.586 -20.953 -12.625 1 95.5 37 ALA B N 1
ATOM 2389 C CA . ALA B 1 37 ? -9.578 -21.344 -13.602 1 95.5 37 ALA B CA 1
ATOM 2390 C C . ALA B 1 37 ? -8.43 -22.094 -12.938 1 95.5 37 ALA B C 1
ATOM 2392 O O . ALA B 1 37 ? -7.91 -23.062 -13.492 1 95.5 37 ALA B O 1
ATOM 2393 N N . ASN B 1 38 ? -8.016 -21.672 -11.781 1 96.75 38 ASN B N 1
ATOM 2394 C CA . ASN B 1 38 ? -6.969 -22.328 -11.008 1 96.75 38 ASN B CA 1
ATOM 2395 C C . ASN B 1 38 ? -7.316 -23.781 -10.727 1 96.75 38 ASN B C 1
ATOM 2397 O O . ASN B 1 38 ? -6.504 -24.672 -10.961 1 96.75 38 ASN B O 1
ATOM 2401 N N . GLU B 1 39 ? -8.547 -24.062 -10.273 1 95.62 39 GLU B N 1
ATOM 2402 C CA . GLU B 1 39 ? -8.977 -25.406 -9.898 1 95.62 39 GLU B CA 1
ATOM 2403 C C . GLU B 1 39 ? -9.164 -26.281 -11.133 1 95.62 39 GLU B C 1
ATOM 2405 O O . GLU B 1 39 ? -8.922 -27.484 -11.094 1 95.62 39 GLU B O 1
ATOM 2410 N N . LYS B 1 40 ? -9.602 -25.641 -12.203 1 92.12 40 LYS B N 1
ATOM 2411 C CA . LYS B 1 40 ? -9.742 -26.375 -13.461 1 92.12 40 LYS B CA 1
ATOM 2412 C C . LYS B 1 40 ? -8.391 -26.875 -13.953 1 92.12 40 LYS B C 1
ATOM 2414 O O . LYS B 1 40 ? -8.258 -28.031 -14.359 1 92.12 40 LYS B O 1
ATOM 2419 N N . VAL B 1 41 ? -7.414 -26 -13.93 1 93.44 41 VAL B N 1
ATOM 2420 C CA . VAL B 1 41 ? -6.078 -26.375 -14.367 1 93.44 41 VAL B CA 1
ATOM 2421 C C . VAL B 1 41 ? -5.504 -27.438 -13.43 1 93.44 41 VAL B C 1
ATOM 2423 O O . VAL B 1 41 ? -4.883 -28.406 -13.883 1 93.44 41 VAL B O 1
ATOM 2426 N N . HIS B 1 42 ? -5.699 -27.297 -12.141 1 93.69 42 HIS B N 1
ATOM 2427 C CA . HIS B 1 42 ? -5.238 -28.281 -11.172 1 93.69 42 HIS B CA 1
ATOM 2428 C C . HIS B 1 42 ? -5.828 -29.656 -11.461 1 93.69 42 HIS B C 1
ATOM 2430 O O . HIS B 1 42 ? -5.117 -30.656 -11.438 1 93.69 42 HIS B O 1
ATOM 2436 N N . ALA B 1 43 ? -7.137 -29.688 -11.75 1 90.81 43 ALA B N 1
ATOM 2437 C CA . ALA B 1 43 ? -7.836 -30.938 -12.039 1 90.81 43 ALA B CA 1
ATOM 2438 C C . ALA B 1 43 ? -7.297 -31.594 -13.312 1 90.81 43 ALA B C 1
ATOM 2440 O O . ALA B 1 43 ? -7.137 -32.812 -13.375 1 90.81 43 ALA B O 1
ATOM 2441 N N . LYS B 1 44 ? -7.047 -30.781 -14.281 1 87.5 44 LYS B N 1
ATOM 2442 C CA . LYS B 1 44 ? -6.547 -31.297 -15.562 1 87.5 44 LYS B CA 1
ATOM 2443 C C . LYS B 1 44 ? -5.141 -31.859 -15.414 1 87.5 44 LYS B C 1
ATOM 2445 O O . LYS B 1 44 ? -4.805 -32.875 -16.031 1 87.5 44 LYS B O 1
ATOM 2450 N N . LEU B 1 45 ? -4.352 -31.25 -14.625 1 85.94 45 LEU B N 1
ATOM 2451 C CA . LEU B 1 45 ? -2.982 -31.703 -14.414 1 85.94 45 LEU B CA 1
ATOM 2452 C C . LEU B 1 45 ? -2.959 -32.969 -13.57 1 85.94 45 LEU B C 1
ATOM 2454 O O . LEU B 1 45 ? -2.119 -33.844 -13.789 1 85.94 45 LEU B O 1
ATOM 2458 N N . ARG B 1 46 ? -3.82 -33.125 -12.664 1 81.44 46 ARG B N 1
ATOM 2459 C CA . ARG B 1 46 ? -3.908 -34.344 -11.844 1 81.44 46 ARG B CA 1
ATOM 2460 C C . ARG B 1 46 ? -4.312 -35.531 -12.68 1 81.44 46 ARG B C 1
ATOM 2462 O O . ARG B 1 46 ? -3.809 -36.656 -12.469 1 81.44 46 ARG B O 1
ATOM 2469 N N . LEU B 1 47 ? -5.195 -35.312 -13.547 1 76.25 47 LEU B N 1
ATOM 2470 C CA . LEU B 1 47 ? -5.66 -36.375 -14.422 1 76.25 47 LEU B CA 1
ATOM 2471 C C . LEU B 1 47 ? -4.551 -36.844 -15.367 1 76.25 47 LEU B C 1
ATOM 2473 O O . LEU B 1 47 ? -4.406 -38.031 -15.641 1 76.25 47 LEU B O 1
ATOM 2477 N N . GLN B 1 48 ? -3.852 -35.812 -15.734 1 70 48 GLN B N 1
ATOM 2478 C CA . GLN B 1 48 ? -2.752 -36.156 -16.625 1 70 48 GLN B CA 1
ATOM 2479 C C . GLN B 1 48 ? -1.666 -36.938 -15.89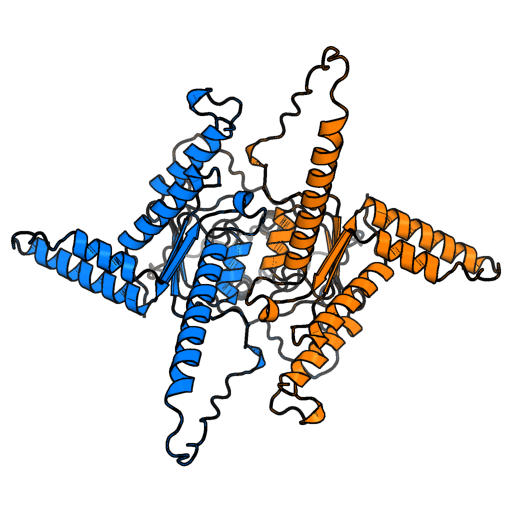1 1 70 48 GLN B C 1
ATOM 2481 O O . GLN B 1 48 ? -1.068 -37.875 -16.453 1 70 48 GLN B O 1
ATOM 2486 N N . SER B 1 49 ? -1.43 -36.562 -14.641 1 66.38 49 SER B N 1
ATOM 2487 C CA . SER B 1 49 ? -0.422 -37.25 -13.867 1 66.38 49 SER B CA 1
ATOM 2488 C C . SER B 1 49 ? -0.887 -38.688 -13.516 1 66.38 49 SER B C 1
ATOM 2490 O O . SER B 1 49 ? -0.082 -39.594 -13.477 1 66.38 49 SER B O 1
ATOM 2492 N N . ALA B 1 50 ? -2.164 -38.875 -13.336 1 58.41 50 ALA B N 1
ATOM 2493 C CA . ALA B 1 50 ? -2.711 -40.188 -13.031 1 58.41 50 ALA B CA 1
ATOM 2494 C C . ALA B 1 50 ? -2.635 -41.125 -14.25 1 58.41 50 ALA B C 1
ATOM 2496 O O . ALA B 1 50 ? -2.379 -42.312 -14.117 1 58.41 50 ALA B O 1
ATOM 2497 N N . ASP B 1 51 ? -2.918 -40.469 -15.305 1 51.5 51 ASP B N 1
ATOM 2498 C CA . ASP B 1 51 ? -2.846 -41.281 -16.531 1 51.5 51 ASP B CA 1
ATOM 2499 C C . ASP B 1 51 ? -1.403 -41.656 -16.844 1 51.5 51 ASP B C 1
ATOM 2501 O O . ASP B 1 51 ? -1.151 -42.719 -17.422 1 51.5 51 ASP B O 1
ATOM 2505 N N . ALA B 1 52 ? -0.437 -40.719 -16.422 1 52.94 52 ALA B N 1
ATOM 2506 C CA . ALA B 1 52 ? 0.969 -41.031 -16.656 1 52.94 52 ALA B CA 1
ATOM 2507 C C . ALA B 1 52 ? 1.396 -42.25 -15.859 1 52.94 52 ALA B C 1
ATOM 2509 O O . ALA B 1 52 ? 2.27 -43.031 -16.297 1 52.94 52 ALA B O 1
ATOM 2510 N N . VAL B 1 53 ? 0.745 -42.562 -14.75 1 50.5 53 VAL B N 1
ATOM 2511 C CA . VAL B 1 53 ? 1.075 -43.75 -13.984 1 50.5 53 VAL B CA 1
ATOM 2512 C C . VAL B 1 53 ? 0.539 -45 -14.695 1 50.5 53 VAL B C 1
ATOM 2514 O O . VAL B 1 53 ? 1.021 -46.094 -14.469 1 50.5 53 VAL B O 1
ATOM 2517 N N . THR B 1 54 ? -0.583 -44.906 -15.289 1 48.53 54 THR B N 1
ATOM 2518 C CA . THR B 1 54 ? -1.163 -46.125 -15.852 1 48.53 54 THR B CA 1
ATOM 2519 C C . THR B 1 54 ? -0.481 -46.469 -17.172 1 48.53 54 THR B C 1
ATOM 2521 O O . THR B 1 54 ? -0.858 -47.469 -17.812 1 48.53 54 THR B O 1
ATOM 2524 N N . GLY B 1 55 ? 0.817 -46.188 -17.453 1 45.94 55 GLY B N 1
ATOM 2525 C CA . GLY B 1 55 ? 1.688 -46.656 -18.516 1 45.94 55 GLY B CA 1
ATOM 2526 C C . GLY B 1 55 ? 1.343 -46.094 -19.875 1 45.94 55 GLY B C 1
ATOM 2527 O O . GLY B 1 55 ? 1.806 -46.594 -20.906 1 45.94 55 GLY B O 1
ATOM 2528 N N . ALA B 1 56 ? 0.097 -45.562 -20.031 1 42.62 56 ALA B N 1
ATOM 2529 C CA . ALA B 1 56 ? -0.196 -45.125 -21.406 1 42.62 56 ALA B CA 1
ATOM 2530 C C . ALA B 1 56 ? 0.806 -44.062 -21.859 1 42.62 56 ALA B C 1
ATOM 2532 O O . ALA B 1 56 ? 1.394 -43.344 -21.047 1 42.62 56 ALA B O 1
ATOM 2533 N N . SER B 1 57 ? 1.46 -44.281 -23.062 1 41.19 57 SER B N 1
ATOM 2534 C CA . SER B 1 57 ? 2.434 -43.375 -23.703 1 41.19 57 SER B CA 1
ATOM 2535 C C . SER B 1 57 ? 2.1 -41.906 -23.453 1 41.19 57 SER B C 1
ATOM 2537 O O . SER B 1 57 ? 0.939 -41.531 -23.547 1 41.19 57 SER B O 1
ATOM 2539 N N . PRO B 1 58 ? 2.893 -41.25 -22.594 1 40.69 58 PRO B N 1
ATOM 2540 C CA . PRO B 1 58 ? 2.617 -39.844 -22.453 1 40.69 58 PRO B CA 1
ATOM 2541 C C . PRO B 1 58 ? 2.203 -39.156 -23.766 1 40.69 58 PRO B C 1
ATOM 2543 O O . PRO B 1 58 ? 2.959 -39.188 -24.734 1 40.69 58 PRO B O 1
ATOM 2546 N N . HIS B 1 59 ? 1.11 -39.531 -24.281 1 36.81 59 HIS B N 1
ATOM 2547 C CA . HIS B 1 59 ? 0.722 -38.719 -25.438 1 36.81 59 HIS B CA 1
ATOM 2548 C C . HIS B 1 59 ? 1.266 -37.312 -25.312 1 36.81 59 HIS B C 1
ATOM 2550 O O . HIS B 1 59 ? 1.263 -36.719 -24.234 1 36.81 59 HIS B O 1
ATOM 2556 N N . ALA B 1 60 ? 2.27 -36.969 -26.094 1 37.81 60 ALA B N 1
ATOM 2557 C CA . ALA B 1 60 ? 2.688 -35.594 -26.391 1 37.81 60 ALA B CA 1
ATOM 2558 C C . ALA B 1 60 ? 1.524 -34.625 -26.234 1 37.81 60 ALA B C 1
ATOM 2560 O O . ALA B 1 60 ? 0.838 -34.281 -27.203 1 37.81 60 ALA B O 1
ATOM 2561 N N . THR B 1 61 ? 0.583 -34.844 -25.484 1 40.94 61 THR B N 1
ATOM 2562 C CA . THR B 1 61 ? -0.373 -33.75 -25.297 1 40.94 61 THR B CA 1
ATOM 2563 C C . THR B 1 61 ? 0.336 -32.406 -25.297 1 40.94 61 THR B C 1
ATOM 2565 O O . THR B 1 61 ? 1.329 -32.219 -24.594 1 40.94 61 THR B O 1
ATOM 2568 N N . SER B 1 62 ? 0.344 -31.734 -26.406 1 45.72 62 SER B N 1
ATOM 2569 C CA . SER B 1 62 ? 1.036 -30.578 -26.969 1 45.72 62 SER B CA 1
ATOM 2570 C C . SER B 1 62 ? 1.319 -29.531 -25.891 1 45.72 62 SER B C 1
ATOM 2572 O O . SER B 1 62 ? 0.393 -29 -25.281 1 45.72 62 SER B O 1
ATOM 2574 N N . LEU B 1 63 ? 2.457 -29.766 -25.203 1 50.25 63 LEU B N 1
ATOM 2575 C CA . LEU B 1 63 ? 3.057 -28.75 -24.344 1 50.25 63 LEU B CA 1
ATOM 2576 C C . LEU B 1 63 ? 2.574 -27.359 -24.734 1 50.25 63 LEU B C 1
ATOM 2578 O O . LEU B 1 63 ? 2.361 -26.5 -23.875 1 50.25 63 LEU B O 1
ATOM 2582 N N . VAL B 1 64 ? 2.461 -27.25 -26.188 1 53.09 64 VAL B N 1
ATOM 2583 C CA . VAL B 1 64 ? 1.987 -25.969 -26.703 1 53.09 64 VAL B CA 1
ATOM 2584 C C . VAL B 1 64 ? 0.562 -25.703 -26.219 1 53.09 64 VAL B C 1
ATOM 2586 O O . VAL B 1 64 ? 0.231 -24.594 -25.797 1 53.09 64 VAL B O 1
ATOM 2589 N N . GLY B 1 65 ? -0.184 -26.875 -26.094 1 68.38 65 GLY B N 1
ATOM 2590 C CA . GLY B 1 65 ? -1.571 -26.734 -25.688 1 68.38 65 GLY B CA 1
ATOM 2591 C C . GLY B 1 65 ? -1.727 -26.375 -24.219 1 68.38 65 GLY B C 1
ATOM 2592 O O . GLY B 1 65 ? -2.537 -25.516 -23.859 1 68.38 65 GLY B O 1
ATOM 2593 N N . PHE B 1 66 ? -0.82 -26.984 -23.547 1 77.44 66 PHE B N 1
ATOM 2594 C CA . PHE B 1 66 ? -0.903 -26.75 -22.109 1 77.44 66 PHE B CA 1
ATOM 2595 C C . PHE B 1 66 ? -0.441 -25.344 -21.766 1 77.44 66 PHE B C 1
ATOM 2597 O O . PHE B 1 66 ? -1.062 -24.672 -20.938 1 77.44 66 PHE B O 1
ATOM 2604 N N . ASP B 1 67 ? 0.674 -24.953 -22.406 1 82.62 67 ASP B N 1
ATOM 2605 C CA . ASP B 1 67 ? 1.182 -23.609 -22.188 1 82.62 67 ASP B CA 1
ATOM 2606 C C . ASP B 1 67 ? 0.137 -22.562 -22.562 1 82.62 67 ASP B C 1
ATOM 2608 O O . ASP B 1 67 ? -0.026 -21.562 -21.859 1 82.62 67 ASP B O 1
ATOM 2612 N N . GLN B 1 68 ? -0.423 -22.844 -23.656 1 85.5 68 GLN B N 1
ATOM 2613 C CA . GLN B 1 68 ? -1.471 -21.922 -24.109 1 85.5 68 GLN B CA 1
ATOM 2614 C C . GLN B 1 68 ? -2.635 -21.906 -23.125 1 85.5 68 GLN B C 1
ATOM 2616 O O . GLN B 1 68 ? -3.234 -20.844 -22.891 1 85.5 68 GLN B O 1
ATOM 2621 N N . LEU B 1 69 ? -2.914 -23.031 -22.594 1 86.06 69 LEU B N 1
ATOM 2622 C CA . LEU B 1 69 ? -3.984 -23.125 -21.609 1 86.06 69 LEU B CA 1
ATOM 2623 C C . LEU B 1 69 ? -3.643 -22.312 -20.359 1 86.06 69 LEU B C 1
ATOM 2625 O O . LEU B 1 69 ? -4.473 -21.562 -19.859 1 86.06 69 LEU B O 1
ATOM 2629 N N . ILE B 1 70 ? -2.438 -22.469 -19.891 1 91.31 70 ILE B N 1
ATOM 2630 C CA . ILE B 1 70 ? -1.989 -21.734 -18.703 1 91.31 70 ILE B CA 1
ATOM 2631 C C . ILE B 1 70 ? -2.068 -20.234 -18.953 1 91.31 70 ILE B C 1
ATOM 2633 O O . ILE B 1 70 ? -2.619 -19.5 -18.141 1 91.31 70 ILE B O 1
ATOM 2637 N N . GLU B 1 71 ? -1.606 -19.844 -20.109 1 93.56 71 GLU B N 1
ATOM 2638 C CA . GLU B 1 71 ? -1.595 -18.422 -20.453 1 93.56 71 GLU B CA 1
ATOM 2639 C C . GLU B 1 71 ? -3.01 -17.859 -20.516 1 93.56 71 GLU B C 1
ATOM 2641 O O . GLU B 1 71 ? -3.248 -16.719 -20.094 1 93.56 71 GLU B O 1
ATOM 2646 N N . SER B 1 72 ? -3.883 -18.672 -21 1 93.06 72 SER B N 1
ATOM 2647 C CA . SER B 1 72 ? -5.262 -18.219 -21.156 1 93.06 72 SER B CA 1
ATOM 2648 C C . SER B 1 72 ? -5.953 -18.078 -19.812 1 93.06 72 SER B C 1
ATOM 2650 O O . SER B 1 72 ? -6.949 -17.359 -19.688 1 93.06 72 SER B O 1
ATOM 2652 N N . CYS B 1 73 ? -5.387 -18.734 -18.797 1 95.06 73 CYS B N 1
ATOM 2653 C CA . CYS B 1 73 ? -6 -18.75 -17.484 1 95.06 73 CYS B CA 1
ATOM 2654 C C . CYS B 1 73 ? -5.465 -17.609 -16.625 1 95.06 73 CYS B C 1
ATOM 2656 O O . CYS B 1 73 ? -6.027 -17.297 -15.57 1 95.06 73 CYS B O 1
ATOM 2658 N N . ILE B 1 74 ? -4.422 -16.953 -17.062 1 97.88 74 ILE B N 1
ATOM 2659 C CA . ILE B 1 74 ? -3.842 -15.836 -16.312 1 97.88 74 ILE B CA 1
ATOM 2660 C C . ILE B 1 74 ? -4.605 -14.547 -16.641 1 97.88 74 ILE B C 1
ATOM 2662 O O . ILE B 1 74 ? -4.641 -14.109 -17.781 1 97.88 74 ILE B O 1
ATOM 2666 N N . ALA B 1 75 ? -5.199 -14 -15.609 1 96.81 75 ALA B N 1
ATOM 2667 C CA . ALA B 1 75 ? -6.031 -12.812 -15.789 1 96.81 75 ALA B CA 1
ATOM 2668 C C . ALA B 1 75 ? -5.176 -11.555 -15.883 1 96.81 75 ALA B C 1
ATOM 2670 O O . ALA B 1 75 ? -5.527 -10.602 -16.594 1 96.81 75 ALA B O 1
ATOM 2671 N N . ALA B 1 76 ? -4.098 -11.469 -15.148 1 97.25 76 ALA B N 1
ATOM 2672 C CA . ALA B 1 76 ? -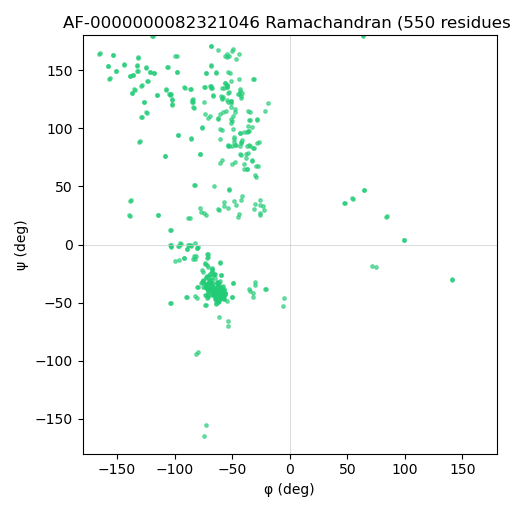3.195 -10.32 -15.148 1 97.25 76 ALA B CA 1
ATOM 2673 C C . ALA B 1 76 ? -1.811 -10.711 -14.641 1 97.25 76 ALA B C 1
ATOM 2675 O O . ALA B 1 76 ? -1.664 -11.695 -13.914 1 97.25 76 ALA B O 1
ATOM 2676 N N . ARG B 1 77 ? -0.846 -10 -15.055 1 98.25 77 ARG B N 1
ATOM 2677 C CA . ARG B 1 77 ? 0.549 -10.164 -14.664 1 98.25 77 ARG B CA 1
ATOM 2678 C C . ARG B 1 77 ? 1.118 -8.867 -14.102 1 98.25 77 ARG B C 1
ATOM 2680 O O . ARG B 1 77 ? 0.643 -7.777 -14.43 1 98.25 77 ARG B O 1
ATOM 2687 N N . GLY B 1 78 ? 2.092 -9.039 -13.242 1 97.62 78 GLY B N 1
ATOM 2688 C CA . GLY B 1 78 ? 2.799 -7.887 -12.719 1 97.62 78 GLY B CA 1
ATOM 2689 C C . GLY B 1 78 ? 4.234 -8.188 -12.336 1 97.62 78 GLY B C 1
ATOM 2690 O O . GLY B 1 78 ? 4.562 -9.32 -11.977 1 97.62 78 GLY B O 1
ATOM 2691 N N . ARG B 1 79 ? 5.035 -7.219 -12.461 1 98.19 79 ARG B N 1
ATOM 2692 C CA . ARG B 1 79 ? 6.406 -7.227 -11.969 1 98.19 79 ARG B CA 1
ATOM 2693 C C . ARG B 1 79 ? 6.809 -5.852 -11.445 1 98.19 79 ARG B C 1
ATOM 2695 O O . ARG B 1 79 ? 6.172 -4.848 -11.766 1 98.19 79 ARG B O 1
ATOM 2702 N N . ASN B 1 80 ? 7.809 -5.879 -10.508 1 95.75 80 ASN B N 1
ATOM 2703 C CA . ASN B 1 80 ? 8.266 -4.582 -10.016 1 95.75 80 ASN B CA 1
ATOM 2704 C C . ASN B 1 80 ? 8.656 -3.654 -11.164 1 95.75 80 ASN B C 1
ATOM 2706 O O . ASN B 1 80 ? 9.328 -4.074 -12.109 1 95.75 80 ASN B O 1
ATOM 2710 N N . GLN B 1 81 ? 8.133 -2.451 -11.094 1 92.88 81 GLN B N 1
ATOM 2711 C CA . GLN B 1 81 ? 8.438 -1.408 -12.07 1 92.88 81 GLN B CA 1
ATOM 2712 C C . GLN B 1 81 ? 8.633 -0.059 -11.383 1 92.88 81 GLN B C 1
ATOM 2714 O O . GLN B 1 81 ? 8.086 0.954 -11.82 1 92.88 81 GLN B O 1
ATOM 2719 N N . THR B 1 82 ? 9.234 -0.082 -10.234 1 82.44 82 THR B N 1
ATOM 2720 C CA . THR B 1 82 ? 9.383 1.109 -9.406 1 82.44 82 THR B CA 1
ATOM 2721 C C . THR B 1 82 ? 10.219 2.166 -10.125 1 82.44 82 THR B C 1
ATOM 2723 O O . THR B 1 82 ? 9.852 3.342 -10.156 1 82.44 82 THR B O 1
ATOM 2726 N N . ASN B 1 83 ? 11.344 1.78 -10.68 1 75.19 83 ASN B N 1
ATOM 2727 C CA . ASN B 1 83 ? 12.203 2.719 -11.383 1 75.19 83 ASN B CA 1
ATOM 2728 C C . ASN B 1 83 ? 11.586 3.162 -12.711 1 75.19 83 ASN B C 1
ATOM 2730 O O . ASN B 1 83 ? 11.586 4.352 -13.031 1 75.19 83 ASN B O 1
ATOM 2734 N N . LEU B 1 84 ? 11.031 2.242 -13.461 1 70.38 84 LEU B N 1
ATOM 2735 C CA . LEU B 1 84 ? 10.445 2.523 -14.766 1 70.38 84 LEU B CA 1
ATOM 2736 C C . LEU B 1 84 ? 9.289 3.51 -14.641 1 70.38 84 LEU B C 1
ATOM 2738 O O . LEU B 1 84 ? 9.172 4.438 -15.445 1 70.38 84 LEU B O 1
ATOM 2742 N N . GLN B 1 85 ? 8.477 3.35 -13.562 1 68.44 85 GLN B N 1
ATOM 2743 C CA . GLN B 1 85 ? 7.289 4.176 -13.406 1 68.44 85 GLN B CA 1
ATOM 2744 C C . GLN B 1 85 ? 7.562 5.371 -12.492 1 68.44 85 GLN B C 1
ATOM 2746 O O . GLN B 1 85 ? 6.699 6.23 -12.305 1 68.44 85 GLN B O 1
ATOM 2751 N N . HIS B 1 86 ? 8.805 5.406 -12 1 67.81 86 HIS B N 1
ATOM 2752 C CA . HIS B 1 86 ? 9.133 6.43 -11.008 1 67.81 86 HIS B CA 1
ATOM 2753 C C . HIS B 1 86 ? 8.078 6.496 -9.914 1 67.81 86 HIS B C 1
ATOM 2755 O O . HIS B 1 86 ? 7.582 7.578 -9.586 1 67.81 86 HIS B O 1
ATOM 2761 N N . HIS B 1 87 ? 7.641 5.309 -9.664 1 68.25 87 HIS B N 1
ATOM 2762 C CA . HIS B 1 87 ? 6.586 5.152 -8.672 1 68.25 87 HIS B CA 1
ATOM 2763 C C . HIS B 1 87 ? 6.953 4.082 -7.645 1 68.25 87 HIS B C 1
ATOM 2765 O O . HIS B 1 87 ? 6.992 2.895 -7.973 1 68.25 87 HIS B O 1
ATOM 2771 N N . ALA B 1 88 ? 7.219 4.531 -6.445 1 68.5 88 ALA B N 1
ATOM 2772 C CA . ALA B 1 88 ? 7.699 3.646 -5.387 1 68.5 88 ALA B CA 1
ATOM 2773 C C . ALA B 1 88 ? 6.684 2.547 -5.09 1 68.5 88 ALA B C 1
ATOM 2775 O O . ALA B 1 88 ? 7.035 1.494 -4.555 1 68.5 88 ALA B O 1
ATOM 2776 N N . LEU B 1 89 ? 5.488 2.738 -5.547 1 72.75 89 LEU B N 1
ATOM 2777 C CA . LEU B 1 89 ? 4.398 1.819 -5.238 1 72.75 89 LEU B CA 1
ATOM 2778 C C . LEU B 1 89 ? 4.246 0.769 -6.332 1 72.75 89 LEU B C 1
ATOM 2780 O O . LEU B 1 89 ? 3.422 -0.142 -6.215 1 72.75 89 LEU B O 1
ATOM 2784 N N . ALA B 1 90 ? 5.098 0.862 -7.32 1 85.94 90 ALA B N 1
ATOM 2785 C CA . ALA B 1 90 ? 4.895 -0.016 -8.469 1 85.94 90 ALA B CA 1
ATOM 2786 C C . ALA B 1 90 ? 5.469 -1.405 -8.203 1 85.94 90 ALA B C 1
ATOM 2788 O O . ALA B 1 90 ? 6.242 -1.927 -9.016 1 85.94 90 ALA B O 1
ATOM 2789 N N . HIS B 1 91 ? 5.066 -1.954 -7.043 1 94.25 91 HIS B N 1
ATOM 2790 C CA . HIS B 1 91 ? 5.355 -3.352 -6.738 1 94.25 91 HIS B CA 1
ATOM 2791 C C . HIS B 1 91 ? 4.562 -4.289 -7.641 1 94.25 91 HIS B C 1
ATOM 2793 O O . HIS B 1 91 ? 3.514 -3.908 -8.172 1 94.25 91 HIS B O 1
ATOM 2799 N N . ALA B 1 92 ? 5.066 -5.457 -7.852 1 97.69 92 ALA B N 1
ATOM 2800 C CA . ALA B 1 92 ? 4.488 -6.449 -8.75 1 97.69 92 ALA B CA 1
ATOM 2801 C C . ALA B 1 92 ? 3.002 -6.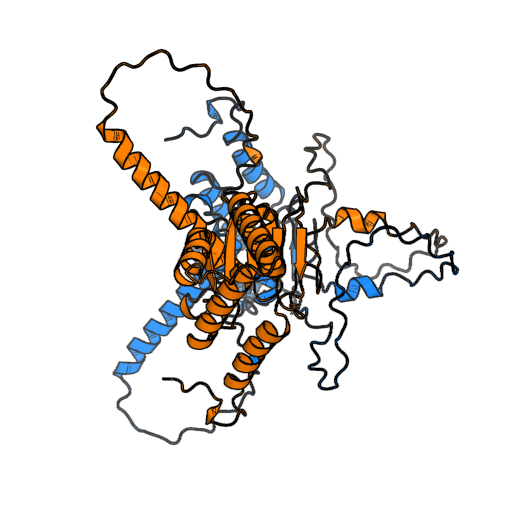645 -8.469 1 97.69 92 ALA B C 1
ATOM 2803 O O . ALA B 1 92 ? 2.191 -6.699 -9.398 1 97.69 92 ALA B O 1
ATOM 2804 N N . GLU B 1 93 ? 2.6 -6.77 -7.195 1 96.44 93 GLU B N 1
ATOM 2805 C CA . GLU B 1 93 ? 1.215 -7.023 -6.809 1 96.44 93 GLU B CA 1
ATOM 2806 C C . GLU B 1 93 ? 0.31 -5.855 -7.191 1 96.44 93 GLU B C 1
ATOM 2808 O O . GLU B 1 93 ? -0.802 -6.062 -7.684 1 96.44 93 GLU B O 1
ATOM 2813 N N . PHE B 1 94 ? 0.805 -4.641 -6.965 1 92.62 94 PHE B N 1
ATOM 2814 C CA . PHE B 1 94 ? 0.046 -3.457 -7.359 1 92.62 94 PHE B CA 1
ATOM 2815 C C . PHE B 1 94 ? -0.107 -3.391 -8.875 1 92.62 94 PHE B C 1
ATOM 2817 O O . PHE B 1 94 ? -1.188 -3.086 -9.383 1 92.62 94 PHE B O 1
ATOM 2824 N N . VAL B 1 95 ? 0.978 -3.609 -9.578 1 93.62 95 VAL B N 1
ATOM 2825 C CA . VAL B 1 95 ? 0.976 -3.561 -11.039 1 93.62 95 VAL B CA 1
ATOM 2826 C C . VAL B 1 95 ? -0.021 -4.578 -11.586 1 93.62 95 VAL B C 1
ATOM 2828 O O . VAL B 1 95 ? -0.795 -4.27 -12.5 1 93.62 95 VAL B O 1
ATOM 2831 N N . ALA B 1 96 ? -0.013 -5.777 -11.039 1 95.94 96 ALA B N 1
ATOM 2832 C CA . ALA B 1 96 ? -0.935 -6.812 -11.492 1 95.94 96 ALA B CA 1
ATOM 2833 C C . ALA B 1 96 ? -2.385 -6.406 -11.242 1 95.94 96 ALA B C 1
ATOM 2835 O O . ALA B 1 96 ? -3.246 -6.59 -12.102 1 95.94 96 ALA B O 1
ATOM 2836 N N . ALA B 1 97 ? -2.643 -5.934 -10.047 1 92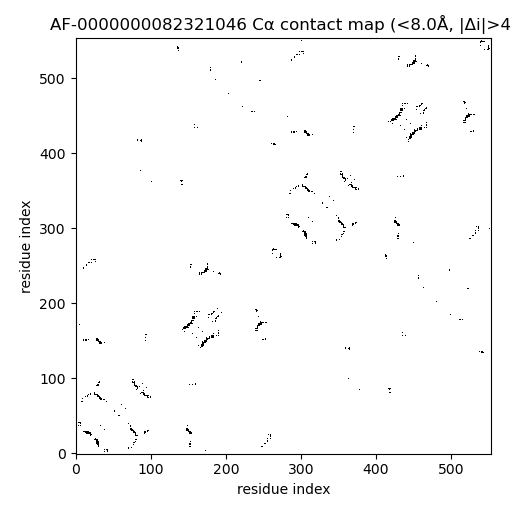.44 97 ALA B N 1
ATOM 2837 C CA . ALA B 1 97 ? -3.994 -5.5 -9.703 1 92.44 97 ALA B CA 1
ATOM 2838 C C . ALA B 1 97 ? -4.473 -4.402 -10.648 1 92.44 97 ALA B C 1
ATOM 2840 O O . ALA B 1 97 ? -5.613 -4.43 -11.117 1 92.44 97 ALA B O 1
ATOM 2841 N N . GLN B 1 98 ? -3.619 -3.449 -10.906 1 88.62 98 GLN B N 1
ATOM 2842 C CA . GLN B 1 98 ? -3.965 -2.363 -11.82 1 88.62 98 GLN B CA 1
ATOM 2843 C C . GLN B 1 98 ? -4.219 -2.891 -13.234 1 88.62 98 GLN B C 1
ATOM 2845 O O . GLN B 1 98 ? -5.164 -2.463 -13.898 1 88.62 98 GLN B O 1
ATOM 2850 N N . ASN B 1 99 ? -3.346 -3.744 -13.688 1 92.25 99 ASN B N 1
ATOM 2851 C CA . ASN B 1 99 ? -3.52 -4.336 -15.016 1 92.25 99 ASN B CA 1
ATOM 2852 C C . ASN B 1 99 ? -4.852 -5.07 -15.133 1 92.25 99 ASN B C 1
ATOM 2854 O O . ASN B 1 99 ? -5.492 -5.039 -16.188 1 92.25 99 ASN B O 1
ATOM 2858 N N . LEU B 1 100 ? -5.219 -5.754 -14.055 1 92.62 100 LEU B N 1
ATOM 2859 C CA . LEU B 1 100 ? -6.5 -6.453 -14.039 1 92.62 100 LEU B CA 1
ATOM 2860 C C . LEU B 1 100 ? -7.656 -5.469 -14.156 1 92.62 100 LEU B C 1
ATOM 2862 O O . LEU B 1 100 ? -8.594 -5.699 -14.922 1 92.62 100 LEU B O 1
ATOM 2866 N N . MET B 1 101 ? -7.602 -4.414 -13.391 1 86.12 101 MET B N 1
ATOM 2867 C CA . MET B 1 101 ? -8.656 -3.406 -13.406 1 86.12 101 MET B CA 1
ATOM 2868 C C . MET B 1 101 ? -8.781 -2.764 -14.789 1 86.12 101 MET B C 1
ATOM 2870 O O . MET B 1 101 ? -9.883 -2.502 -15.258 1 86.12 101 MET B O 1
ATOM 2874 N N . ASP B 1 102 ? -7.664 -2.486 -15.391 1 85.88 102 ASP B N 1
ATOM 2875 C CA . ASP B 1 102 ? -7.648 -1.894 -16.734 1 85.88 102 ASP B CA 1
ATOM 2876 C C . ASP B 1 102 ? -8.266 -2.836 -17.75 1 85.88 102 ASP B C 1
ATOM 2878 O O . ASP B 1 102 ? -8.984 -2.396 -18.656 1 85.88 102 ASP B O 1
ATOM 2882 N N . ALA B 1 103 ? -7.922 -4.078 -17.625 1 86.44 103 ALA B N 1
ATOM 2883 C CA . ALA B 1 103 ? -8.453 -5.078 -18.562 1 86.44 103 ALA B CA 1
ATOM 2884 C C . ALA B 1 103 ? -9.969 -5.199 -18.422 1 86.44 103 ALA B C 1
ATOM 2886 O O . ALA B 1 103 ? -10.68 -5.328 -19.422 1 86.44 103 ALA B O 1
ATOM 2887 N N . VAL B 1 104 ? -10.453 -5.156 -17.188 1 81 104 VAL B N 1
ATOM 2888 C CA . VAL B 1 104 ? -11.883 -5.27 -16.922 1 81 104 VAL B CA 1
ATOM 2889 C C . VAL B 1 104 ? -12.609 -4.031 -17.453 1 81 104 VAL B C 1
ATOM 2891 O O . VAL B 1 104 ? -13.68 -4.141 -18.047 1 81 104 VAL B O 1
ATOM 2894 N N . ALA B 1 105 ? -12.031 -2.861 -17.266 1 77.75 105 ALA B N 1
ATOM 2895 C CA . ALA B 1 105 ? -12.633 -1.61 -17.719 1 77.75 105 ALA B CA 1
ATOM 2896 C C . ALA B 1 105 ? -12.711 -1.565 -19.25 1 77.75 105 ALA B C 1
ATOM 2898 O O . ALA B 1 105 ? -13.695 -1.078 -19.812 1 77.75 105 ALA B O 1
ATOM 2899 N N . ARG B 1 106 ? -11.727 -2.027 -19.875 1 76.25 106 ARG B N 1
ATOM 2900 C CA . ARG B 1 106 ? -11.719 -2.066 -21.328 1 76.25 106 ARG B CA 1
ATOM 2901 C C . ARG B 1 106 ? -12.766 -3.037 -21.859 1 76.25 106 ARG B C 1
ATOM 2903 O O . ARG B 1 106 ? -13.383 -2.783 -22.891 1 76.25 106 ARG B O 1
ATOM 2910 N N . GLY B 1 107 ? -12.844 -4.109 -21.141 1 73.25 107 GLY B N 1
ATOM 2911 C CA . GLY B 1 107 ? -13.844 -5.082 -21.562 1 73.25 107 GLY B CA 1
ATOM 2912 C C . GLY B 1 107 ? -15.266 -4.578 -21.391 1 73.25 107 GLY B C 1
ATOM 2913 O O . GLY B 1 107 ? -16.109 -4.828 -22.25 1 73.25 107 GLY B O 1
ATOM 2914 N N . ARG B 1 108 ? -15.531 -3.889 -20.359 1 63.97 108 ARG B N 1
ATOM 2915 C CA . ARG B 1 108 ? -16.859 -3.312 -20.141 1 63.97 108 ARG B CA 1
ATOM 2916 C C . ARG B 1 108 ? -17.156 -2.234 -21.172 1 63.97 108 ARG B C 1
ATOM 2918 O O . ARG B 1 108 ? -18.297 -2.102 -21.625 1 63.97 108 ARG B O 1
ATOM 2925 N N . GLY B 1 109 ? -16.188 -1.461 -21.375 1 55.72 109 GLY B N 1
ATOM 2926 C CA . GLY B 1 109 ? -16.375 -0.444 -22.406 1 55.72 109 GLY B CA 1
ATOM 2927 C C . GLY B 1 109 ? -16.656 -1.023 -23.766 1 55.72 109 GLY B C 1
ATOM 2928 O O . GLY B 1 109 ? -17.484 -0.494 -24.516 1 55.72 109 GLY B O 1
ATOM 2929 N N . ALA B 1 110 ? -16 -2.061 -24.016 1 55.19 110 ALA B N 1
ATOM 2930 C CA . ALA B 1 110 ? -16.219 -2.73 -25.297 1 55.19 110 ALA B CA 1
ATOM 2931 C C . ALA B 1 110 ? -17.625 -3.338 -25.359 1 55.19 110 ALA B C 1
ATOM 2933 O O . ALA B 1 110 ? -18.266 -3.322 -26.406 1 55.19 110 ALA B O 1
ATOM 2934 N N . ARG B 1 111 ? -18.125 -3.822 -24.328 1 51.84 111 ARG B N 1
ATOM 2935 C CA . ARG B 1 111 ? -19.484 -4.352 -24.297 1 51.84 111 ARG B CA 1
ATOM 2936 C C . ARG B 1 111 ? -20.5 -3.229 -24.391 1 51.84 111 ARG B C 1
ATOM 2938 O O . ARG B 1 111 ? -21.562 -3.385 -25.016 1 51.84 111 ARG B O 1
ATOM 2945 N N . ALA B 1 112 ? -20.234 -2.152 -23.75 1 51.19 112 ALA B N 1
ATOM 2946 C CA . ALA B 1 112 ? -21.141 -1.017 -23.766 1 51.19 112 ALA B CA 1
ATOM 2947 C C . ALA B 1 112 ? -21.234 -0.417 -25.172 1 51.19 112 ALA B C 1
ATOM 2949 O O . ALA B 1 112 ? -22.312 0.007 -25.594 1 51.19 112 ALA B O 1
ATOM 2950 N N . SER B 1 113 ? -20.188 -0.359 -25.797 1 51.22 113 SER B N 1
ATOM 2951 C CA . SER B 1 113 ? -20.219 0.122 -27.188 1 51.22 113 SER B CA 1
ATOM 2952 C C . SER B 1 113 ? -20.922 -0.876 -28.094 1 51.22 113 SER B C 1
ATOM 2954 O O . SER B 1 113 ? -21.562 -0.486 -29.078 1 51.22 113 SER B O 1
ATOM 2956 N N . ALA B 1 114 ? -20.812 -2.111 -27.797 1 50.53 114 ALA B N 1
ATOM 2957 C CA . ALA B 1 114 ? -21.469 -3.107 -28.641 1 50.53 114 ALA B CA 1
ATOM 2958 C C . ALA B 1 114 ? -22.969 -3.162 -28.359 1 50.53 114 ALA B C 1
ATOM 2960 O O . ALA B 1 114 ? -23.75 -3.561 -29.234 1 50.53 114 ALA B O 1
ATOM 2961 N N . SER B 1 115 ? -23.359 -2.932 -27.141 1 46.31 115 SER B N 1
ATOM 2962 C CA . SER B 1 115 ? -24.781 -3.027 -26.766 1 46.31 115 SER B CA 1
ATOM 2963 C C . SER B 1 115 ? -25.562 -1.822 -27.281 1 46.31 115 SER B C 1
ATOM 2965 O O . SER B 1 115 ? -26.797 -1.866 -27.359 1 46.31 115 SER B O 1
ATOM 2967 N N . SER B 1 116 ? -24.984 -0.799 -27.5 1 43.12 116 SER B N 1
ATOM 2968 C CA . SER B 1 116 ? -25.75 0.358 -27.953 1 43.12 116 SER B CA 1
ATOM 2969 C C . SER B 1 116 ? -26.234 0.17 -29.375 1 43.12 116 SER B C 1
ATOM 2971 O O . SER B 1 116 ? -27.047 0.961 -29.875 1 43.12 116 SER B O 1
ATOM 2973 N N . SER B 1 117 ? -25.766 -0.839 -30.109 1 39.47 117 SER B N 1
ATOM 2974 C CA . SER B 1 117 ? -26.297 -0.83 -31.469 1 39.47 117 SER B CA 1
ATOM 2975 C C . SER B 1 117 ? -27.672 -1.482 -31.516 1 39.47 117 SER B C 1
ATOM 2977 O O . SER B 1 117 ? -28.469 -1.194 -32.406 1 39.47 117 SER B O 1
ATOM 2979 N N . GLU B 1 118 ? -27.828 -2.619 -30.844 1 34.5 118 GLU B N 1
ATOM 2980 C CA . GLU B 1 118 ? -29.031 -3.367 -31.203 1 34.5 118 GLU B CA 1
ATOM 2981 C C . GLU B 1 118 ? -30.234 -2.922 -30.359 1 34.5 118 GLU B C 1
ATOM 2983 O O . GLU B 1 118 ? -31.312 -3.521 -30.438 1 34.5 118 GLU B O 1
ATOM 2988 N N . ALA B 1 119 ? -30.094 -2.006 -29.469 1 38.38 119 ALA B N 1
ATOM 2989 C CA . ALA B 1 119 ? -31.141 -1.856 -28.469 1 38.38 119 ALA B CA 1
ATOM 2990 C C . ALA B 1 119 ? -32.406 -1.225 -29.078 1 38.38 119 ALA B C 1
ATOM 2992 O O . ALA B 1 119 ? -33.219 -0.664 -28.359 1 38.38 119 ALA B O 1
ATOM 2993 N N . GLY B 1 120 ? -32.594 -1.378 -30.375 1 31.69 120 GLY B N 1
ATOM 2994 C CA . GLY B 1 120 ? -33.844 -0.769 -30.766 1 31.69 120 GLY B CA 1
ATOM 2995 C C . GLY B 1 120 ? -35.062 -1.505 -30.219 1 31.69 120 GLY B C 1
ATOM 2996 O O . GLY B 1 120 ? -36.188 -1.113 -30.484 1 31.69 120 GLY B O 1
ATOM 2997 N N . ARG B 1 121 ? -34.969 -2.873 -30.109 1 28.02 121 ARG B N 1
ATOM 2998 C CA . ARG B 1 121 ? -36.281 -3.453 -30.125 1 28.02 121 ARG B CA 1
ATOM 2999 C C . ARG B 1 121 ? -37 -3.234 -28.797 1 28.02 121 ARG B C 1
ATOM 3001 O O . ARG B 1 121 ? -36.375 -2.908 -27.797 1 28.02 121 ARG B O 1
ATOM 3008 N N . GLY B 1 122 ? -38.219 -4.027 -28.453 1 29.14 122 GLY B N 1
ATOM 3009 C CA . GLY B 1 122 ? -39.438 -3.916 -27.672 1 29.14 122 GLY B CA 1
ATOM 3010 C C . GLY B 1 122 ? -39.219 -4.027 -26.188 1 29.14 122 GLY B C 1
ATOM 3011 O O . GLY B 1 122 ? -38.406 -4.855 -25.734 1 29.14 122 GLY B O 1
ATOM 3012 N N . LYS B 1 123 ? -39.406 -3.008 -25.359 1 28.83 123 LYS B N 1
ATOM 3013 C CA . LYS B 1 123 ? -39.156 -2.682 -23.953 1 28.83 123 LYS B CA 1
ATOM 3014 C C . LYS B 1 123 ? -40 -3.568 -23.031 1 28.83 123 LYS B C 1
ATOM 3016 O O . LYS B 1 123 ? -41.156 -3.293 -22.797 1 28.83 123 LYS B O 1
ATOM 3021 N N . GLY B 1 124 ? -39.969 -4.926 -23.25 1 25.75 124 GLY B N 1
ATOM 3022 C CA . GLY B 1 124 ? -40.844 -5.535 -22.281 1 25.75 124 GLY B CA 1
ATOM 3023 C C . GLY B 1 124 ? -40.5 -5.195 -20.844 1 25.75 124 GLY B C 1
ATOM 3024 O O . GLY B 1 124 ? -39.406 -4.703 -20.562 1 25.75 124 GLY B O 1
ATOM 3025 N N . ALA B 1 125 ? -41.469 -5.41 -19.844 1 26.22 125 ALA B N 1
ATOM 3026 C CA . ALA B 1 125 ? -41.625 -5.043 -18.438 1 26.22 125 ALA B CA 1
ATOM 3027 C C . ALA B 1 125 ? -40.5 -5.621 -17.594 1 26.22 125 ALA B C 1
ATOM 3029 O O . ALA B 1 125 ? -40.25 -6.832 -17.625 1 26.22 125 ALA B O 1
ATOM 3030 N N . ALA B 1 126 ? -39.469 -4.879 -17.438 1 25.81 126 ALA B N 1
ATOM 3031 C CA . ALA B 1 126 ? -38.281 -5.238 -16.656 1 25.81 126 ALA B CA 1
ATOM 3032 C C . ALA B 1 126 ? -38.688 -5.754 -15.281 1 25.81 126 ALA B C 1
ATOM 3034 O O . ALA B 1 126 ? -39.594 -5.23 -14.648 1 25.81 126 ALA B O 1
ATOM 3035 N N . ASP B 1 127 ? -38.5 -7.043 -15.023 1 29.66 127 ASP B N 1
ATOM 3036 C CA . ASP B 1 127 ? -38.625 -7.738 -13.742 1 29.66 127 ASP B CA 1
ATOM 3037 C C . ASP B 1 127 ? -37.969 -6.938 -12.625 1 29.66 127 ASP B C 1
ATOM 3039 O O . ASP B 1 127 ? -37.031 -6.164 -12.867 1 29.66 127 ASP B O 1
ATOM 3043 N N . PRO B 1 128 ? -38.562 -6.93 -11.414 1 26.78 128 PRO B N 1
ATOM 3044 C CA . PRO B 1 128 ? -38.188 -6.211 -10.195 1 26.78 128 PRO B CA 1
ATOM 3045 C C . PRO B 1 128 ? -36.719 -6.41 -9.812 1 26.78 128 PRO B C 1
ATOM 3047 O O . PRO B 1 128 ? -36.188 -7.488 -10.039 1 26.78 128 PRO B O 1
ATOM 3050 N N . VAL B 1 129 ? -36.031 -5.414 -10.008 1 26.64 129 VAL B N 1
ATOM 3051 C CA . VAL B 1 129 ? -34.656 -5.238 -9.578 1 26.64 129 VAL B CA 1
ATOM 3052 C C . VAL B 1 129 ? -34.5 -5.746 -8.148 1 26.64 129 VAL B C 1
ATOM 3054 O O . VAL B 1 129 ? -35.219 -5.34 -7.246 1 26.64 129 VAL B O 1
ATOM 3057 N N . ASP B 1 130 ? -34.281 -7.012 -7.941 1 28.36 130 ASP B N 1
ATOM 3058 C CA . ASP B 1 130 ? -33.844 -7.543 -6.66 1 28.36 130 ASP B CA 1
ATOM 3059 C C . ASP B 1 130 ? -32.875 -6.582 -5.98 1 28.36 130 ASP B C 1
ATOM 3061 O O . ASP B 1 130 ? -31.906 -6.109 -6.602 1 28.36 130 ASP B O 1
ATOM 3065 N N . GLU B 1 131 ? -33.344 -5.852 -5.039 1 27.58 131 GLU B N 1
ATOM 3066 C CA . GLU B 1 131 ? -32.781 -4.961 -4.027 1 27.58 131 GLU B CA 1
ATOM 3067 C C . GLU B 1 131 ? -31.562 -5.582 -3.369 1 27.58 131 GLU B C 1
ATOM 3069 O O . GLU B 1 131 ? -31.672 -6.234 -2.328 1 27.58 131 GLU B O 1
ATOM 3074 N N . GLU B 1 132 ? -30.844 -6.461 -4 1 29.22 132 GLU B N 1
ATOM 3075 C CA . GLU B 1 132 ? -29.656 -6.82 -3.217 1 29.22 132 GLU B CA 1
ATOM 3076 C C . GLU B 1 132 ? -29.016 -5.59 -2.59 1 29.22 132 GLU B C 1
ATOM 3078 O O . GLU B 1 132 ? -28.688 -4.633 -3.293 1 29.22 132 GLU B O 1
ATOM 3083 N N . SER B 1 133 ? -29.453 -5.238 -1.43 1 28.48 133 SER B N 1
ATOM 3084 C CA . SER B 1 133 ? -28.938 -4.336 -0.406 1 28.48 133 SER B CA 1
ATOM 3085 C C . SER B 1 133 ? -27.422 -4.297 -0.421 1 28.48 133 SER B C 1
ATOM 3087 O O . SER B 1 133 ? -26.766 -5.062 0.29 1 28.48 133 SER B O 1
ATOM 3089 N N . ASP B 1 134 ? -26.891 -4.395 -1.529 1 29.67 134 ASP B N 1
ATOM 3090 C CA . ASP B 1 134 ? -25.438 -4.266 -1.59 1 29.67 134 ASP B CA 1
ATOM 3091 C C . ASP B 1 134 ? -24.953 -3.053 -0.798 1 29.67 134 ASP B C 1
ATOM 3093 O O . ASP B 1 134 ? -25.391 -1.929 -1.045 1 29.67 134 ASP B O 1
ATOM 3097 N N . ASN B 1 135 ? -24.766 -3.248 0.48 1 28.94 135 ASN B N 1
ATOM 3098 C CA . ASN B 1 135 ? -24.203 -2.352 1.479 1 28.94 135 ASN B CA 1
ATOM 3099 C C . ASN B 1 135 ? -23.203 -1.378 0.855 1 28.94 135 ASN B C 1
ATOM 3101 O O . ASN B 1 135 ? -22.219 -1.796 0.239 1 28.94 135 ASN B O 1
ATOM 3105 N N . VAL B 1 136 ? -23.688 -0.304 0.387 1 29.8 136 VAL B N 1
ATOM 3106 C CA . VAL B 1 136 ? -23.125 0.925 -0.163 1 29.8 136 VAL B CA 1
ATOM 3107 C C . VAL B 1 136 ? -21.781 1.229 0.512 1 29.8 136 VAL B C 1
ATOM 3109 O O . VAL B 1 136 ? -20.875 1.801 -0.108 1 29.8 136 VAL B O 1
ATOM 3112 N N . TRP B 1 137 ? -21.797 1.096 1.809 1 31.58 137 TRP B N 1
ATOM 3113 C CA . TRP B 1 137 ? -20.594 1.521 2.52 1 31.58 137 TRP B CA 1
ATOM 3114 C C . TRP B 1 137 ? -19.375 0.782 2.002 1 31.58 137 TRP B C 1
ATOM 3116 O O . TRP B 1 137 ? -18.234 1.235 2.195 1 31.58 137 TRP B O 1
ATOM 3126 N N . THR B 1 138 ? -19.516 -0.526 1.679 1 33 138 THR B N 1
ATOM 3127 C CA . THR B 1 138 ? -18.406 -1.357 1.24 1 33 138 THR B CA 1
ATOM 3128 C C . THR B 1 138 ? -18.094 -1.118 -0.236 1 33 138 THR B C 1
ATOM 3130 O O . THR B 1 138 ? -17.516 -1.98 -0.905 1 33 138 THR B O 1
ATOM 3133 N N . SER B 1 139 ? -18.797 -0.316 -0.887 1 33.78 139 SER B N 1
ATOM 3134 C CA . SER B 1 139 ? -18.297 -0.202 -2.252 1 33.78 139 SER B CA 1
ATOM 3135 C C . SER B 1 139 ? -16.812 0.129 -2.266 1 33.78 139 SER B C 1
ATOM 3137 O O . SER B 1 139 ? -16.422 1.294 -2.139 1 33.78 139 SER B O 1
ATOM 3139 N N . SER B 1 140 ? -16 -0.505 -1.543 1 38.75 140 SER B N 1
ATOM 3140 C CA . SER B 1 140 ? -14.562 -0.393 -1.719 1 38.75 140 SER B CA 1
ATOM 3141 C C . SER B 1 140 ? -14.195 -0.281 -3.193 1 38.75 140 SER B C 1
ATOM 3143 O O . SER B 1 140 ? -14.617 -1.103 -4.008 1 38.75 140 SER B O 1
ATOM 3145 N N . PRO B 1 141 ? -14.008 0.896 -3.672 1 39.88 141 PRO B N 1
ATOM 3146 C CA . PRO B 1 141 ? -13.578 1.074 -5.062 1 39.88 141 PRO B CA 1
ATOM 3147 C C . PRO B 1 141 ? -12.727 -0.084 -5.57 1 39.88 141 PRO B C 1
ATOM 3149 O O . PRO B 1 141 ? -12.352 -0.113 -6.746 1 39.88 141 PRO B O 1
ATOM 3152 N N . LEU B 1 142 ? -11.898 -0.684 -4.734 1 48.41 142 LEU B N 1
ATOM 3153 C CA . LEU B 1 142 ? -11.094 -1.712 -5.383 1 48.41 142 LEU B CA 1
ATOM 3154 C C . LEU B 1 142 ? -11.977 -2.828 -5.934 1 48.41 142 LEU B C 1
ATOM 3156 O O . LEU B 1 142 ? -12.914 -3.27 -5.266 1 48.41 142 LEU B O 1
ATOM 3160 N N . SER B 1 143 ? -12.094 -2.889 -7.277 1 58.97 143 SER B N 1
ATOM 3161 C CA . SER B 1 143 ? -12.609 -4.137 -7.824 1 58.97 143 SER B CA 1
ATOM 3162 C C . SER B 1 143 ? -12.141 -5.336 -7.012 1 58.97 143 SER B C 1
ATOM 3164 O O . SER B 1 143 ? -10.969 -5.41 -6.625 1 58.97 143 SER B O 1
ATOM 3166 N N . SER B 1 144 ? -13.008 -6.055 -6.336 1 82.06 144 SER B N 1
ATOM 3167 C CA . SER B 1 144 ? -12.789 -7.164 -5.41 1 82.06 144 SER B CA 1
ATOM 3168 C C . SER B 1 144 ? -11.945 -8.258 -6.047 1 82.06 144 SER B C 1
ATOM 3170 O O . SER B 1 144 ? -12.141 -8.602 -7.215 1 82.06 144 SER B O 1
ATOM 3172 N N . LEU B 1 145 ? -10.844 -8.57 -5.426 1 92.62 145 LEU B N 1
ATOM 3173 C CA . LEU B 1 145 ? -10 -9.695 -5.82 1 92.62 145 LEU B CA 1
ATOM 3174 C C . LEU B 1 145 ? -10.469 -10.984 -5.152 1 92.62 145 LEU B C 1
ATOM 3176 O O . LEU B 1 145 ? -9.703 -11.953 -5.055 1 92.62 145 LEU B O 1
ATOM 3180 N N . ALA B 1 146 ? -11.703 -10.984 -4.781 1 93.38 146 ALA B N 1
ATOM 3181 C CA . ALA B 1 146 ? -12.227 -12.094 -3.994 1 93.38 146 ALA B CA 1
ATOM 3182 C C . ALA B 1 146 ? -12.266 -13.383 -4.816 1 93.38 146 ALA B C 1
ATOM 3184 O O . ALA B 1 146 ? -12.32 -14.484 -4.262 1 93.38 146 ALA B O 1
ATOM 3185 N N . GLU B 1 147 ? -12.266 -13.273 -6.109 1 94.88 147 GLU B N 1
ATOM 3186 C CA . GLU B 1 147 ? -12.352 -14.445 -6.977 1 94.88 147 GLU B CA 1
ATOM 3187 C C . GLU B 1 147 ? -10.992 -14.797 -7.578 1 94.88 147 GLU B C 1
ATOM 3189 O O . GLU B 1 147 ? -10.914 -15.586 -8.516 1 94.88 147 GLU B O 1
ATOM 3194 N N . TYR B 1 148 ? -9.938 -14.164 -7.016 1 96.81 148 TYR B N 1
ATOM 3195 C CA . TYR B 1 148 ? -8.633 -14.352 -7.637 1 96.81 148 TYR B CA 1
ATOM 3196 C C . TYR B 1 148 ? -7.641 -14.945 -6.648 1 96.81 148 TYR B C 1
ATOM 3198 O O . TYR B 1 148 ? -7.738 -14.711 -5.441 1 96.81 148 TYR B O 1
ATOM 3206 N N . VAL B 1 149 ? -6.684 -15.758 -7.215 1 98.38 149 VAL B N 1
ATOM 3207 C CA . VAL B 1 149 ? -5.512 -16.281 -6.531 1 98.38 149 VAL B CA 1
ATOM 3208 C C . VAL B 1 149 ? -4.254 -15.57 -7.027 1 98.38 149 VAL B C 1
ATOM 3210 O O . VAL B 1 149 ? -4.098 -15.344 -8.227 1 98.38 149 VAL B O 1
ATOM 3213 N N . LEU B 1 150 ? -3.449 -15.195 -6.059 1 98.75 150 LEU B N 1
ATOM 3214 C CA . LEU B 1 150 ? -2.186 -14.562 -6.41 1 98.75 150 LEU B CA 1
ATOM 3215 C C . LEU B 1 150 ? -1.024 -15.539 -6.273 1 98.75 150 LEU B C 1
ATOM 3217 O O . LEU B 1 150 ? -0.882 -16.203 -5.238 1 98.75 150 LEU B O 1
ATOM 3221 N N . TYR B 1 151 ? -0.265 -15.695 -7.348 1 98.94 151 TYR B N 1
ATOM 3222 C CA . TYR B 1 151 ? 1.059 -16.297 -7.305 1 98.94 151 TYR B CA 1
ATOM 3223 C C . TYR B 1 151 ? 2.15 -15.242 -7.371 1 98.94 151 TYR B C 1
ATOM 3225 O O . TYR B 1 151 ? 2.213 -14.469 -8.328 1 98.94 151 TYR B O 1
ATOM 3233 N N . VAL B 1 152 ? 3.01 -15.18 -6.336 1 98.94 152 VAL B N 1
ATOM 3234 C CA . VAL B 1 152 ? 4.043 -14.148 -6.301 1 98.94 152 VAL B CA 1
ATOM 3235 C C . VAL B 1 152 ? 5.355 -14.75 -5.809 1 98.94 152 VAL B C 1
ATOM 3237 O O . VAL B 1 152 ? 5.359 -15.633 -4.945 1 98.94 152 VAL B O 1
ATOM 3240 N N . THR B 1 153 ? 6.48 -14.258 -6.344 1 98.88 153 THR B N 1
ATOM 3241 C CA . THR B 1 153 ? 7.77 -14.906 -6.125 1 98.88 153 THR B CA 1
ATOM 3242 C C . THR B 1 153 ? 8.289 -14.625 -4.719 1 98.88 153 THR B C 1
ATOM 3244 O O . THR B 1 153 ? 9.023 -15.43 -4.148 1 98.88 153 THR B O 1
ATOM 3247 N N . VAL B 1 154 ? 7.934 -13.469 -4.188 1 98.75 154 VAL B N 1
ATOM 3248 C CA . VAL B 1 154 ? 8.375 -13.062 -2.859 1 98.75 154 VAL B CA 1
ATOM 3249 C C . VAL B 1 154 ? 7.164 -12.742 -1.987 1 98.75 154 VAL B C 1
ATOM 3251 O O . VAL B 1 154 ? 6.195 -12.141 -2.459 1 98.75 154 VAL B O 1
ATOM 3254 N N . GLU B 1 155 ? 7.242 -13.133 -0.748 1 98.69 155 GLU B N 1
ATOM 3255 C CA . GLU B 1 155 ? 6.184 -12.797 0.199 1 98.69 155 GLU B CA 1
ATOM 3256 C C . GLU B 1 155 ? 5.75 -11.344 0.058 1 98.69 155 GLU B C 1
ATOM 3258 O O . GLU B 1 155 ? 6.586 -10.438 0.061 1 98.69 155 GLU B O 1
ATOM 3263 N N . PRO B 1 156 ? 4.426 -11.086 -0.068 1 98.5 156 PRO B N 1
ATOM 3264 C CA . PRO B 1 156 ? 3.977 -9.695 -0.124 1 98.5 156 PRO B CA 1
ATOM 3265 C C . PRO B 1 156 ? 4.461 -8.867 1.065 1 98.5 156 PRO B C 1
ATOM 3267 O O . PRO B 1 156 ? 4.438 -9.344 2.203 1 98.5 156 PRO B O 1
ATOM 3270 N N . CYS B 1 157 ? 4.941 -7.672 0.787 1 96.25 157 CYS B N 1
ATOM 3271 C CA . CYS B 1 157 ? 5.297 -6.758 1.867 1 96.25 157 CYS B CA 1
ATOM 3272 C C . CYS B 1 157 ? 4.055 -6.285 2.615 1 96.25 157 CYS B C 1
ATOM 3274 O O . CYS B 1 157 ? 2.93 -6.555 2.188 1 96.25 157 CYS B O 1
ATOM 3276 N N . VAL B 1 158 ? 4.234 -5.613 3.697 1 95.5 158 VAL B N 1
ATOM 3277 C CA . VAL B 1 158 ? 3.129 -5.117 4.512 1 95.5 158 VAL B CA 1
ATOM 3278 C C . VAL B 1 158 ? 2.203 -4.254 3.658 1 95.5 158 VAL B C 1
ATOM 3280 O O . VAL B 1 158 ? 0.978 -4.367 3.752 1 95.5 158 VAL B O 1
ATOM 3283 N N . MET B 1 159 ? 2.709 -3.395 2.807 1 94.81 159 MET B N 1
ATOM 3284 C CA . MET B 1 159 ? 1.929 -2.512 1.946 1 94.81 159 MET B CA 1
ATOM 3285 C C . MET B 1 159 ? 1.074 -3.316 0.972 1 94.81 159 MET B C 1
ATOM 3287 O O . MET B 1 159 ? -0.133 -3.092 0.867 1 94.81 159 MET B O 1
ATOM 3291 N N . CYS B 1 160 ? 1.702 -4.238 0.335 1 96.38 160 CYS B N 1
ATOM 3292 C CA . CYS B 1 160 ? 0.993 -5.055 -0.643 1 96.38 160 CYS B CA 1
ATOM 3293 C C . CYS B 1 160 ? 0.012 -6 0.043 1 96.38 160 CYS B C 1
ATOM 3295 O O . CYS B 1 160 ? -1.063 -6.277 -0.489 1 96.38 160 CYS B O 1
ATOM 3297 N N . GLY B 1 161 ? 0.461 -6.527 1.214 1 96.81 161 GLY B N 1
ATOM 3298 C CA . GLY B 1 161 ? -0.451 -7.352 1.989 1 96.81 161 GLY B CA 1
ATOM 3299 C C . GLY B 1 161 ? -1.729 -6.629 2.375 1 96.81 161 GLY B C 1
ATOM 3300 O O . GLY B 1 161 ? -2.814 -7.211 2.328 1 96.81 161 GLY B O 1
ATOM 3301 N N . ALA B 1 162 ? -1.586 -5.398 2.781 1 94.69 162 ALA B N 1
ATOM 3302 C CA . ALA B 1 162 ? -2.76 -4.598 3.123 1 94.69 162 ALA B CA 1
ATOM 3303 C C . ALA B 1 162 ? -3.672 -4.414 1.913 1 94.69 162 ALA B C 1
ATOM 3305 O O . ALA B 1 162 ? -4.895 -4.543 2.023 1 94.69 162 ALA B O 1
ATOM 3306 N N . MET B 1 163 ? -3.074 -4.105 0.765 1 93.38 163 MET B N 1
ATOM 3307 C CA . MET B 1 163 ? -3.859 -3.949 -0.456 1 93.38 163 MET B CA 1
ATOM 3308 C C . MET B 1 163 ? -4.633 -5.227 -0.774 1 93.38 163 MET B C 1
ATOM 3310 O O . MET B 1 163 ? -5.805 -5.168 -1.15 1 93.38 163 MET B O 1
ATOM 3314 N N . LEU B 1 164 ? -3.961 -6.336 -0.601 1 95.38 164 LEU B N 1
ATOM 3315 C CA . LEU B 1 164 ? -4.598 -7.625 -0.847 1 95.38 164 LEU B CA 1
ATOM 3316 C C . LEU B 1 164 ? -5.73 -7.871 0.143 1 95.38 164 LEU B C 1
ATOM 3318 O O . LEU B 1 164 ? -6.781 -8.398 -0.229 1 95.38 164 LEU B O 1
ATOM 3322 N N . LEU B 1 165 ? -5.523 -7.5 1.363 1 93.94 165 LEU B N 1
ATOM 3323 C CA . LEU B 1 165 ? -6.531 -7.613 2.408 1 93.94 165 LEU B CA 1
ATOM 3324 C C . LEU B 1 165 ? -7.758 -6.77 2.078 1 93.94 165 LEU B C 1
ATOM 3326 O O . LEU B 1 165 ? -8.891 -7.254 2.139 1 93.94 165 LEU B O 1
ATOM 3330 N N . TYR B 1 166 ? -7.48 -5.5 1.698 1 89.81 166 TYR B N 1
ATOM 3331 C CA . TYR B 1 166 ? -8.578 -4.586 1.382 1 89.81 166 TYR B CA 1
ATOM 3332 C C . TYR B 1 166 ? -9.367 -5.082 0.179 1 89.81 166 TYR B C 1
ATOM 3334 O O . TYR B 1 166 ? -10.586 -4.895 0.113 1 89.81 166 TYR B O 1
ATOM 3342 N N . SER B 1 167 ? -8.68 -5.703 -0.719 1 90.69 167 SER B N 1
ATOM 3343 C CA . SER B 1 167 ? -9.305 -6.145 -1.961 1 90.69 167 SER B CA 1
ATOM 3344 C C . SER B 1 167 ? -9.891 -7.547 -1.818 1 90.69 167 SER B C 1
ATOM 3346 O O . SER B 1 167 ? -10.406 -8.109 -2.785 1 90.69 167 SER B O 1
ATOM 3348 N N . ARG B 1 168 ? -9.695 -8.164 -0.696 1 92.44 168 ARG B N 1
ATOM 3349 C CA . ARG B 1 168 ? -10.273 -9.453 -0.338 1 92.44 168 ARG B CA 1
ATOM 3350 C C . ARG B 1 168 ? -9.75 -10.562 -1.246 1 92.44 168 ARG B C 1
ATOM 3352 O O . ARG B 1 168 ? -10.523 -11.383 -1.738 1 92.44 168 ARG B O 1
ATOM 3359 N N . ILE B 1 169 ? -8.438 -10.578 -1.444 1 95.81 169 ILE B N 1
ATOM 3360 C CA . ILE B 1 169 ? -7.82 -11.641 -2.23 1 95.81 169 ILE B CA 1
ATOM 3361 C C . ILE B 1 169 ? -8.211 -13 -1.652 1 95.81 169 ILE B C 1
ATOM 3363 O O . ILE B 1 169 ? -8.281 -13.164 -0.432 1 95.81 169 ILE B O 1
ATOM 3367 N N . ALA B 1 170 ? -8.531 -13.953 -2.535 1 96.12 170 ALA B N 1
ATOM 3368 C CA . ALA B 1 170 ? -8.984 -15.266 -2.082 1 96.12 170 ALA B CA 1
ATOM 3369 C C . ALA B 1 170 ? -7.836 -16.062 -1.475 1 96.12 170 ALA B C 1
ATOM 3371 O O . ALA B 1 170 ? -7.996 -16.703 -0.431 1 96.12 170 ALA B O 1
ATOM 3372 N N . HIS B 1 171 ? -6.734 -16.047 -2.164 1 98 171 HIS B N 1
ATOM 3373 C CA . HIS B 1 171 ? -5.598 -16.891 -1.801 1 98 171 HIS B CA 1
ATOM 3374 C C . HIS B 1 171 ? -4.293 -16.312 -2.342 1 98 171 HIS B C 1
ATOM 3376 O O . HIS B 1 171 ? -4.266 -15.758 -3.441 1 98 171 HIS B O 1
ATOM 3382 N N . VAL B 1 172 ? -3.23 -16.484 -1.51 1 98.75 172 VAL B N 1
ATOM 3383 C CA . VAL B 1 172 ? -1.905 -16.047 -1.937 1 98.75 172 VAL B CA 1
ATOM 3384 C C . VAL B 1 172 ? -0.913 -17.203 -1.804 1 98.75 172 VAL B C 1
ATOM 3386 O O . VAL B 1 172 ? -0.773 -17.781 -0.728 1 98.75 172 VAL B O 1
ATOM 3389 N N . PHE B 1 173 ? -0.26 -17.547 -2.93 1 98.81 173 PHE B N 1
ATOM 3390 C CA . PHE B 1 173 ? 0.927 -18.391 -2.934 1 98.81 173 PHE B CA 1
ATOM 3391 C C . PHE B 1 173 ? 2.182 -17.562 -3.178 1 98.81 173 PHE B C 1
ATOM 3393 O O . PHE B 1 173 ? 2.227 -16.75 -4.105 1 98.81 173 PHE B O 1
ATOM 3400 N N . PHE B 1 174 ? 3.188 -17.734 -2.328 1 98.88 174 PHE B N 1
ATOM 3401 C CA . PHE B 1 174 ? 4.402 -16.969 -2.592 1 98.88 174 PHE B CA 1
ATOM 3402 C C . PHE B 1 174 ? 5.633 -17.875 -2.518 1 98.88 174 PHE B C 1
ATOM 3404 O O . PHE B 1 174 ? 5.555 -19 -2.025 1 98.88 174 PHE B O 1
ATOM 3411 N N . GLY B 1 175 ? 6.691 -17.406 -3.113 1 98.69 175 GLY B N 1
ATOM 3412 C CA . GLY B 1 175 ? 7.949 -18.141 -3.135 1 98.69 175 GLY B CA 1
ATOM 3413 C C . GLY B 1 175 ? 8.742 -18.016 -1.85 1 98.69 175 GLY B C 1
ATOM 3414 O O . GLY B 1 175 ? 8.508 -18.734 -0.887 1 98.69 175 GLY B O 1
ATOM 3415 N N . CYS B 1 176 ? 9.617 -17.094 -1.755 1 98.12 176 CYS B N 1
ATOM 3416 C CA . CYS B 1 176 ? 10.477 -16.953 -0.584 1 98.12 176 CYS B CA 1
ATOM 3417 C C . CYS B 1 176 ? 9.945 -15.859 0.344 1 98.12 176 CYS B C 1
ATOM 3419 O O . CYS B 1 176 ? 9.125 -15.039 -0.065 1 98.12 176 CYS B O 1
ATOM 3421 N N . CYS B 1 177 ? 10.43 -15.922 1.571 1 97.12 177 CYS B N 1
ATOM 3422 C CA . CYS B 1 177 ? 10.023 -14.961 2.594 1 97.12 177 CYS B CA 1
ATOM 3423 C C . CYS B 1 177 ? 10.641 -13.586 2.328 1 97.12 177 CYS B C 1
ATOM 3425 O O . CYS B 1 177 ? 11.648 -13.484 1.627 1 97.12 177 CYS B O 1
ATOM 3427 N N . ASN B 1 178 ? 9.953 -12.602 2.674 1 95.56 178 ASN B N 1
ATOM 3428 C CA . ASN B 1 178 ? 10.438 -11.227 2.697 1 95.56 178 ASN B CA 1
ATOM 3429 C C . ASN B 1 178 ? 10.891 -10.812 4.098 1 95.56 178 ASN B C 1
ATOM 3431 O O . ASN B 1 178 ? 10.086 -10.352 4.902 1 95.56 178 ASN B O 1
ATOM 3435 N N . ALA B 1 179 ? 12.102 -10.953 4.352 1 90.62 179 ALA B N 1
ATOM 3436 C CA . ALA B 1 179 ? 12.664 -10.812 5.691 1 90.62 179 ALA B CA 1
ATOM 3437 C C . ALA B 1 179 ? 12.539 -9.383 6.195 1 90.62 179 ALA B C 1
ATOM 3439 O O . ALA B 1 179 ? 12.453 -9.141 7.402 1 90.62 179 ALA B O 1
ATOM 3440 N N . ARG B 1 180 ? 12.477 -8.469 5.344 1 87.12 180 ARG B N 1
ATOM 3441 C CA . ARG B 1 180 ? 12.523 -7.062 5.719 1 87.12 180 ARG B CA 1
ATOM 3442 C C . ARG B 1 180 ? 11.125 -6.52 5.996 1 87.12 180 ARG B C 1
ATOM 3444 O O . ARG B 1 180 ? 10.906 -5.844 7.004 1 87.12 180 ARG B O 1
ATOM 3451 N N . PHE B 1 181 ? 10.156 -6.883 5.055 1 92.12 181 PHE B N 1
ATOM 3452 C CA . PHE B 1 181 ? 8.859 -6.23 5.145 1 92.12 181 PHE B CA 1
ATOM 3453 C C . PHE B 1 181 ? 7.734 -7.227 4.895 1 92.12 181 PHE B C 1
ATOM 3455 O O . PHE B 1 181 ? 6.641 -6.844 4.477 1 92.12 181 PHE B O 1
ATOM 3462 N N . GLY B 1 182 ? 7.969 -8.453 5.145 1 95.56 182 GLY B N 1
ATOM 3463 C CA . GLY B 1 182 ? 6.953 -9.453 4.859 1 95.56 182 GLY B CA 1
ATOM 3464 C C . GLY B 1 182 ? 5.652 -9.211 5.605 1 95.56 182 GLY B C 1
ATOM 3465 O O . GLY B 1 182 ? 5.641 -9.141 6.836 1 95.56 182 GLY B O 1
ATOM 3466 N N . GLY B 1 183 ? 4.605 -9.148 4.891 1 96.5 183 GLY B N 1
ATOM 3467 C CA . GLY B 1 183 ? 3.311 -8.844 5.48 1 96.5 183 GLY B CA 1
ATOM 3468 C C . GLY B 1 183 ? 2.416 -10.062 5.617 1 96.5 183 GLY B C 1
ATOM 3469 O O . GLY B 1 183 ? 1.275 -9.953 6.074 1 96.5 183 GLY B O 1
ATOM 3470 N N . ASN B 1 184 ? 2.865 -11.203 5.211 1 97.5 184 ASN B N 1
ATOM 3471 C CA . ASN B 1 184 ? 2.055 -12.422 5.266 1 97.5 184 ASN B CA 1
ATOM 3472 C C . ASN B 1 184 ? 2.635 -13.438 6.242 1 97.5 184 ASN B C 1
ATOM 3474 O O . ASN B 1 184 ? 2.477 -14.648 6.051 1 97.5 184 ASN B O 1
ATOM 3478 N N . GLY B 1 185 ? 3.383 -12.977 7.242 1 93.25 185 GLY B N 1
ATOM 3479 C CA . GLY B 1 185 ? 3.791 -13.906 8.289 1 93.25 185 GLY B CA 1
ATOM 3480 C C . GLY B 1 185 ? 5.215 -13.68 8.758 1 93.25 185 GLY B C 1
ATOM 3481 O O . GLY B 1 185 ? 5.543 -13.953 9.914 1 93.25 185 GLY B O 1
ATOM 3482 N N . THR B 1 186 ? 6.102 -13.18 7.898 1 93.88 186 THR B N 1
ATOM 3483 C CA . THR B 1 186 ? 7.508 -13.062 8.266 1 93.88 186 THR B CA 1
ATOM 3484 C C . THR B 1 186 ? 7.715 -11.922 9.258 1 93.88 186 THR B C 1
ATOM 3486 O O . THR B 1 186 ? 8.352 -12.102 10.297 1 93.88 186 THR B O 1
ATOM 3489 N N . VAL B 1 187 ? 7.215 -10.703 8.938 1 91.94 187 VAL B N 1
ATOM 3490 C CA . VAL B 1 187 ? 7.328 -9.555 9.844 1 91.94 187 VAL B CA 1
ATOM 3491 C C . VAL B 1 187 ? 5.984 -9.305 10.523 1 91.94 187 VAL B C 1
ATOM 3493 O O . VAL B 1 187 ? 5.926 -9.117 11.742 1 91.94 187 VAL B O 1
ATOM 3496 N N . LEU B 1 188 ? 4.984 -9.242 9.742 1 92.38 188 LEU B N 1
ATOM 3497 C CA . LEU B 1 188 ? 3.604 -9.125 10.203 1 92.38 188 LEU B CA 1
ATOM 3498 C C . LEU B 1 188 ? 2.707 -10.125 9.484 1 92.38 188 LEU B C 1
ATOM 3500 O O . LEU B 1 188 ? 2.98 -10.5 8.336 1 92.38 188 LEU B O 1
ATOM 3504 N N . ALA B 1 189 ? 1.682 -10.602 10.102 1 93.94 189 ALA B N 1
ATOM 3505 C CA . ALA B 1 189 ? 0.718 -11.516 9.5 1 93.94 189 ALA B CA 1
ATOM 3506 C C . ALA B 1 189 ? -0.615 -10.82 9.242 1 93.94 189 ALA B C 1
ATOM 3508 O O . ALA B 1 189 ? -1.599 -11.07 9.945 1 93.94 189 ALA B O 1
ATOM 3509 N N . LEU B 1 190 ? -0.642 -10.023 8.203 1 94.88 190 LEU B N 1
ATOM 3510 C CA . LEU B 1 190 ? -1.839 -9.242 7.918 1 94.88 190 LEU B CA 1
ATOM 3511 C C . LEU B 1 190 ? -2.979 -10.141 7.457 1 94.88 190 LEU B C 1
ATOM 3513 O O . LEU B 1 190 ? -4.148 -9.75 7.512 1 94.88 190 LEU B O 1
ATOM 3517 N N . HIS B 1 191 ? -2.641 -11.289 6.906 1 94.75 191 HIS B N 1
ATOM 3518 C CA . HIS B 1 191 ? -3.635 -12.195 6.344 1 94.75 191 HIS B CA 1
ATOM 3519 C C . HIS B 1 191 ? -4.469 -12.852 7.438 1 94.75 191 HIS B C 1
ATOM 3521 O O . HIS B 1 191 ? -5.477 -13.5 7.152 1 94.75 191 HIS B O 1
ATOM 3527 N N . THR B 1 192 ? -4.02 -12.617 8.695 1 91.31 192 THR B N 1
ATOM 3528 C CA . THR B 1 192 ? -4.785 -13.078 9.852 1 91.31 192 THR B CA 1
ATOM 3529 C C . THR B 1 192 ? -5.227 -11.898 10.711 1 91.31 192 THR B C 1
ATOM 3531 O O . THR B 1 192 ? -4.484 -10.93 10.875 1 91.31 192 THR B O 1
ATOM 3534 N N . SER B 1 193 ? -6.379 -11.977 11.367 1 83.38 193 SER B N 1
ATOM 3535 C CA . SER B 1 193 ? -6.91 -10.859 12.141 1 83.38 193 SER B CA 1
ATOM 3536 C C . SER B 1 193 ? -6.031 -10.555 13.352 1 83.38 193 SER B C 1
ATOM 3538 O O . SER B 1 193 ? -5.66 -11.469 14.094 1 83.38 193 SER B O 1
ATOM 3540 N N . PRO B 1 194 ? -5.652 -9.344 13.508 1 72.5 194 PRO B N 1
ATOM 3541 C CA . PRO B 1 194 ? -4.848 -8.977 14.68 1 72.5 194 PRO B CA 1
ATOM 3542 C C . PRO B 1 194 ? -5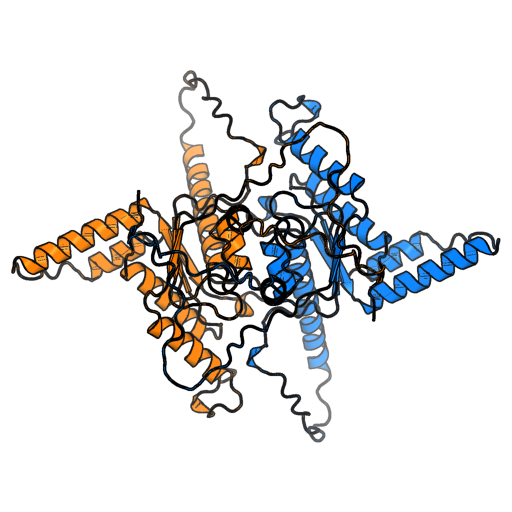.629 -9.086 15.984 1 72.5 194 PRO B C 1
ATOM 3544 O O . PRO B 1 194 ? -5.031 -9.086 17.062 1 72.5 194 PRO B O 1
ATOM 3547 N N . PHE B 1 195 ? -6.879 -9.016 15.898 1 65.31 195 PHE B N 1
ATOM 3548 C CA . PHE B 1 195 ? -7.723 -9.039 17.094 1 65.31 195 PHE B CA 1
ATOM 3549 C C . PHE B 1 195 ? -7.75 -10.438 17.688 1 65.31 195 PHE B C 1
ATOM 3551 O O . PHE B 1 195 ? -7.988 -10.594 18.891 1 65.31 195 PHE B O 1
ATOM 3558 N N . GLN B 1 196 ? -7.57 -11.352 16.844 1 54.28 196 GLN B N 1
ATOM 3559 C CA . GLN B 1 196 ? -7.59 -12.727 17.344 1 54.28 196 GLN B CA 1
ATOM 3560 C C . GLN B 1 196 ? -6.355 -13.016 18.188 1 54.28 196 GLN B C 1
ATOM 3562 O O . GLN B 1 196 ? -6.434 -13.766 19.156 1 54.28 196 GLN B O 1
ATOM 3567 N N . ARG B 1 197 ? -5.203 -12.406 17.875 1 47.41 197 ARG B N 1
ATOM 3568 C CA . ARG B 1 197 ? -3.994 -12.781 18.609 1 47.41 197 ARG B CA 1
ATOM 3569 C C . ARG B 1 197 ? -4.016 -12.227 20.031 1 47.41 197 ARG B C 1
ATOM 3571 O O . ARG B 1 197 ? -3.385 -12.789 20.922 1 47.41 197 ARG B O 1
ATOM 3578 N N . GLN B 1 198 ? -4.566 -11 20.25 1 44.25 198 GLN B N 1
ATOM 3579 C CA . GLN B 1 198 ? -4.613 -10.445 21.609 1 44.25 198 GLN B CA 1
ATOM 3580 C C . GLN B 1 198 ? -5.445 -11.32 22.531 1 44.25 198 GLN B C 1
ATOM 3582 O O . GLN B 1 198 ? -5.168 -11.414 23.734 1 44.25 198 GLN B O 1
ATOM 3587 N N . ARG B 1 199 ? -6.422 -11.922 22 1 40.78 199 ARG B N 1
ATOM 3588 C CA . ARG B 1 199 ? -7.246 -12.711 22.906 1 40.78 199 ARG B CA 1
ATOM 3589 C C . ARG B 1 199 ? -6.484 -13.922 23.422 1 40.78 199 ARG B C 1
ATOM 3591 O O . ARG B 1 199 ? -6.711 -14.383 24.547 1 40.78 199 ARG B O 1
ATOM 3598 N N . LEU B 1 200 ? -5.508 -14.406 22.578 1 40.19 200 LEU B N 1
ATOM 3599 C CA . LEU B 1 200 ? -4.945 -15.664 23.062 1 40.19 200 LEU B CA 1
ATOM 3600 C C . LEU B 1 200 ? -3.863 -15.406 24.109 1 40.19 200 LEU B C 1
ATOM 3602 O O . LEU B 1 200 ? -3.234 -16.344 24.609 1 40.19 200 LEU B O 1
ATOM 3606 N N . GLN B 1 201 ? -3.412 -14.141 24.328 1 38.62 201 GLN B N 1
ATOM 3607 C CA . GLN B 1 201 ? -2.475 -14.047 25.438 1 38.62 201 GLN B CA 1
ATOM 3608 C C . GLN B 1 201 ? -3.178 -14.281 26.766 1 38.62 201 GLN B C 1
ATOM 3610 O O . GLN B 1 201 ? -4.207 -13.672 27.047 1 38.62 201 GLN B O 1
ATOM 3615 N N . PRO B 1 202 ? -2.91 -15.352 27.406 1 35.53 202 PRO B N 1
ATOM 3616 C CA . PRO B 1 202 ? -3.494 -15.586 28.719 1 35.53 202 PRO B CA 1
ATOM 3617 C C . PRO B 1 202 ? -3.377 -14.375 29.641 1 35.53 202 PRO B C 1
ATOM 3619 O O . PRO B 1 202 ? -2.359 -13.68 29.625 1 35.53 202 PRO B O 1
ATOM 3622 N N . ARG B 1 203 ? -4.41 -13.734 30.094 1 34.28 203 ARG B N 1
ATOM 3623 C CA . ARG B 1 203 ? -4.402 -12.805 31.219 1 34.28 203 ARG B CA 1
ATOM 3624 C C . ARG B 1 203 ? -3.473 -13.289 32.312 1 34.28 203 ARG B C 1
ATOM 3626 O O . ARG B 1 203 ? -3.785 -14.25 33.031 1 34.28 203 ARG B O 1
ATOM 3633 N N . SER B 1 204 ? -2.174 -13.203 32.188 1 33.97 204 SER B N 1
ATOM 3634 C CA . SER B 1 204 ? -1.436 -13.492 33.406 1 33.97 204 SER B CA 1
ATOM 3635 C C . SER B 1 204 ? -1.864 -12.562 34.531 1 33.97 204 SER B C 1
ATOM 3637 O O . SER B 1 204 ? -1.978 -11.344 34.344 1 33.97 204 SER B O 1
ATOM 3639 N N . SER B 1 205 ? -2.48 -13.07 35.594 1 35.44 205 SER B N 1
ATOM 3640 C CA . SER B 1 205 ? -2.754 -12.531 36.906 1 35.44 205 SER B CA 1
ATOM 3641 C C . SER B 1 205 ? -1.509 -11.891 37.531 1 35.44 205 SER B C 1
ATOM 3643 O O . SER B 1 205 ? -0.741 -12.555 38.219 1 35.44 205 SER B O 1
ATOM 3645 N N . GLN B 1 206 ? -0.59 -11.188 36.812 1 33.66 206 GLN B N 1
ATOM 3646 C CA . GLN B 1 206 ? 0.437 -10.656 37.719 1 33.66 206 GLN B CA 1
ATOM 3647 C C . GLN B 1 206 ? -0.175 -9.75 38.781 1 33.66 206 GLN B C 1
ATOM 3649 O O . GLN B 1 206 ? -1.119 -9.008 38.5 1 33.66 206 GLN B O 1
ATOM 3654 N N . PRO B 1 207 ? 0.287 -9.992 40.031 1 33.12 207 PRO B N 1
ATOM 3655 C CA . PRO B 1 207 ? -0.123 -9.18 41.188 1 33.12 207 PRO B CA 1
ATOM 3656 C C . PRO B 1 207 ? 0.004 -7.684 40.938 1 33.12 207 PRO B C 1
ATOM 3658 O O . PRO B 1 207 ? 0.73 -7.27 40.031 1 33.12 207 PRO B O 1
ATOM 3661 N N . ASP B 1 208 ? -0.548 -6.832 41.812 1 34.12 208 ASP B N 1
ATOM 3662 C CA . ASP B 1 208 ? -0.792 -5.406 41.969 1 34.12 208 ASP B CA 1
ATOM 3663 C C . ASP B 1 208 ? 0.511 -4.613 41.906 1 34.12 208 ASP B C 1
ATOM 3665 O O . ASP B 1 208 ? 1.178 -4.422 42.938 1 34.12 208 ASP B O 1
ATOM 3669 N N . GLN B 1 209 ? 1.562 -4.938 41.156 1 32.09 209 GLN B N 1
ATOM 3670 C CA . GLN B 1 209 ? 2.727 -4.121 41.469 1 32.09 209 GLN B CA 1
ATOM 3671 C C . GLN B 1 209 ? 2.414 -2.635 41.312 1 32.09 209 GLN B C 1
ATOM 3673 O O . GLN B 1 209 ? 1.551 -2.254 40.531 1 32.09 209 GLN B O 1
ATOM 3678 N N . VAL B 1 210 ? 2.932 -1.868 42.281 1 31.52 210 VAL B N 1
ATOM 3679 C CA . VAL B 1 210 ? 2.887 -0.438 42.562 1 31.52 210 VAL B CA 1
ATOM 3680 C C . VAL B 1 210 ? 3.295 0.35 41.312 1 31.52 210 VAL B C 1
ATOM 3682 O O . VAL B 1 210 ? 4.234 -0.032 40.625 1 31.52 210 VAL B O 1
ATOM 3685 N N . GLU B 1 211 ? 2.422 1.237 40.812 1 32.25 211 GLU B N 1
ATOM 3686 C CA . GLU B 1 211 ? 2.391 2.127 39.656 1 32.25 211 GLU B CA 1
ATOM 3687 C C . GLU B 1 211 ? 3.629 3.018 39.625 1 32.25 211 GLU B C 1
ATOM 3689 O O . GLU B 1 211 ? 3.908 3.75 40.562 1 32.25 211 GLU B O 1
ATOM 3694 N N . PRO B 1 212 ? 4.809 2.521 39.031 1 30.66 212 PRO B N 1
ATOM 3695 C CA . PRO B 1 212 ? 5.883 3.512 39.125 1 30.66 212 PRO B CA 1
ATOM 3696 C C . PRO B 1 212 ? 5.438 4.91 38.719 1 30.66 212 PRO B C 1
ATOM 3698 O O . PRO B 1 212 ? 4.422 5.055 38.031 1 30.66 212 PRO B O 1
ATOM 3701 N N . SER B 1 213 ? 6.199 5.941 39.156 1 29.11 213 SER B N 1
ATOM 3702 C CA . SER B 1 213 ? 6.102 7.395 39.094 1 29.11 213 SER B CA 1
ATOM 3703 C C . SER B 1 213 ? 5.93 7.871 37.656 1 29.11 213 SER B C 1
ATOM 3705 O O . SER B 1 213 ? 6.297 7.16 36.719 1 29.11 213 SER B O 1
ATOM 3707 N N . GLU B 1 214 ? 5.434 9.164 37.438 1 30.77 214 GLU B N 1
ATOM 3708 C CA . GLU B 1 214 ? 4.855 10 36.406 1 30.77 214 GLU B CA 1
ATOM 3709 C C . GLU B 1 214 ? 5.844 10.203 35.25 1 30.77 214 GLU B C 1
ATOM 3711 O O . GLU B 1 214 ? 6.617 11.164 35.25 1 30.77 214 GLU B O 1
ATOM 3716 N N . SER B 1 215 ? 6.691 9.352 34.938 1 29.36 215 SER B N 1
ATOM 3717 C CA . SER B 1 215 ? 7.512 9.922 33.875 1 29.36 215 SER B CA 1
ATOM 3718 C C . SER B 1 215 ? 6.648 10.422 32.719 1 29.36 215 SER B C 1
ATOM 3720 O O . SER B 1 215 ? 5.523 9.953 32.531 1 29.36 215 SER B O 1
ATOM 3722 N N . ARG B 1 216 ? 7.102 11.523 31.984 1 28.75 216 ARG B N 1
ATOM 3723 C CA . ARG B 1 216 ? 6.527 12.289 30.875 1 28.75 216 ARG B CA 1
ATOM 3724 C C . ARG B 1 216 ? 6.051 11.359 29.766 1 28.75 216 ARG B C 1
ATOM 3726 O O . ARG B 1 216 ? 6.867 10.812 29.016 1 28.75 216 ARG B O 1
ATOM 3733 N N . SER B 1 217 ? 4.977 10.562 29.953 1 28.3 217 SER B N 1
ATOM 3734 C CA . SER B 1 217 ? 4.301 9.633 29.062 1 28.3 217 SER B CA 1
ATOM 3735 C C . SER B 1 217 ? 4.027 10.273 27.703 1 28.3 217 SER B C 1
ATOM 3737 O O . SER B 1 217 ? 3.584 11.422 27.625 1 28.3 217 SER B O 1
ATOM 3739 N N . VAL B 1 218 ? 4.855 10.117 26.812 1 32.31 218 VAL B N 1
ATOM 3740 C CA . VAL B 1 218 ? 4.395 10.305 25.453 1 32.31 218 VAL B CA 1
ATOM 3741 C C . VAL B 1 218 ? 2.924 9.914 25.328 1 32.31 218 VAL B C 1
ATOM 3743 O O . VAL B 1 218 ? 2.561 8.766 25.594 1 32.31 218 VAL B O 1
ATOM 3746 N N . ARG B 1 219 ? 1.945 10.789 25.672 1 29.88 219 ARG B N 1
ATOM 3747 C CA . ARG B 1 219 ? 0.523 10.602 25.406 1 29.88 219 ARG B CA 1
ATOM 3748 C C . ARG B 1 219 ? 0.308 9.766 24.141 1 29.88 219 ARG B C 1
ATOM 3750 O O . ARG B 1 219 ? 0.511 10.25 23.031 1 29.88 219 ARG B O 1
ATOM 3757 N N . THR B 1 220 ? 0.647 8.531 24.141 1 33.81 220 THR B N 1
ATOM 3758 C CA . THR B 1 220 ? -0.02 7.645 23.188 1 33.81 220 THR B CA 1
ATOM 3759 C C . THR B 1 220 ? -1.502 7.988 23.078 1 33.81 220 THR B C 1
ATOM 3761 O O . THR B 1 220 ? -2.264 7.797 24.031 1 33.81 220 THR B O 1
ATOM 3764 N N . TRP B 1 221 ? -1.912 9.062 22.547 1 32.12 221 TRP B N 1
ATOM 3765 C CA . TRP B 1 221 ? -3.305 9.398 22.281 1 32.12 221 TRP B CA 1
ATOM 3766 C C . TRP B 1 221 ? -4.117 8.156 21.953 1 32.12 221 TRP B C 1
ATOM 3768 O O . TRP B 1 221 ? -3.943 7.566 20.875 1 32.12 221 TRP B O 1
ATOM 3778 N N . GLU B 1 222 ? -4.359 7.355 22.938 1 35.84 222 GLU B N 1
ATOM 3779 C CA . GLU B 1 222 ? -5.449 6.395 22.797 1 35.84 222 GLU B CA 1
ATOM 3780 C C . GLU B 1 222 ? -6.68 7.051 22.172 1 35.84 222 GLU B C 1
ATOM 3782 O O . GLU B 1 222 ? -7.098 8.125 22.594 1 35.84 222 GLU B O 1
ATOM 3787 N N . CYS B 1 223 ? -6.855 6.93 20.891 1 39.06 223 CYS B N 1
ATOM 3788 C CA . CYS B 1 223 ? -8.18 7.258 20.359 1 39.06 223 CYS B CA 1
ATOM 3789 C C . CYS B 1 223 ? -9.258 6.961 21.406 1 39.06 223 CYS B C 1
ATOM 3791 O O . CYS B 1 223 ? -9.641 5.809 21.594 1 39.06 223 CYS B O 1
ATOM 3793 N N . LEU B 1 224 ? -9.195 7.633 22.641 1 32.25 224 LEU B N 1
ATOM 3794 C CA . LEU B 1 224 ? -10.281 7.461 23.609 1 32.25 224 LEU B CA 1
ATOM 3795 C C . LEU B 1 224 ? -11.641 7.504 22.906 1 32.25 224 LEU B C 1
ATOM 3797 O O . LEU B 1 224 ? -11.844 8.312 22 1 32.25 224 LEU B O 1
ATOM 3801 N N . PRO B 1 225 ? -12.484 6.512 23.078 1 32.06 225 PRO B N 1
ATOM 3802 C CA . PRO B 1 225 ? -13.867 6.574 22.609 1 32.06 225 PRO B CA 1
ATOM 3803 C C . PRO B 1 225 ? -14.594 7.844 23.047 1 32.06 225 PRO B C 1
ATOM 3805 O O . PRO B 1 225 ? -14.539 8.203 24.234 1 32.06 225 PRO B O 1
ATOM 3808 N N . SER B 1 226 ? -14.609 9.016 22.484 1 30.92 226 SER B N 1
ATOM 3809 C CA . SER B 1 226 ? -15.609 10 22.891 1 30.92 226 SER B CA 1
ATOM 3810 C C . SER B 1 226 ? -16.906 9.328 23.312 1 30.92 226 SER B C 1
ATOM 3812 O O . SER B 1 226 ? -17.266 8.281 22.766 1 30.92 226 SER B O 1
ATOM 3814 N N . ALA B 1 227 ? -17.703 9.836 24.422 1 28.75 227 ALA B N 1
ATOM 3815 C CA . ALA B 1 227 ? -18.875 9.367 25.156 1 28.75 227 ALA B CA 1
ATOM 3816 C C . ALA B 1 227 ? -20.016 9.047 24.203 1 28.75 227 ALA B C 1
ATOM 3818 O O . ALA B 1 227 ? -20.984 8.391 24.594 1 28.75 227 ALA B O 1
ATOM 3819 N N . ASP B 1 228 ? -20.594 10.039 23.484 1 29.81 228 ASP B N 1
ATOM 3820 C CA . ASP B 1 228 ? -21.953 9.781 23.016 1 29.81 228 ASP B CA 1
ATOM 3821 C C . ASP B 1 228 ? -22.047 8.438 22.297 1 29.81 228 ASP B C 1
ATOM 3823 O O . ASP B 1 228 ? -21.078 8.008 21.656 1 29.81 228 ASP B O 1
ATOM 3827 N N . LYS B 1 229 ? -23.281 7.547 22.5 1 29.14 229 LYS B N 1
ATOM 3828 C CA . LYS B 1 229 ? -23.875 6.223 22.328 1 29.14 229 LYS B CA 1
ATOM 3829 C C . LYS B 1 229 ? -23.781 5.777 20.859 1 29.14 229 LYS B C 1
ATOM 3831 O O . LYS B 1 229 ? -24.188 4.664 20.531 1 29.14 229 LYS B O 1
ATOM 3836 N N . SER B 1 230 ? -24.188 6.691 20.031 1 26.73 230 SER B N 1
ATOM 3837 C CA . SER B 1 230 ? -24.469 5.965 18.781 1 26.73 230 SER B CA 1
ATOM 3838 C C . SER B 1 230 ? -23.219 5.238 18.281 1 26.73 230 SER B C 1
ATOM 3840 O O . SER B 1 230 ? -22.234 5.871 17.922 1 26.73 230 SER B O 1
ATOM 3842 N N . ARG B 1 231 ? -22.844 4.16 18.969 1 27.98 231 ARG B N 1
ATOM 3843 C CA . ARG B 1 231 ? -21.938 3.07 18.609 1 27.98 231 ARG B CA 1
ATOM 3844 C C . ARG B 1 231 ? -21.875 2.879 17.094 1 27.98 231 ARG B C 1
ATOM 3846 O O . ARG B 1 231 ? -22.719 2.193 16.516 1 27.98 231 ARG B O 1
ATOM 3853 N N . THR B 1 232 ? -21.969 3.877 16.422 1 28.36 232 THR B N 1
ATOM 3854 C CA . THR B 1 232 ? -21.594 3.264 15.156 1 28.36 232 THR B CA 1
ATOM 3855 C C . THR B 1 232 ? -20.5 2.207 15.367 1 28.36 232 THR B C 1
ATOM 3857 O O . THR B 1 232 ? -19.438 2.506 15.906 1 28.36 232 THR B O 1
ATOM 3860 N N . ALA B 1 233 ? -20.844 1.09 15.68 1 27.58 233 ALA B N 1
ATOM 3861 C CA . ALA B 1 233 ? -20.172 -0.203 15.75 1 27.58 233 ALA B CA 1
ATOM 3862 C C . ALA B 1 233 ? -18.938 -0.227 14.852 1 27.58 233 ALA B C 1
ATOM 3864 O O . ALA B 1 233 ? -19.016 -0.608 13.68 1 27.58 233 ALA B O 1
ATOM 3865 N N . TYR B 1 234 ? -18.297 0.863 14.633 1 32.5 234 TYR B N 1
ATOM 3866 C CA . TYR B 1 234 ? -17 0.466 14.117 1 32.5 234 TYR B CA 1
ATOM 3867 C C . TYR B 1 234 ? -16.438 -0.719 14.891 1 32.5 234 TYR B C 1
ATOM 3869 O O . TYR B 1 234 ? -15.859 -0.547 15.969 1 32.5 234 TYR B O 1
ATOM 3877 N N . GLY B 1 235 ? -17.141 -1.604 15.266 1 32.69 235 GLY B N 1
ATOM 3878 C CA . GLY B 1 235 ? -16.812 -2.895 15.852 1 32.69 235 GLY B CA 1
ATOM 3879 C C . GLY B 1 235 ? -15.391 -3.328 15.586 1 32.69 235 GLY B C 1
ATOM 3880 O O . GLY B 1 235 ? -14.781 -2.898 14.602 1 32.69 235 GLY B O 1
ATOM 3881 N N . GLY B 1 236 ? -14.484 -3.607 16.562 1 41.12 236 GLY B N 1
ATOM 3882 C CA . GLY B 1 236 ? -13.203 -4.297 16.578 1 41.12 236 GLY B CA 1
ATOM 3883 C C . GLY B 1 236 ? -12.844 -4.941 15.258 1 41.12 236 GLY B C 1
ATOM 3884 O O . GLY B 1 236 ? -11.672 -5.195 14.977 1 41.12 236 GLY B O 1
ATOM 3885 N N . GLY B 1 237 ? -13.75 -5.867 14.539 1 50.28 237 GLY B N 1
ATOM 3886 C CA . GLY B 1 237 ? -13.883 -7.211 14 1 50.28 237 GLY B CA 1
ATOM 3887 C C . GLY B 1 237 ? -13.641 -7.273 12.5 1 50.28 237 GLY B C 1
ATOM 3888 O O . GLY B 1 237 ? -13.656 -8.352 11.906 1 50.28 237 GLY B O 1
ATOM 3889 N N . TRP B 1 238 ? -13.641 -5.973 11.836 1 63.88 238 TRP B N 1
ATOM 3890 C CA . TRP B 1 238 ? -13.664 -6.32 10.422 1 63.88 238 TRP B CA 1
ATOM 3891 C C . TRP B 1 238 ? -12.258 -6.562 9.891 1 63.88 238 TRP B C 1
ATOM 3893 O O . TRP B 1 238 ? -11.438 -5.637 9.844 1 63.88 238 TRP B O 1
ATOM 3903 N N . TRP B 1 239 ? -11.789 -7.508 9.883 1 81.25 239 TRP B N 1
ATOM 3904 C CA . TRP B 1 239 ? -10.562 -8.008 9.266 1 81.25 239 TRP B CA 1
ATOM 3905 C C . TRP B 1 239 ? -10.828 -9.297 8.492 1 81.25 239 TRP B C 1
ATOM 3907 O O . TRP B 1 239 ? -10.805 -10.391 9.055 1 81.25 239 TRP B O 1
ATOM 3917 N N . PRO B 1 240 ? -11.18 -9.078 7.246 1 83.12 240 PRO B N 1
ATOM 3918 C CA . PRO B 1 240 ? -11.625 -10.266 6.508 1 83.12 240 PRO B CA 1
ATOM 3919 C C . PRO B 1 240 ? -10.547 -11.344 6.422 1 83.12 240 PRO B C 1
ATOM 3921 O O . PRO B 1 240 ? -10.867 -12.531 6.328 1 83.12 240 PRO B O 1
ATOM 3924 N N . GLY B 1 241 ? -9.266 -10.906 6.492 1 90.25 241 GLY B N 1
ATOM 3925 C CA . GLY B 1 241 ? -8.188 -11.867 6.34 1 90.25 241 GLY B CA 1
ATOM 3926 C C . GLY B 1 241 ? -8.164 -12.523 4.969 1 90.25 241 GLY B C 1
ATOM 3927 O O . GLY B 1 241 ? -8.953 -12.164 4.094 1 90.25 241 GLY B O 1
ATOM 3928 N N . TYR B 1 242 ? -7.25 -13.406 4.676 1 94.31 242 TYR B N 1
ATOM 3929 C CA . TYR B 1 242 ? -7.133 -14.258 3.498 1 94.31 242 TYR B CA 1
ATOM 3930 C C . TYR B 1 242 ? -6.133 -15.383 3.734 1 94.31 242 TYR B C 1
ATOM 3932 O O . TYR B 1 242 ? -5.402 -15.375 4.727 1 94.31 242 TYR B O 1
ATOM 3940 N N . VAL B 1 243 ? -6.156 -16.422 2.871 1 96.75 243 VAL B N 1
ATOM 3941 C CA . VAL B 1 243 ? -5.246 -17.547 3.018 1 96.75 243 VAL B CA 1
ATOM 3942 C C . VAL B 1 243 ? -3.926 -17.25 2.314 1 96.75 243 VAL B C 1
ATOM 3944 O O . VAL B 1 243 ? -3.916 -16.688 1.213 1 96.75 243 VAL B O 1
ATOM 3947 N N . SER B 1 244 ? -2.838 -17.531 2.988 1 97.69 244 SER B N 1
ATOM 3948 C CA . SER B 1 244 ? -1.505 -17.281 2.447 1 97.69 244 SER B CA 1
ATOM 3949 C C . SER B 1 244 ? -0.571 -18.453 2.729 1 97.69 244 SER B C 1
ATOM 3951 O O . SER B 1 244 ? -0.519 -18.969 3.854 1 97.69 244 SER B O 1
ATOM 3953 N N . GLU B 1 245 ? 0.123 -18.922 1.684 1 96.94 245 GLU B N 1
ATOM 3954 C CA . GLU B 1 245 ? 1.057 -20.031 1.779 1 96.94 245 GLU B CA 1
ATOM 3955 C C . GLU B 1 245 ? 2.359 -19.734 1.044 1 96.94 245 GLU B C 1
ATOM 3957 O O . GLU B 1 245 ? 2.34 -19.25 -0.089 1 96.94 245 GLU B O 1
ATOM 3962 N N . GLY B 1 246 ? 3.486 -20.016 1.688 1 97.38 246 GLY B N 1
ATOM 3963 C CA . GLY B 1 246 ? 4.777 -19.734 1.08 1 97.38 246 GLY B CA 1
ATOM 3964 C C . GLY B 1 246 ? 5.629 -20.984 0.885 1 97.38 246 GLY B C 1
ATOM 3965 O O . GLY B 1 246 ? 5.164 -22.094 1.114 1 97.38 246 GLY B O 1
ATOM 3966 N N . GLY B 1 247 ? 6.867 -20.734 0.291 1 97 247 GLY B N 1
ATOM 3967 C CA . GLY B 1 247 ? 7.852 -21.797 0.166 1 97 247 GLY B CA 1
ATOM 3968 C C . GLY B 1 247 ? 7.871 -22.422 -1.211 1 97 247 GLY B C 1
ATOM 3969 O O . GLY B 1 247 ? 8.578 -23.406 -1.437 1 97 247 GLY B O 1
ATOM 3970 N N . HIS B 1 248 ? 7.094 -21.938 -2.164 1 97.5 248 HIS B N 1
ATOM 3971 C CA . HIS B 1 248 ? 7.043 -22.484 -3.516 1 97.5 248 HIS B CA 1
ATOM 3972 C C . HIS B 1 248 ? 8.148 -21.906 -4.387 1 97.5 248 HIS B C 1
ATOM 3974 O O . HIS B 1 248 ? 8.234 -20.688 -4.555 1 97.5 248 HIS B O 1
ATOM 3980 N N . THR B 1 249 ? 9.008 -22.719 -4.961 1 97.75 249 THR B N 1
ATOM 3981 C CA . THR B 1 249 ? 10.125 -22.297 -5.789 1 97.75 249 THR B CA 1
ATOM 3982 C C . THR B 1 249 ? 11.008 -21.297 -5.039 1 97.75 249 THR B C 1
ATOM 3984 O O . THR B 1 249 ? 11.43 -20.281 -5.602 1 97.75 249 THR B O 1
ATOM 3987 N N . GLU B 1 250 ? 11.195 -21.531 -3.814 1 98.06 250 GLU B N 1
ATOM 3988 C CA . GLU B 1 250 ? 11.906 -20.625 -2.91 1 98.06 250 GLU B CA 1
ATOM 3989 C C . GLU B 1 250 ? 13.336 -20.375 -3.391 1 98.06 250 GLU B C 1
ATOM 3991 O O . GLU B 1 250 ? 13.773 -19.219 -3.459 1 98.06 250 GLU B O 1
ATOM 3996 N N . GLU B 1 251 ? 14.031 -21.406 -3.771 1 97.62 251 GLU B N 1
ATOM 3997 C CA . GLU B 1 251 ? 15.422 -21.297 -4.188 1 97.62 251 GLU B CA 1
ATOM 3998 C C . GLU B 1 251 ? 15.562 -20.438 -5.438 1 97.62 251 GLU B C 1
ATOM 4000 O O . GLU B 1 251 ? 16.469 -19.609 -5.535 1 97.62 251 GLU B O 1
ATOM 4005 N N . GLU B 1 252 ? 14.672 -20.656 -6.383 1 98.31 252 GLU B N 1
ATOM 4006 C CA . GLU B 1 252 ? 14.703 -19.875 -7.609 1 98.31 252 GLU B CA 1
ATOM 4007 C C . GLU B 1 252 ? 14.43 -18.391 -7.32 1 98.31 252 GLU B C 1
ATOM 4009 O O . GLU B 1 252 ? 15.086 -17.516 -7.879 1 98.31 252 GLU B O 1
ATOM 4014 N N . ALA B 1 253 ? 13.445 -18.156 -6.461 1 98.25 253 ALA B N 1
ATOM 4015 C CA . ALA B 1 253 ? 13.109 -16.781 -6.09 1 98.25 253 ALA B CA 1
ATOM 4016 C C . ALA B 1 253 ? 14.289 -16.109 -5.406 1 98.25 253 ALA B C 1
ATOM 4018 O O . ALA B 1 253 ? 14.648 -14.977 -5.754 1 98.25 253 ALA B O 1
ATOM 4019 N N . ILE B 1 254 ? 14.898 -16.75 -4.492 1 97.62 254 ILE B N 1
ATOM 4020 C CA . ILE B 1 254 ? 16.062 -16.219 -3.787 1 97.62 254 ILE B CA 1
ATOM 4021 C C . ILE B 1 254 ? 17.203 -15.992 -4.777 1 97.62 254 ILE B C 1
ATOM 4023 O O . ILE B 1 254 ? 17.891 -14.969 -4.707 1 97.62 254 ILE B O 1
ATOM 4027 N N . GLY B 1 255 ? 17.359 -16.969 -5.664 1 97.88 255 GLY B N 1
ATOM 4028 C CA . GLY B 1 255 ? 18.391 -16.828 -6.68 1 97.88 255 GLY B CA 1
ATOM 4029 C C . GLY B 1 255 ? 18.25 -15.562 -7.508 1 97.88 255 GLY B C 1
ATOM 4030 O O . GLY B 1 255 ? 19.234 -14.891 -7.816 1 97.88 255 GLY B O 1
ATOM 4031 N N . LEU B 1 256 ? 17.078 -15.188 -7.906 1 97.75 256 LEU B N 1
ATOM 4032 C CA . LEU B 1 256 ? 16.828 -13.969 -8.672 1 97.75 256 LEU B CA 1
ATOM 4033 C C . LEU B 1 256 ? 17.203 -12.727 -7.859 1 97.75 256 LEU B C 1
ATOM 4035 O O . LEU B 1 256 ? 17.812 -11.797 -8.383 1 97.75 256 LEU B O 1
ATOM 4039 N N . LEU B 1 257 ? 16.812 -12.703 -6.551 1 95.5 257 LEU B N 1
ATOM 4040 C CA . LEU B 1 257 ? 17.156 -11.578 -5.684 1 95.5 257 LEU B CA 1
ATOM 4041 C C . LEU B 1 257 ? 18.672 -11.438 -5.551 1 95.5 257 LEU B C 1
ATOM 4043 O O . LEU B 1 257 ? 19.203 -10.328 -5.621 1 95.5 257 LEU B O 1
ATOM 4047 N N . GLN B 1 258 ? 19.375 -12.523 -5.414 1 95.19 258 GLN B N 1
ATOM 4048 C CA . GLN B 1 258 ? 20.828 -12.508 -5.281 1 95.19 258 GLN B CA 1
ATOM 4049 C C . GLN B 1 258 ? 21.5 -11.945 -6.539 1 95.19 258 GLN B C 1
ATOM 4051 O O . GLN B 1 258 ? 22.438 -11.156 -6.453 1 95.19 258 GLN B O 1
ATOM 4056 N N . ARG B 1 259 ? 21 -12.383 -7.637 1 95.25 259 ARG B N 1
ATOM 4057 C CA . ARG B 1 259 ? 21.531 -11.875 -8.898 1 95.25 259 ARG B CA 1
ATOM 4058 C C . ARG B 1 259 ? 21.344 -10.367 -9.008 1 95.25 259 ARG B C 1
ATOM 4060 O O . ARG B 1 259 ? 22.234 -9.664 -9.492 1 95.25 259 ARG B O 1
ATOM 4067 N N . PHE B 1 260 ? 20.281 -9.898 -8.57 1 93.62 260 PHE B N 1
ATOM 4068 C CA . PHE B 1 260 ? 20.016 -8.461 -8.594 1 93.62 260 PHE B CA 1
ATOM 4069 C C . PHE B 1 260 ? 21 -7.719 -7.703 1 93.62 260 PHE B C 1
ATOM 4071 O O . PHE B 1 260 ? 21.609 -6.73 -8.125 1 93.62 260 PHE B O 1
ATOM 4078 N N . TYR B 1 261 ? 21.156 -8.148 -6.484 1 87.56 261 TYR B N 1
ATOM 4079 C CA . TYR B 1 261 ? 21.984 -7.43 -5.512 1 87.56 261 TYR B CA 1
ATOM 4080 C C . TYR B 1 261 ? 23.469 -7.551 -5.852 1 87.56 261 TYR B C 1
ATOM 4082 O O . TYR B 1 261 ? 24.25 -6.664 -5.527 1 87.56 261 TYR B O 1
ATOM 4090 N N . GLU B 1 262 ? 23.812 -8.617 -6.504 1 86.62 262 GLU B N 1
ATOM 4091 C CA . GLU B 1 262 ? 25.172 -8.75 -6.988 1 86.62 262 GLU B CA 1
ATOM 4092 C C . GLU B 1 262 ? 25.469 -7.73 -8.086 1 86.62 262 GLU B C 1
ATOM 4094 O O . GLU B 1 262 ? 26.594 -7.215 -8.172 1 86.62 262 GLU B O 1
ATOM 4099 N N . ARG B 1 263 ? 24.5 -7.406 -8.852 1 82.25 263 ARG B N 1
ATOM 4100 C CA . ARG B 1 263 ? 24.656 -6.449 -9.938 1 82.25 263 ARG B CA 1
ATOM 4101 C C . ARG B 1 263 ? 24.734 -5.02 -9.398 1 82.25 263 ARG B C 1
ATOM 4103 O O . ARG B 1 263 ? 25.359 -4.156 -10.016 1 82.25 263 ARG B O 1
ATOM 4110 N N . GLU B 1 264 ? 24.062 -4.762 -8.336 1 70.25 264 GLU B N 1
ATOM 4111 C CA . GLU B 1 264 ? 24 -3.416 -7.77 1 70.25 264 GLU B CA 1
ATOM 4112 C C . GLU B 1 264 ? 25.219 -3.125 -6.902 1 70.25 264 GLU B C 1
ATOM 4114 O O . GLU B 1 264 ? 25.484 -1.971 -6.555 1 70.25 264 GLU B O 1
ATOM 4119 N N . ASN B 1 265 ? 25.984 -4.172 -6.586 1 56.75 265 ASN B N 1
ATOM 4120 C CA . ASN B 1 265 ? 27.188 -4.055 -5.77 1 56.75 265 ASN B CA 1
ATOM 4121 C C . ASN B 1 265 ? 28.344 -3.467 -6.566 1 56.75 265 ASN B C 1
ATOM 4123 O O . ASN B 1 265 ? 28.828 -4.082 -7.523 1 56.75 265 ASN B O 1
ATOM 4127 N N . PRO B 1 266 ? 28.547 -2.104 -6.316 1 58.12 266 PRO B N 1
ATOM 4128 C CA . PRO B 1 266 ? 29.656 -1.481 -7.031 1 58.12 266 PRO B CA 1
ATOM 4129 C C . PRO B 1 266 ? 30.953 -2.287 -6.918 1 58.12 266 PRO B C 1
ATOM 4131 O O . PRO B 1 266 ? 31.844 -2.143 -7.754 1 58.12 266 PRO B O 1
ATOM 4134 N N . ASN B 1 267 ? 31.109 -2.908 -5.828 1 53.5 267 ASN B N 1
ATOM 4135 C CA . ASN B 1 267 ? 32.312 -3.697 -5.621 1 53.5 267 ASN B CA 1
ATOM 4136 C C . ASN B 1 267 ? 32.219 -5.059 -6.301 1 53.5 267 ASN B C 1
ATOM 4138 O O . ASN B 1 267 ? 33.156 -5.871 -6.211 1 53.5 267 ASN B O 1
ATOM 4142 N N . ALA B 1 268 ? 31.078 -5.25 -6.855 1 54.53 268 ALA B N 1
ATOM 4143 C CA . ALA B 1 268 ? 30.938 -6.504 -7.59 1 54.53 268 ALA B CA 1
ATOM 4144 C C . ALA B 1 268 ? 31.812 -6.512 -8.844 1 54.53 268 ALA B C 1
ATOM 4146 O O . ALA B 1 268 ? 32.062 -5.461 -9.453 1 54.53 268 ALA B O 1
ATOM 4147 N N . PRO B 1 269 ? 32.5 -7.668 -9.078 1 52.25 269 PRO B N 1
ATOM 4148 C CA . PRO B 1 269 ? 33.312 -7.703 -10.312 1 52.25 269 PRO B CA 1
ATOM 4149 C C . PRO B 1 269 ? 32.562 -7.109 -11.508 1 52.25 269 PRO B C 1
ATOM 4151 O O . PRO B 1 269 ? 31.328 -7.184 -11.57 1 52.25 269 PRO B O 1
ATOM 4154 N N . GLU B 1 270 ? 33.25 -6.199 -12.258 1 52.59 270 GLU B N 1
ATOM 4155 C CA . GLU B 1 270 ? 32.781 -5.406 -13.383 1 52.59 270 GLU B CA 1
ATOM 4156 C C . GLU B 1 270 ? 31.766 -6.191 -14.219 1 52.59 270 GLU B C 1
ATOM 4158 O O . GLU B 1 270 ? 30.766 -5.633 -14.68 1 52.59 270 GLU B O 1
ATOM 4163 N N . HIS B 1 271 ? 32 -7.469 -14.43 1 50.94 271 HIS B N 1
ATOM 4164 C CA . HIS B 1 271 ? 31.172 -8.258 -15.328 1 50.94 271 HIS B CA 1
ATOM 4165 C C . HIS B 1 271 ? 29.812 -8.547 -14.703 1 50.94 271 HIS B C 1
ATOM 4167 O O . HIS B 1 271 ? 28.891 -8.953 -15.398 1 50.94 271 HIS B O 1
ATOM 4173 N N . LYS B 1 272 ? 29.797 -8.328 -13.406 1 52.34 272 LYS B N 1
ATOM 4174 C CA . LYS B 1 272 ? 28.547 -8.602 -12.703 1 52.34 272 LYS B CA 1
ATOM 4175 C C . LYS B 1 272 ? 27.797 -7.309 -12.383 1 52.34 272 LYS B C 1
ATOM 4177 O O . LYS B 1 272 ? 26.688 -7.34 -11.867 1 52.34 272 LYS B O 1
ATOM 4182 N N . ARG B 1 273 ? 28.438 -6.188 -12.75 1 51.44 273 ARG B N 1
ATOM 4183 C CA . ARG B 1 273 ? 27.922 -4.859 -12.445 1 51.44 273 ARG B CA 1
ATOM 4184 C C . ARG B 1 273 ? 27.031 -4.348 -13.578 1 51.44 273 ARG B C 1
ATOM 4186 O O . ARG B 1 273 ? 27.266 -4.664 -14.742 1 51.44 273 ARG B O 1
ATOM 4193 N N . ARG B 1 274 ? 25.844 -3.758 -13.281 1 54.75 274 ARG B N 1
ATOM 4194 C CA . ARG B 1 274 ? 24.969 -3.141 -14.273 1 54.75 274 ARG B CA 1
ATOM 4195 C C . ARG B 1 274 ? 25.734 -2.162 -15.156 1 54.75 274 ARG B C 1
ATOM 4197 O O . ARG B 1 274 ? 26.406 -1.259 -14.648 1 54.75 274 ARG B O 1
ATOM 4204 N N . ARG B 1 275 ? 26.047 -2.518 -16.422 1 40.22 275 ARG B N 1
ATOM 4205 C CA . ARG B 1 275 ? 26.469 -1.475 -17.359 1 40.22 275 ARG B CA 1
ATOM 4206 C C . ARG B 1 275 ? 25.375 -0.415 -17.516 1 40.22 275 ARG B C 1
ATOM 4208 O O . ARG B 1 275 ? 24.219 -0.743 -17.75 1 40.22 275 ARG B O 1
ATOM 4215 N N . LYS B 1 276 ? 25.516 0.649 -16.828 1 37.47 276 LYS B N 1
ATOM 4216 C CA . LYS B 1 276 ? 24.703 1.789 -17.25 1 37.47 276 LYS B CA 1
ATOM 4217 C C . LYS B 1 276 ? 24.703 1.915 -18.766 1 37.47 276 LYS B C 1
ATOM 4219 O O . LYS B 1 276 ? 25.734 2.184 -19.375 1 37.47 276 LYS B O 1
ATOM 4224 N N . VAL B 1 277 ? 23.938 1.074 -19.5 1 31.09 277 VAL B N 1
ATOM 4225 C CA . VAL B 1 277 ? 23.797 1.486 -20.891 1 31.09 277 VAL B CA 1
ATOM 4226 C C . VAL B 1 277 ? 23 2.791 -20.969 1 31.09 277 VAL B C 1
ATOM 4228 O O . VAL B 1 277 ? 22.016 2.963 -20.266 1 31.09 277 VAL B O 1
#

Foldseek 3Di:
DDQDDDQLQLVVQQVQLVVCLVVLHQRKKKFKFFRVLRVVLVVVVVVLVVVVVVVDDSPCPPPPVNNVSSVVRTQFMFDADCPVVVNVPRHGLVVRQVRNVVVVVVVVVVVVVVVVPPPPDDPPDDPPDPPPVPPPVLVVVRQALLRIEMEMAEADFLVSLVVCQSSNNAEYEYEAYDCPGHCCPNPHNLLDQPVVVVVPPPPPPDDDPDDDDDDPPPCPVPVPDDDDPPCPCPPSDPRSGYYYDYNRNRVSSVVSSVLSVLQCPPPRPPVSHPDPD/DDQDDDQLQLVVQQVQLVVCLVVLHQRKKKFKFFRVLRVVLVVVVVVLVVVVVVVDPSPPPPPPVNNVSSVVRTQFMFDQDCPVVVNVPRHGLVVRQVRNVVVVVVVVVVVVVVVVPPPPDDPPDDDDDPPPVPPPVLVLVRQALLRIEMEMAEADFLVSLVVCQSSNNAEYEYEAYDCPGHCCPNPHNLLDQPVVVVVPPPPPPDDDPDDDDDDPPPCPVPVPPDDDPPCPCPPSDPRSGYYYDYNRNRVSSVVSSVLSVLQCPPPRPPVSHPPPD

Organism: Leishmania enriettii (NCBI:txid5663)